Protein AF-0000000074142988 (afdb_homodimer)

Radius of gyration: 23.7 Å; Cα contacts (8 Å, |Δi|>4): 1967; chains: 2; bounding box: 56×66×61 Å

Organism: Schizosaccharomyces japonicus (strain yFS275 / FY16936) (NCBI:txid402676)

Solvent-accessible surface area (backbone atoms only — not comparable to full-atom values): 32513 Å² total; per-residue (Å²): 89,69,39,21,32,37,39,38,38,55,20,20,25,70,68,53,73,67,54,42,51,52,44,52,52,48,41,44,49,22,38,49,51,20,40,53,35,41,75,71,68,43,52,22,55,59,17,28,44,52,17,50,40,53,37,13,68,31,56,87,33,26,14,31,26,22,12,28,23,27,64,85,70,41,39,37,24,23,12,24,34,37,34,58,88,61,52,51,46,12,20,32,26,36,39,44,35,50,58,44,54,50,57,52,22,52,53,40,40,61,48,31,75,46,68,41,90,42,52,45,72,55,61,44,28,29,24,40,70,20,42,55,53,50,31,58,76,67,72,44,83,74,43,63,48,71,77,34,58,35,71,67,27,49,50,53,41,52,52,58,67,64,44,72,48,61,55,61,86,68,68,54,32,34,29,31,33,32,41,16,28,20,52,66,64,42,40,11,38,33,27,30,18,10,62,54,68,51,31,63,57,34,43,53,54,25,34,32,34,74,32,17,15,30,33,73,49,74,38,92,86,45,42,30,24,33,19,33,46,26,36,32,42,68,61,32,48,65,57,26,41,12,38,48,52,33,48,39,47,71,77,36,91,50,46,60,64,42,48,44,49,52,54,47,49,61,71,63,34,85,52,42,83,58,40,76,66,74,31,38,24,35,42,41,39,34,42,33,58,54,72,90,43,30,28,38,42,34,34,41,39,38,32,50,24,61,16,37,40,35,28,34,27,47,54,87,50,92,60,59,50,74,46,81,46,64,31,85,92,49,78,58,40,66,49,73,49,71,50,75,21,34,34,105,88,69,40,21,33,36,40,38,38,56,19,19,26,71,68,53,74,67,54,42,52,52,44,51,50,48,41,44,50,21,38,49,50,20,39,54,34,42,74,72,68,44,52,21,54,61,16,29,45,53,18,50,40,54,37,13,69,32,56,87,33,26,14,33,25,23,12,28,21,26,65,85,68,40,40,37,25,22,11,24,33,38,34,59,86,61,52,53,48,12,19,32,27,36,38,44,35,50,57,43,54,51,57,54,22,52,53,40,41,60,48,33,74,46,69,42,89,43,52,45,71,54,60,43,27,31,24,40,72,20,41,56,52,50,30,58,75,66,73,43,83,73,46,64,48,71,76,36,59,35,71,66,27,50,50,52,42,52,51,57,67,64,43,72,48,63,56,62,85,69,68,53,31,32,28,32,31,33,41,16,28,19,52,66,64,40,40,12,40,32,27,31,18,10,61,53,69,51,30,62,58,33,42,52,54,25,35,32,34,74,32,16,16,30,34,74,50,74,39,92,86,46,42,31,25,33,20,33,43,26,37,33,42,67,60,31,49,66,57,27,40,12,39,48,51,32,49,40,47,72,76,35,91,49,45,60,63,42,50,44,50,51,54,47,48,62,69,64,34,86,52,42,86,58,40,75,66,74,28,38,26,37,41,40,41,32,42,33,56,53,71,90,45,30,28,38,40,34,36,42,39,38,32,50,24,60,16,36,41,35,27,34,27,47,54,87,50,94,60,58,50,74,45,80,46,64,32,84,93,48,78,57,41,67,48,73,48,72,50,77,22,33,35,106

pLDDT: mean 92.71, std 9.28, range [47.53, 98.94]

Nearest PDB structures (foldseek):
  2a8i-assembly1_B  TM=9.052E-01  e=5.311E-37  Homo sapiens
  2a8i-assembly1_A  TM=9.042E-01  e=2.885E-37  Homo sapiens
  2a8l-assembly1_A  TM=9.284E-01  e=1.113E-32  Homo sapiens
  4pvq-assembly1_B  TM=8.653E-01  e=7.111E-27  Homo sapiens
  3tkj-assembly1_B  TM=8.122E-01  e=1.090E-26  Homo sapiens

Foldseek 3Di:
DFPWKKKKWQAFFDDDPVLQVLRQVLQQVLQVQLLVCLVVPHAQQVSFLSSVLSQLLRLSFQFAAVHAAALVGFFFKKKKKAKDPVRAIAIEGRDQWDSRRSVLLVVQRVPQVDADPVRDGRDRYYYDVRSVVSCVVVVHDTHDRVRSHDPVNNVVLVVCNPVVDDPPLRFTQRKMKMWTAHRQGMIMIMIMGRDTHNHHRPDGFQNRPELQQKYWDDDPVFKIKIKGKHWQGVLSVVLSLGNCLRCQCVVDPPSQVSNVVSLLCSQVPPCCVVTPRGKMKMKMWMWGDDPDWKIKIKIWMKMQHQWIKMWMDGSPDPGIDIDIDGCVPPRMDIDMDMDMDTRD/DFPWKKKKWQAFFDDDPVLQVLRQVLQQVLQVQLLVCLVVPHAQQVSFLSSVLSQLLRLSFQFAAVHAAAQVGFFFKKKKKAKDPVGAIAIEGRDQWDSRRSVLLVVQRVPQVDADPVRDGRDRYYYDVRSVVSCVVVVHDTHDRVRSHDPVNNVVLVVCNPVVDDPPLRFTQRKMKMWTAHRQGMIMIMIMGRDTHNHHRPDGFQNRPELQQKYWDDDPVFKIKIKGKHWQGVLSVVLSLGNCLRCQCVVDPPSQVSNVVSLLCSQVPPCCVVTPRGKMKMKMWMWGDDPDWKIKIKIWMKMQHQWIKMWMDGSPDPGIDIDIDGCVPPRMDIDMDMDMDTRD

Structure (mmCIF, N/CA/C/O backbone):
data_AF-0000000074142988-model_v1
#
loop_
_entity.id
_entity.type
_entity.pdbx_description
1 polymer L-asparaginase
#
loop_
_atom_site.group_PDB
_atom_site.id
_atom_site.type_symbol
_atom_site.label_atom_id
_atom_site.label_alt_id
_atom_site.label_comp_id
_atom_site.label_asym_id
_atom_site.label_entity_id
_atom_site.label_seq_id
_atom_site.pdbx_PDB_ins_code
_atom_site.Cartn_x
_atom_site.Cartn_y
_atom_site.Cartn_z
_atom_site.occupancy
_atom_site.B_iso_or_equiv
_atom_site.auth_seq_id
_atom_site.auth_comp_id
_atom_site.auth_asym_id
_atom_site.auth_atom_id
_atom_site.pdbx_PDB_model_num
ATOM 1 N N . MET A 1 1 ? 22.031 -30.016 -0.966 1 71.38 1 MET A N 1
ATOM 2 C CA . MET A 1 1 ? 21 -29.75 -1.953 1 71.38 1 MET A CA 1
ATOM 3 C C . MET A 1 1 ? 20.844 -28.25 -2.174 1 71.38 1 MET A C 1
ATOM 5 O O . MET A 1 1 ? 21.062 -27.453 -1.258 1 71.38 1 MET A O 1
ATOM 9 N N . SER A 1 2 ? 20.594 -27.891 -3.479 1 85.56 2 SER A N 1
ATOM 10 C CA . SER A 1 2 ? 20.469 -26.484 -3.863 1 85.56 2 SER A CA 1
ATOM 11 C C . SER A 1 2 ? 19.234 -25.844 -3.215 1 85.56 2 SER A C 1
ATOM 13 O O . SER A 1 2 ? 18.234 -26.516 -2.959 1 85.56 2 SER A O 1
ATOM 15 N N . SER A 1 3 ? 19.359 -24.672 -2.871 1 90.38 3 SER A N 1
ATOM 16 C CA . SER A 1 3 ? 18.25 -23.938 -2.264 1 90.38 3 SER A CA 1
ATOM 17 C C . SER A 1 3 ? 17.234 -23.5 -3.314 1 90.38 3 SER A C 1
ATOM 19 O O . SER A 1 3 ? 16.203 -22.922 -2.98 1 90.38 3 SER A O 1
ATOM 21 N N . GLU A 1 4 ? 17.516 -23.797 -4.551 1 96.12 4 GLU A N 1
ATOM 22 C CA . GLU A 1 4 ? 16.641 -23.375 -5.641 1 96.12 4 GLU A CA 1
ATOM 23 C C . GLU A 1 4 ? 15.234 -23.938 -5.473 1 96.12 4 GLU A C 1
ATOM 25 O O . GLU A 1 4 ? 15.062 -25.141 -5.285 1 96.12 4 GLU A O 1
ATOM 30 N N . PHE A 1 5 ? 14.258 -23.016 -5.551 1 97.88 5 PHE A N 1
ATOM 31 C CA . PHE A 1 5 ? 12.898 -23.391 -5.188 1 97.88 5 PHE A CA 1
ATOM 32 C C . PHE A 1 5 ? 11.898 -22.375 -5.73 1 97.88 5 PHE A C 1
ATOM 34 O O . PHE A 1 5 ? 12.203 -21.203 -5.852 1 97.88 5 PHE A O 1
ATOM 41 N N . ILE A 1 6 ? 10.711 -22.891 -6.133 1 98.81 6 ILE A N 1
ATOM 42 C CA . ILE A 1 6 ? 9.617 -22 -6.52 1 98.81 6 ILE A CA 1
ATOM 43 C C . ILE A 1 6 ? 8.305 -22.516 -5.949 1 98.81 6 ILE A C 1
ATOM 45 O O . ILE A 1 6 ? 8.086 -23.734 -5.879 1 98.81 6 ILE A O 1
ATOM 49 N N . ILE A 1 7 ? 7.445 -21.641 -5.484 1 98.94 7 ILE A N 1
ATOM 50 C CA . ILE A 1 7 ? 6.059 -21.938 -5.133 1 98.94 7 ILE A CA 1
ATOM 51 C C . ILE A 1 7 ? 5.133 -20.922 -5.797 1 98.94 7 ILE A C 1
ATOM 53 O O . ILE A 1 7 ? 5.453 -19.734 -5.875 1 98.94 7 ILE A O 1
ATOM 57 N N . VAL A 1 8 ? 4.027 -21.422 -6.363 1 98.81 8 VAL A N 1
ATOM 58 C CA . VAL A 1 8 ? 3.109 -20.625 -7.172 1 98.81 8 VAL A CA 1
ATOM 59 C C . VAL A 1 8 ? 1.669 -20.906 -6.754 1 98.81 8 VAL A C 1
ATOM 61 O O . VAL A 1 8 ? 1.322 -22.047 -6.434 1 98.81 8 VAL A O 1
ATOM 64 N N . HIS A 1 9 ? 0.831 -19.891 -6.711 1 98.5 9 HIS A N 1
ATOM 65 C CA . HIS A 1 9 ? -0.601 -20.125 -6.562 1 98.5 9 HIS A CA 1
ATOM 66 C C . HIS A 1 9 ? -1.378 -19.547 -7.746 1 98.5 9 HIS A C 1
ATOM 68 O O . HIS A 1 9 ? -0.902 -18.641 -8.422 1 98.5 9 HIS A O 1
ATOM 74 N N . ALA A 1 10 ? -2.566 -20.094 -7.949 1 96.19 10 ALA A N 1
ATOM 75 C CA . ALA A 1 10 ? -3.436 -19.641 -9.031 1 96.19 10 ALA A CA 1
ATOM 76 C C . ALA A 1 10 ? -4.711 -19.016 -8.477 1 96.19 10 ALA A C 1
ATOM 78 O O . ALA A 1 10 ? -5.734 -18.969 -9.164 1 96.19 10 ALA A O 1
ATOM 79 N N . GLY A 1 11 ? -4.605 -18.625 -7.207 1 93.31 11 GLY A N 1
ATOM 80 C CA . GLY A 1 11 ? -5.734 -17.906 -6.645 1 93.31 11 GLY A CA 1
ATOM 81 C C . GLY A 1 11 ? -6.547 -18.734 -5.668 1 93.31 11 GLY A C 1
ATOM 82 O O . GLY A 1 11 ? -6.504 -19.969 -5.711 1 93.31 11 GLY A O 1
ATOM 83 N N . ALA A 1 12 ? -7.266 -18.047 -4.848 1 89.56 12 ALA A N 1
ATOM 84 C CA . ALA A 1 12 ? -8.195 -18.641 -3.883 1 89.56 12 ALA A CA 1
ATOM 85 C C . ALA A 1 12 ? -9.641 -18.484 -4.355 1 89.56 12 ALA A C 1
ATOM 87 O O . ALA A 1 12 ? -10.008 -17.469 -4.949 1 89.56 12 ALA A O 1
ATOM 88 N N . GLY A 1 13 ? -10.461 -19.5 -4.125 1 88.25 13 GLY A N 1
ATOM 89 C CA . GLY A 1 13 ? -11.867 -19.484 -4.508 1 88.25 13 GLY A CA 1
ATOM 90 C C . GLY A 1 13 ? -12.43 -20.859 -4.766 1 88.25 13 GLY A C 1
ATOM 91 O O . GLY A 1 13 ? -11.75 -21.859 -4.543 1 88.25 13 GLY A O 1
ATOM 92 N N . ALA A 1 14 ? -13.602 -20.875 -5.219 1 85.38 14 ALA A N 1
ATOM 93 C CA . ALA A 1 14 ? -14.242 -22.141 -5.586 1 85.38 14 ALA A CA 1
ATOM 94 C C . ALA A 1 14 ? -13.789 -22.609 -6.969 1 85.38 14 ALA A C 1
ATOM 96 O O . ALA A 1 14 ? -13.68 -21.797 -7.895 1 85.38 14 ALA A O 1
ATOM 97 N N . TYR A 1 15 ? -13.453 -23.891 -7.102 1 87.31 15 TYR A N 1
ATOM 98 C CA . TYR A 1 15 ? -12.992 -24.453 -8.367 1 87.31 15 TYR A CA 1
ATOM 99 C C . TYR A 1 15 ? -13.938 -25.547 -8.859 1 87.31 15 TYR A C 1
ATOM 101 O O . TYR A 1 15 ? -14.195 -26.516 -8.148 1 87.31 15 TYR A O 1
ATOM 109 N N . SER A 1 16 ? -14.414 -25.266 -10.039 1 87.88 16 SER A N 1
ATOM 110 C CA . SER A 1 16 ? -15 -26.406 -10.75 1 87.88 16 SER A CA 1
ATOM 111 C C . SER A 1 16 ? -13.922 -27.375 -11.211 1 87.88 16 SER A C 1
ATOM 113 O O . SER A 1 16 ? -12.734 -27.078 -11.156 1 87.88 16 SER A O 1
ATOM 115 N N . ASN A 1 17 ? -14.336 -28.484 -11.68 1 91.5 17 ASN A N 1
ATOM 116 C CA . ASN A 1 17 ? -13.367 -29.469 -12.172 1 91.5 17 ASN A CA 1
ATOM 117 C C . ASN A 1 17 ? -12.562 -28.922 -13.344 1 91.5 17 ASN A C 1
ATOM 119 O O . ASN A 1 17 ? -11.352 -29.125 -13.422 1 91.5 17 ASN A O 1
ATOM 123 N N . LYS A 1 18 ? -13.234 -28.266 -14.188 1 91.19 18 LYS A N 1
ATOM 124 C CA . LYS A 1 18 ? -12.578 -27.688 -15.359 1 91.19 18 LYS A CA 1
ATOM 125 C C . LYS A 1 18 ? -11.555 -26.625 -14.953 1 91.19 18 LYS A C 1
ATOM 127 O O . LYS A 1 18 ? -10.422 -26.641 -15.422 1 91.19 18 LYS A O 1
ATOM 132 N N . LYS A 1 19 ? -11.938 -25.734 -14.094 1 89.38 19 LYS A N 1
ATOM 133 C CA . LYS A 1 19 ? -11.055 -24.672 -13.641 1 89.38 19 LYS A CA 1
ATOM 134 C C . LYS A 1 19 ? -9.859 -25.25 -12.875 1 89.38 19 LYS A C 1
ATOM 136 O O . LYS A 1 19 ? -8.758 -24.703 -12.945 1 89.38 19 LYS A O 1
ATOM 141 N N . ARG A 1 20 ? -10.156 -26.266 -12.18 1 93.19 20 ARG A N 1
ATOM 142 C CA . ARG A 1 20 ? -9.102 -26.922 -11.438 1 93.19 20 ARG A CA 1
ATOM 143 C C . ARG A 1 20 ? -8.031 -27.484 -12.375 1 93.19 20 ARG A C 1
ATOM 145 O O . ARG A 1 20 ? -6.832 -27.328 -12.125 1 93.19 20 ARG A O 1
ATOM 152 N N . THR A 1 21 ? -8.461 -28.109 -13.344 1 95.06 21 THR A N 1
ATOM 153 C CA . THR A 1 21 ? -7.543 -28.688 -14.312 1 95.06 21 THR A CA 1
ATOM 154 C C . THR A 1 21 ? -6.738 -27.609 -15.016 1 95.06 21 THR A C 1
ATOM 156 O O . THR A 1 21 ? -5.531 -27.75 -15.211 1 95.06 21 THR A O 1
ATOM 159 N N . GLN A 1 22 ? -7.426 -26.562 -15.344 1 93.81 22 GLN A N 1
ATOM 160 C CA . GLN A 1 22 ? -6.758 -25.438 -16 1 93.81 22 GLN A CA 1
ATOM 161 C C . GLN A 1 22 ? -5.711 -24.812 -15.078 1 93.81 22 GLN A C 1
ATOM 163 O O . GLN A 1 22 ? -4.598 -24.516 -15.508 1 93.81 22 GLN A O 1
ATOM 168 N N . ALA A 1 23 ? -6.109 -24.625 -13.844 1 94.75 23 ALA A N 1
ATOM 169 C CA . ALA A 1 23 ? -5.199 -24.031 -12.867 1 94.75 23 ALA A CA 1
ATOM 170 C C . ALA A 1 23 ? -3.988 -24.922 -12.633 1 94.75 23 ALA A C 1
ATOM 172 O O . ALA A 1 23 ? -2.855 -24.438 -12.562 1 94.75 23 ALA A O 1
ATOM 173 N N . THR A 1 24 ? -4.238 -26.219 -12.516 1 96.75 24 THR A N 1
ATOM 174 C CA . THR A 1 24 ? -3.166 -27.172 -12.258 1 96.75 24 THR A CA 1
ATOM 175 C C . THR A 1 24 ? -2.17 -27.188 -13.414 1 96.75 24 THR A C 1
ATOM 177 O O . THR A 1 24 ? -0.958 -27.234 -13.195 1 96.75 24 THR A O 1
ATOM 180 N N . THR A 1 25 ? -2.676 -27.109 -14.555 1 97.12 25 THR A N 1
ATOM 181 C CA . THR A 1 25 ? -1.822 -27.094 -15.742 1 97.12 25 THR A CA 1
ATOM 182 C C . THR A 1 25 ? -0.981 -25.828 -15.781 1 97.12 25 THR A C 1
ATOM 184 O O . THR A 1 25 ? 0.217 -25.875 -16.062 1 97.12 25 THR A O 1
ATOM 187 N N . ALA A 1 26 ? -1.627 -24.719 -15.531 1 96.88 26 ALA A N 1
ATOM 188 C CA . ALA A 1 26 ? -0.932 -23.438 -15.539 1 96.88 26 ALA A CA 1
ATOM 189 C C . ALA A 1 26 ? 0.172 -23.406 -14.484 1 96.88 26 ALA A C 1
ATOM 191 O O . ALA A 1 26 ? 1.265 -22.891 -14.734 1 96.88 26 ALA A O 1
ATOM 192 N N . ILE A 1 27 ? -0.079 -23.969 -13.375 1 98 27 ILE A N 1
ATOM 193 C CA . ILE A 1 27 ? 0.86 -23.969 -12.258 1 98 27 ILE A CA 1
ATOM 194 C C . ILE A 1 27 ? 2.057 -24.859 -12.594 1 98 27 ILE A C 1
ATOM 196 O O . ILE A 1 27 ? 3.205 -24.484 -12.344 1 98 27 ILE A O 1
ATOM 200 N N . ARG A 1 28 ? 1.756 -26.031 -13.102 1 98.25 28 ARG A N 1
ATOM 201 C CA . ARG A 1 28 ? 2.84 -26.938 -13.484 1 98.25 28 ARG A CA 1
ATOM 202 C C . ARG A 1 28 ? 3.791 -26.266 -14.469 1 98.25 28 ARG A C 1
ATOM 204 O O . ARG A 1 28 ? 5.012 -26.344 -14.312 1 98.25 28 ARG A O 1
ATOM 211 N N . LEU A 1 29 ? 3.197 -25.641 -15.391 1 98.5 29 LEU A N 1
ATOM 212 C CA . LEU A 1 29 ? 4.004 -24.953 -16.406 1 98.5 29 LEU A CA 1
ATOM 213 C C . LEU A 1 29 ? 4.82 -23.828 -15.781 1 98.5 29 LEU A C 1
ATOM 215 O O . LEU A 1 29 ? 6.008 -23.672 -16.078 1 98.5 29 LEU A O 1
ATOM 219 N N . ALA A 1 30 ? 4.195 -23.016 -14.953 1 98.69 30 ALA A N 1
ATOM 220 C CA . ALA A 1 30 ? 4.883 -21.891 -14.305 1 98.69 30 ALA A CA 1
ATOM 221 C C . ALA A 1 30 ? 6.074 -22.391 -13.484 1 98.69 30 ALA A C 1
ATOM 223 O O . ALA A 1 30 ? 7.164 -21.812 -13.562 1 98.69 30 ALA A O 1
ATOM 224 N N . CYS A 1 31 ? 5.855 -23.469 -12.734 1 98.81 31 CYS A N 1
ATOM 225 C CA . CYS A 1 31 ? 6.93 -24.047 -11.93 1 98.81 31 CYS A CA 1
ATOM 226 C C . CYS A 1 31 ? 8.078 -24.516 -12.805 1 98.81 31 CYS A C 1
ATOM 228 O O . CYS A 1 31 ? 9.242 -24.266 -12.516 1 98.81 31 CYS A O 1
ATOM 230 N N . GLN A 1 32 ? 7.738 -25.188 -13.82 1 98.62 32 GLN A N 1
ATOM 231 C CA . GLN A 1 32 ? 8.742 -25.734 -14.727 1 98.62 32 GLN A CA 1
ATOM 232 C C . GLN A 1 32 ? 9.562 -24.625 -15.375 1 98.62 32 GLN A C 1
ATOM 234 O O . GLN A 1 32 ? 10.789 -24.719 -15.469 1 98.62 32 GLN A O 1
ATOM 239 N N . ILE A 1 33 ? 8.906 -23.625 -15.812 1 98.62 33 ILE A N 1
ATOM 240 C CA . ILE A 1 33 ? 9.562 -22.5 -16.453 1 98.62 33 ILE A CA 1
ATOM 241 C C . ILE A 1 33 ? 10.547 -21.844 -15.492 1 98.62 33 ILE A C 1
ATOM 243 O O . ILE A 1 33 ? 11.68 -21.547 -15.859 1 98.62 33 ILE A O 1
ATOM 247 N N . ALA A 1 34 ? 10.117 -21.625 -14.281 1 98.75 34 ALA A N 1
ATOM 248 C CA . ALA A 1 34 ? 10.969 -20.969 -13.289 1 98.75 34 ALA A CA 1
ATOM 249 C C . ALA A 1 34 ? 12.195 -21.812 -12.969 1 98.75 34 ALA A C 1
ATOM 251 O O . ALA A 1 34 ? 13.312 -21.297 -12.914 1 98.75 34 ALA A O 1
ATOM 252 N N . VAL A 1 35 ? 11.984 -23.094 -12.758 1 98.25 35 VAL A N 1
ATOM 253 C CA . VAL A 1 35 ? 13.086 -23.984 -12.383 1 98.25 35 VAL A CA 1
ATOM 254 C C . VAL A 1 35 ? 14.062 -24.125 -13.555 1 98.25 35 VAL A C 1
ATOM 256 O O . VAL A 1 35 ? 15.281 -24.156 -13.352 1 98.25 35 VAL A O 1
ATOM 259 N N . GLU A 1 36 ? 13.547 -24.25 -14.711 1 98.06 36 GLU A N 1
ATOM 260 C CA . GLU A 1 36 ? 14.414 -24.281 -15.883 1 98.06 36 GLU A CA 1
ATOM 261 C C . GLU A 1 36 ? 15.258 -23.016 -15.992 1 98.06 36 GLU A C 1
ATOM 263 O O . GLU A 1 36 ? 16.438 -23.078 -16.328 1 98.06 36 GLU A O 1
ATOM 268 N N . ALA A 1 37 ? 14.664 -21.891 -15.742 1 98.19 37 ALA A N 1
ATOM 269 C CA . ALA A 1 37 ? 15.398 -20.625 -15.758 1 98.19 37 ALA A CA 1
ATOM 270 C C . ALA A 1 37 ? 16.516 -20.641 -14.719 1 98.19 37 ALA A C 1
ATOM 272 O O . ALA A 1 37 ? 17.641 -20.219 -15 1 98.19 37 ALA A O 1
ATOM 273 N N . LEU A 1 38 ? 16.203 -21.078 -13.555 1 97.38 38 LEU A N 1
ATOM 274 C CA . LEU A 1 38 ? 17.188 -21.156 -12.484 1 97.38 38 LEU A CA 1
ATOM 275 C C . LEU A 1 38 ? 18.344 -22.062 -12.883 1 97.38 38 LEU A C 1
ATOM 277 O O . LEU A 1 38 ? 19.516 -21.703 -12.68 1 97.38 38 LEU A O 1
ATOM 281 N N . LYS A 1 39 ? 18.031 -23.172 -13.438 1 95.19 39 LYS A N 1
ATOM 282 C CA . LYS A 1 39 ? 19.047 -24.125 -13.859 1 95.19 39 LYS A CA 1
ATOM 283 C C . LYS A 1 39 ? 19.953 -23.531 -14.93 1 95.19 39 LYS A C 1
ATOM 285 O O . LYS A 1 39 ? 21.141 -23.875 -15.016 1 95.19 39 LYS A O 1
ATOM 290 N N . ASN A 1 40 ? 19.422 -22.641 -15.641 1 96.19 40 ASN A N 1
ATOM 291 C CA . ASN A 1 40 ? 20.172 -22.016 -16.719 1 96.19 40 ASN A CA 1
ATOM 292 C C . ASN A 1 40 ? 20.938 -20.781 -16.219 1 96.19 40 ASN A C 1
ATOM 294 O O . ASN A 1 40 ? 21.453 -20 -17.016 1 96.19 40 ASN A O 1
ATOM 298 N N . GLY A 1 41 ? 20.859 -20.484 -14.992 1 94.69 41 GLY A N 1
ATOM 299 C CA . GLY A 1 41 ? 21.719 -19.453 -14.406 1 94.69 41 GLY A CA 1
ATOM 300 C C . GLY A 1 41 ? 20.984 -18.156 -14.156 1 94.69 41 GLY A C 1
ATOM 301 O O . GLY A 1 41 ? 21.594 -17.172 -13.711 1 94.69 41 GLY A O 1
ATOM 302 N N . CYS A 1 42 ? 19.688 -18.141 -14.398 1 96.12 42 CYS A N 1
ATOM 303 C CA . CYS A 1 42 ? 18.922 -16.938 -14.094 1 96.12 42 CYS A CA 1
ATOM 304 C C . CYS A 1 42 ? 18.797 -16.734 -12.586 1 96.12 42 CYS A C 1
ATOM 306 O O . CYS A 1 42 ? 18.906 -17.688 -11.82 1 96.12 42 CYS A O 1
ATOM 308 N N . ASP A 1 43 ? 18.688 -15.445 -12.172 1 97.06 43 ASP A N 1
ATOM 309 C CA . ASP A 1 43 ? 18.453 -15.188 -10.758 1 97.06 43 ASP A CA 1
ATOM 310 C C . ASP A 1 43 ? 16.984 -15.391 -10.406 1 97.06 43 ASP A C 1
ATOM 312 O O . ASP A 1 43 ? 16.156 -15.688 -11.281 1 97.06 43 ASP A O 1
ATOM 316 N N . CYS A 1 44 ? 16.656 -15.312 -9.141 1 97.81 44 CYS A N 1
ATOM 317 C CA . CYS A 1 44 ? 15.32 -15.594 -8.641 1 97.81 44 CYS A CA 1
ATOM 318 C C . CYS A 1 44 ? 14.312 -14.609 -9.219 1 97.81 44 CYS A C 1
ATOM 320 O O . CYS A 1 44 ? 13.156 -14.969 -9.461 1 97.81 44 CYS A O 1
ATOM 322 N N . MET A 1 45 ? 14.672 -13.328 -9.461 1 98.56 45 MET A N 1
ATOM 323 C CA . MET A 1 45 ? 13.727 -12.352 -9.992 1 98.56 45 MET A CA 1
ATOM 324 C C . MET A 1 45 ? 13.336 -12.703 -11.43 1 98.56 45 MET A C 1
ATOM 326 O O . MET A 1 45 ? 12.156 -12.695 -11.773 1 98.56 45 MET A O 1
ATOM 330 N N . GLU A 1 46 ? 14.328 -13 -12.234 1 98.56 46 GLU A N 1
ATOM 331 C CA . GLU A 1 46 ? 14.039 -13.398 -13.602 1 98.56 46 GLU A CA 1
ATOM 332 C C . GLU A 1 46 ? 13.141 -14.633 -13.641 1 98.56 46 GLU A C 1
ATOM 334 O O . GLU A 1 46 ? 12.227 -14.711 -14.461 1 98.56 46 GLU A O 1
ATOM 339 N N . ALA A 1 47 ? 13.438 -15.562 -12.781 1 98.81 47 ALA A N 1
ATOM 340 C CA . ALA A 1 47 ? 12.688 -16.812 -12.75 1 98.81 47 ALA A CA 1
ATOM 341 C C . ALA A 1 47 ? 11.227 -16.562 -12.375 1 98.81 47 ALA A C 1
ATOM 343 O O . ALA A 1 47 ? 10.312 -17.094 -13.023 1 98.81 47 ALA A O 1
ATOM 344 N N . VAL A 1 48 ? 10.992 -15.789 -11.367 1 98.88 48 VAL A N 1
ATOM 345 C CA . VAL A 1 48 ? 9.625 -15.578 -10.898 1 98.88 48 VAL A CA 1
ATOM 346 C C . VAL A 1 48 ? 8.852 -14.758 -11.93 1 98.88 48 VAL A C 1
ATOM 348 O O . VAL A 1 48 ? 7.645 -14.953 -12.109 1 98.88 48 VAL A O 1
ATOM 351 N N . VAL A 1 49 ? 9.508 -13.805 -12.602 1 98.94 49 VAL A N 1
ATOM 352 C CA . VAL A 1 49 ? 8.875 -13 -13.641 1 98.94 49 VAL A CA 1
ATOM 353 C C . VAL A 1 49 ? 8.445 -13.906 -14.797 1 98.94 49 VAL A C 1
ATOM 355 O O . VAL A 1 49 ? 7.32 -13.797 -15.289 1 98.94 49 VAL A O 1
ATOM 358 N N . LYS A 1 50 ? 9.305 -14.812 -15.203 1 98.88 50 LYS A N 1
ATOM 359 C CA . LYS A 1 50 ? 8.969 -15.75 -16.281 1 98.88 50 LYS A CA 1
ATOM 360 C C . LYS A 1 50 ? 7.785 -16.625 -15.891 1 98.88 50 LYS A C 1
ATOM 362 O O . LYS A 1 50 ? 6.93 -16.922 -16.719 1 98.88 50 LYS A O 1
ATOM 367 N N . ALA A 1 51 ? 7.785 -17.062 -14.633 1 98.88 51 ALA A N 1
ATOM 368 C CA . ALA A 1 51 ? 6.672 -17.875 -14.148 1 98.88 51 ALA A CA 1
ATOM 369 C C . ALA A 1 51 ? 5.352 -17.109 -14.258 1 98.88 51 ALA A C 1
ATOM 371 O O . ALA A 1 51 ? 4.375 -17.641 -14.805 1 98.88 51 ALA A O 1
ATOM 372 N N . ILE A 1 52 ? 5.301 -15.883 -13.812 1 98.88 52 ILE A N 1
ATOM 373 C CA . ILE A 1 52 ? 4.07 -15.102 -13.797 1 98.88 52 ILE A CA 1
ATOM 374 C C . ILE A 1 52 ? 3.68 -14.727 -15.227 1 98.88 52 ILE A C 1
ATOM 376 O O . ILE A 1 52 ? 2.494 -14.695 -15.562 1 98.88 52 ILE A O 1
ATOM 380 N N . MET A 1 53 ? 4.676 -14.461 -16.062 1 98.69 53 MET A N 1
ATOM 381 C CA . MET A 1 53 ? 4.375 -14.164 -17.469 1 98.69 53 MET A CA 1
ATOM 382 C C . MET A 1 53 ? 3.643 -15.328 -18.125 1 98.69 53 MET A C 1
ATOM 384 O O . MET A 1 53 ? 2.713 -15.117 -18.906 1 98.69 53 MET A O 1
ATOM 388 N N . SER A 1 54 ? 4.086 -16.547 -17.844 1 98.56 54 SER A N 1
ATOM 389 C CA . SER A 1 54 ? 3.418 -17.703 -18.406 1 98.56 54 SER A CA 1
ATOM 390 C C . SER A 1 54 ? 1.955 -17.766 -17.984 1 98.56 54 SER A C 1
ATOM 392 O O . SER A 1 54 ? 1.092 -18.172 -18.75 1 98.56 54 SER A O 1
ATOM 394 N N . MET A 1 55 ? 1.711 -17.344 -16.75 1 97.69 55 MET A N 1
ATOM 395 C CA . MET A 1 55 ? 0.338 -17.328 -16.25 1 97.69 55 MET A CA 1
ATOM 396 C C . MET A 1 55 ? -0.448 -16.172 -16.891 1 97.69 55 MET A C 1
ATOM 398 O O . MET A 1 55 ? -1.64 -16.312 -17.172 1 97.69 55 MET A O 1
ATOM 402 N N . GLU A 1 56 ? 0.196 -15.031 -17.094 1 97.62 56 GLU A N 1
ATOM 403 C CA . GLU A 1 56 ? -0.435 -13.875 -17.734 1 97.62 56 GLU A CA 1
ATOM 404 C C . GLU A 1 56 ? -0.786 -14.18 -19.188 1 97.62 56 GLU A C 1
ATOM 406 O O . GLU A 1 56 ? -1.735 -13.617 -19.734 1 97.62 56 GLU A O 1
ATOM 411 N N . ASP A 1 57 ? -0.066 -15.102 -19.766 1 96.69 57 ASP A N 1
ATOM 412 C CA . ASP A 1 57 ? -0.307 -15.492 -21.156 1 96.69 57 ASP A CA 1
ATOM 413 C C . ASP A 1 57 ? -1.433 -16.516 -21.25 1 96.69 57 ASP A C 1
ATOM 415 O O . ASP A 1 57 ? -1.937 -16.797 -22.328 1 96.69 57 ASP A O 1
ATOM 419 N N . ASN A 1 58 ? -1.77 -17.141 -20.141 1 94.5 58 ASN A N 1
ATOM 420 C CA . ASN A 1 58 ? -2.844 -18.125 -20.094 1 94.5 58 ASN A CA 1
ATOM 421 C C . ASN A 1 58 ? -4.211 -17.453 -19.938 1 94.5 58 ASN A C 1
ATOM 423 O O . ASN A 1 58 ? -4.512 -16.875 -18.906 1 94.5 58 ASN A O 1
ATOM 427 N N . PRO A 1 59 ? -5.055 -17.578 -20.938 1 91.56 59 PRO A N 1
ATOM 428 C CA . PRO A 1 59 ? -6.328 -16.844 -20.906 1 91.56 59 PRO A CA 1
ATOM 429 C C . PRO A 1 59 ? -7.273 -17.344 -19.828 1 91.56 59 PRO A C 1
ATOM 431 O O . PRO A 1 59 ? -8.305 -16.719 -19.547 1 91.56 59 PRO A O 1
ATOM 434 N N . HIS A 1 60 ? -6.875 -18.438 -19.141 1 88.19 60 HIS A N 1
ATOM 435 C CA . HIS A 1 60 ? -7.746 -18.984 -18.109 1 88.19 60 HIS A CA 1
ATOM 436 C C . HIS A 1 60 ? -7.379 -18.453 -16.734 1 88.19 60 HIS A C 1
ATOM 438 O O . HIS A 1 60 ? -8.078 -18.734 -15.758 1 88.19 60 HIS A O 1
ATOM 444 N N . THR A 1 61 ? -6.316 -17.75 -16.672 1 91.38 61 THR A N 1
ATOM 445 C CA . THR A 1 61 ? -5.953 -17.094 -15.422 1 91.38 61 THR A CA 1
ATOM 446 C C . THR A 1 61 ? -6.363 -15.625 -15.445 1 91.38 61 THR A C 1
ATOM 448 O O . THR A 1 61 ? -6.34 -14.984 -16.5 1 91.38 61 THR A O 1
ATOM 451 N N . ASN A 1 62 ? -6.809 -15.141 -14.367 1 92.56 62 ASN A N 1
ATOM 452 C CA . ASN A 1 62 ? -7.293 -13.766 -14.281 1 92.56 62 ASN A CA 1
ATOM 453 C C . ASN A 1 62 ? -6.152 -12.789 -14.008 1 92.56 62 ASN A C 1
ATOM 455 O O . ASN A 1 62 ? -6.152 -12.109 -12.984 1 92.56 62 ASN A O 1
ATOM 459 N N . CYS A 1 63 ? -5.242 -12.898 -14.938 1 94.94 63 CYS A N 1
ATOM 460 C CA . CYS A 1 63 ? -4.113 -11.977 -14.938 1 94.94 63 CYS A CA 1
ATOM 461 C C . CYS A 1 63 ? -3.609 -11.734 -16.359 1 94.94 63 CYS A C 1
ATOM 463 O O . CYS A 1 63 ? -3.441 -12.68 -17.125 1 94.94 63 CYS A O 1
ATOM 465 N N . GLY A 1 64 ? -3.57 -10.547 -16.859 1 94.69 64 GLY A N 1
ATOM 466 C CA . GLY A 1 64 ? -3.137 -10.258 -18.219 1 94.69 64 GLY A CA 1
ATOM 467 C C . GLY A 1 64 ? -4.227 -10.477 -19.25 1 94.69 64 GLY A C 1
ATOM 468 O O . GLY A 1 64 ? -5.359 -10.031 -19.062 1 94.69 64 GLY A O 1
ATOM 469 N N . THR A 1 65 ? -3.871 -11.25 -20.312 1 94.12 65 THR A N 1
ATOM 470 C CA . THR A 1 65 ? -4.809 -11.484 -21.406 1 94.12 65 THR A CA 1
ATOM 471 C C . THR A 1 65 ? -5.992 -12.328 -20.938 1 94.12 65 THR A C 1
ATOM 473 O O . THR A 1 65 ? -5.805 -13.375 -20.312 1 94.12 65 THR A O 1
ATOM 476 N N . GLY A 1 66 ? -7.188 -11.859 -21.203 1 93.75 66 GLY A N 1
ATOM 477 C CA . GLY A 1 66 ? -8.383 -12.609 -20.875 1 93.75 66 GLY A CA 1
ATOM 478 C C . GLY A 1 66 ? -8.883 -12.359 -19.469 1 93.75 66 GLY A C 1
ATOM 479 O O . GLY A 1 66 ? -9.805 -13.031 -19 1 93.75 66 GLY A O 1
ATOM 480 N N . SER A 1 67 ? -8.32 -11.344 -18.828 1 94.5 67 SER A N 1
ATOM 481 C CA . SER A 1 67 ? -8.727 -11.008 -17.469 1 94.5 67 SER A CA 1
ATOM 482 C C . SER A 1 67 ? -10.148 -10.469 -17.422 1 94.5 67 SER A C 1
ATOM 484 O O . SER A 1 67 ? -10.703 -10.102 -18.469 1 94.5 67 SER A O 1
ATOM 486 N N . ASN A 1 68 ? -10.68 -10.469 -16.219 1 92.94 68 ASN A N 1
ATOM 487 C CA . ASN A 1 68 ? -11.992 -9.867 -15.984 1 92.94 68 ASN A CA 1
ATOM 488 C C . ASN A 1 68 ? -12.055 -8.438 -16.5 1 92.94 68 ASN A C 1
ATOM 490 O O . ASN A 1 68 ? -11.086 -7.684 -16.375 1 92.94 68 ASN A O 1
ATOM 494 N N . LEU A 1 69 ? -13.234 -8.133 -17.047 1 94.81 69 LEU A N 1
ATOM 495 C CA . LEU A 1 69 ? -13.406 -6.777 -17.562 1 94.81 69 LEU A CA 1
ATOM 496 C C . LEU A 1 69 ? -14 -5.859 -16.5 1 94.81 69 LEU A C 1
ATOM 498 O O . LEU A 1 69 ? -14.859 -6.281 -15.727 1 94.81 69 LEU A O 1
ATOM 502 N N . ASN A 1 70 ? -13.508 -4.609 -16.484 1 93.56 70 ASN A N 1
ATOM 503 C CA . ASN A 1 70 ? -14.047 -3.629 -15.555 1 93.56 70 ASN A CA 1
ATOM 504 C C . ASN A 1 70 ? -15.398 -3.094 -16.016 1 93.56 70 ASN A C 1
ATOM 506 O O . ASN A 1 70 ? -15.938 -3.555 -17.031 1 93.56 70 ASN A O 1
ATOM 510 N N . GLN A 1 71 ? -15.938 -2.15 -15.32 1 92.06 71 GLN A N 1
ATOM 511 C CA . GLN A 1 71 ? -17.281 -1.665 -15.57 1 92.06 71 GLN A CA 1
ATOM 512 C C . GLN A 1 71 ? -17.391 -1.003 -16.938 1 92.06 71 GLN A C 1
ATOM 514 O O . GLN A 1 71 ? -18.484 -0.857 -17.484 1 92.06 71 GLN A O 1
ATOM 519 N N . HIS A 1 72 ? -16.25 -0.622 -17.562 1 94.5 72 HIS A N 1
ATOM 520 C CA . HIS A 1 72 ? -16.234 -0.002 -18.875 1 94.5 72 HIS A CA 1
ATOM 521 C C . HIS A 1 72 ? -15.891 -1.018 -19.953 1 94.5 72 HIS A C 1
ATOM 523 O O . HIS A 1 72 ? -15.734 -0.657 -21.125 1 94.5 72 HIS A O 1
ATOM 529 N N . GLY A 1 73 ? -15.641 -2.201 -19.578 1 94.69 73 GLY A N 1
ATOM 530 C CA . GLY A 1 73 ? -15.438 -3.27 -20.531 1 94.69 73 GLY A CA 1
ATOM 531 C C . GLY A 1 73 ? -13.992 -3.418 -20.969 1 94.69 73 GLY A C 1
ATOM 532 O O . GLY A 1 73 ? -13.719 -3.861 -22.094 1 94.69 73 GLY A O 1
ATOM 533 N N . TYR A 1 74 ? -13.07 -3.023 -20.094 1 95.06 74 TYR A N 1
ATOM 534 C CA . TYR A 1 74 ? -11.648 -3.15 -20.422 1 95.06 74 TYR A CA 1
ATOM 535 C C . TYR A 1 74 ? -10.938 -4.035 -19.406 1 95.06 74 TYR A C 1
ATOM 537 O O . TYR A 1 74 ? -11.344 -4.117 -18.25 1 95.06 74 TYR A O 1
ATOM 545 N N . VAL A 1 75 ? -9.867 -4.703 -19.953 1 95.75 75 VAL A N 1
ATOM 546 C CA . VAL A 1 75 ? -8.922 -5.359 -19.062 1 95.75 75 VAL A CA 1
ATOM 547 C C . VAL A 1 75 ? -8.055 -4.312 -18.359 1 95.75 75 VAL A C 1
ATOM 549 O O . VAL A 1 75 ? -7.551 -3.389 -19 1 95.75 75 VAL A O 1
ATOM 552 N N . SER A 1 76 ? -7.961 -4.352 -17.109 1 96.56 76 SER A N 1
ATOM 553 C CA . SER A 1 76 ? -7.055 -3.525 -16.328 1 96.56 76 SER A CA 1
ATOM 554 C C . SER A 1 76 ? -6.387 -4.336 -15.219 1 96.56 76 SER A C 1
ATOM 556 O O . SER A 1 76 ? -7.055 -4.801 -14.297 1 96.56 76 SER A O 1
ATOM 558 N N . CYS A 1 77 ? -5.066 -4.418 -15.281 1 97.88 77 CYS A N 1
ATOM 559 C CA . CYS A 1 77 ? -4.383 -5.355 -14.398 1 97.88 77 CYS A CA 1
ATOM 560 C C . CYS A 1 77 ? -3.518 -4.613 -13.383 1 97.88 77 CYS A C 1
ATOM 562 O O . CYS A 1 77 ? -3.098 -3.482 -13.625 1 97.88 77 CYS A O 1
ATOM 564 N N . ASP A 1 78 ? -3.32 -5.246 -12.242 1 98.62 78 ASP A N 1
ATOM 565 C CA . ASP A 1 78 ? -2.369 -4.875 -11.203 1 98.62 78 ASP A CA 1
ATOM 566 C C . ASP A 1 78 ? -1.262 -5.918 -11.07 1 98.62 78 ASP A C 1
ATOM 568 O O . ASP A 1 78 ? -1.506 -7.113 -11.242 1 98.62 78 ASP A O 1
ATOM 572 N N . ALA A 1 79 ? -0.073 -5.445 -10.75 1 98.88 79 ALA A N 1
ATOM 573 C CA . ALA A 1 79 ? 1.032 -6.379 -10.547 1 98.88 79 ALA A CA 1
ATOM 574 C C . ALA A 1 79 ? 2.053 -5.812 -9.562 1 98.88 79 ALA A C 1
ATOM 576 O O . ALA A 1 79 ? 2.148 -4.594 -9.391 1 98.88 79 ALA A O 1
ATOM 577 N N . GLY A 1 80 ? 2.773 -6.664 -8.883 1 98.88 80 GLY A N 1
ATOM 578 C CA . GLY A 1 80 ? 3.814 -6.305 -7.938 1 98.88 80 GLY A CA 1
ATOM 579 C C . GLY A 1 80 ? 5.008 -7.242 -7.977 1 98.88 80 GLY A C 1
ATOM 580 O O . GLY A 1 80 ? 4.855 -8.438 -8.242 1 98.88 80 GLY A O 1
ATOM 581 N N . LEU A 1 81 ? 6.176 -6.707 -7.723 1 98.94 81 LEU A N 1
ATOM 582 C CA . LEU A 1 81 ? 7.453 -7.414 -7.746 1 98.94 81 LEU A CA 1
ATOM 583 C C . LEU A 1 81 ? 8.367 -6.918 -6.629 1 98.94 81 LEU A C 1
ATOM 585 O O . LEU A 1 81 ? 8.43 -5.719 -6.355 1 98.94 81 LEU A O 1
ATOM 589 N N . MET A 1 82 ? 9.031 -7.824 -5.969 1 98.62 82 MET A N 1
ATOM 590 C CA . MET A 1 82 ? 10 -7.469 -4.93 1 98.62 82 MET A CA 1
ATOM 591 C C . MET A 1 82 ? 11.125 -8.492 -4.859 1 98.62 82 MET A C 1
ATOM 593 O O . MET A 1 82 ? 10.922 -9.664 -5.18 1 98.62 82 MET A O 1
ATOM 597 N N . ARG A 1 83 ? 12.25 -8.094 -4.508 1 97.25 83 ARG A N 1
ATOM 598 C CA . ARG A 1 83 ? 13.336 -9.055 -4.336 1 97.25 83 ARG A CA 1
ATOM 599 C C . ARG A 1 83 ? 14.164 -8.734 -3.094 1 97.25 83 ARG A C 1
ATOM 601 O O . ARG A 1 83 ? 14.203 -7.582 -2.65 1 97.25 83 ARG A O 1
ATOM 608 N N . SER A 1 84 ? 14.812 -9.703 -2.609 1 95.44 84 SER A N 1
ATOM 609 C CA . SER A 1 84 ? 15.477 -9.602 -1.314 1 95.44 84 SER A CA 1
ATOM 610 C C . SER A 1 84 ? 16.875 -9 -1.455 1 95.44 84 SER A C 1
ATOM 612 O O . SER A 1 84 ? 17.422 -8.477 -0.488 1 95.44 84 SER A O 1
ATOM 614 N N . THR A 1 85 ? 17.516 -9.055 -2.592 1 92.81 85 THR A N 1
ATOM 615 C CA . THR A 1 85 ? 18.922 -8.688 -2.768 1 92.81 85 THR A CA 1
ATOM 616 C C . THR A 1 85 ? 19.141 -7.215 -2.426 1 92.81 85 THR A C 1
ATOM 618 O O . THR A 1 85 ? 20.188 -6.848 -1.875 1 92.81 85 THR A O 1
ATOM 621 N N . ASP A 1 86 ? 18.156 -6.434 -2.74 1 91.62 86 ASP A N 1
ATOM 622 C CA . ASP A 1 86 ? 18.281 -5.004 -2.457 1 91.62 86 ASP A CA 1
ATOM 623 C C . ASP A 1 86 ? 17 -4.449 -1.854 1 91.62 86 ASP A C 1
ATOM 625 O O . ASP A 1 86 ? 16.875 -3.24 -1.648 1 91.62 86 ASP A O 1
ATOM 629 N N . ASN A 1 87 ? 16.016 -5.242 -1.678 1 91.56 87 ASN A N 1
ATOM 630 C CA . ASN A 1 87 ? 14.734 -4.906 -1.062 1 91.56 87 ASN A CA 1
ATOM 631 C C . ASN A 1 87 ? 13.953 -3.898 -1.901 1 91.56 87 ASN A C 1
ATOM 633 O O . ASN A 1 87 ? 13.117 -3.164 -1.377 1 91.56 87 ASN A O 1
ATOM 637 N N . LEU A 1 88 ? 14.297 -3.857 -3.174 1 95.38 88 LEU A N 1
ATOM 638 C CA . LEU A 1 88 ? 13.531 -2.988 -4.059 1 95.38 88 LEU A CA 1
ATOM 639 C C . LEU A 1 88 ? 12.203 -3.635 -4.438 1 95.38 88 LEU A C 1
ATOM 641 O O . LEU A 1 88 ? 12.102 -4.859 -4.52 1 95.38 88 LEU A O 1
ATOM 645 N N . CYS A 1 89 ? 11.211 -2.828 -4.629 1 97.75 89 CYS A N 1
ATOM 646 C CA . CYS A 1 89 ? 9.914 -3.287 -5.109 1 97.75 89 CYS A CA 1
ATOM 647 C C . CYS A 1 89 ? 9.414 -2.41 -6.25 1 97.75 89 CYS A C 1
ATOM 649 O O . CYS A 1 89 ? 9.875 -1.283 -6.426 1 97.75 89 CYS A O 1
ATOM 651 N N . ALA A 1 90 ? 8.594 -2.947 -7.047 1 98.69 90 ALA A N 1
ATOM 652 C CA . ALA A 1 90 ? 7.957 -2.254 -8.164 1 98.69 90 ALA A CA 1
ATOM 653 C C . ALA A 1 90 ? 6.508 -2.697 -8.328 1 98.69 90 ALA A C 1
ATOM 655 O O . ALA A 1 90 ? 6.191 -3.879 -8.172 1 98.69 90 ALA A O 1
ATOM 656 N N . SER A 1 91 ? 5.652 -1.702 -8.594 1 98.88 91 SER A N 1
ATOM 657 C CA . SER A 1 91 ? 4.223 -1.964 -8.75 1 98.88 91 SER A CA 1
ATOM 658 C C . SER A 1 91 ? 3.648 -1.204 -9.938 1 98.88 91 SER A C 1
ATOM 660 O O . SER A 1 91 ? 4.082 -0.089 -10.242 1 98.88 91 SER A O 1
ATOM 662 N N . ILE A 1 92 ? 2.701 -1.797 -10.547 1 98.69 92 ILE A N 1
ATOM 663 C CA . ILE A 1 92 ? 1.872 -1.08 -11.508 1 98.69 92 ILE A CA 1
ATOM 664 C C . ILE A 1 92 ? 0.397 -1.358 -11.227 1 98.69 92 ILE A C 1
ATOM 666 O O . ILE A 1 92 ? 0.045 -2.432 -10.734 1 98.69 92 ILE A O 1
ATOM 670 N N . GLY A 1 93 ? -0.402 -0.423 -11.453 1 98.44 93 GLY A N 1
ATOM 671 C CA . GLY A 1 93 ? -1.835 -0.54 -11.234 1 98.44 93 GLY A CA 1
ATOM 672 C C . GLY A 1 93 ? -2.66 -0.029 -12.398 1 98.44 93 GLY A C 1
ATOM 673 O O . GLY A 1 93 ? -2.246 0.895 -13.102 1 98.44 93 GLY A O 1
ATOM 674 N N . ASP A 1 94 ? -3.803 -0.688 -12.555 1 97.81 94 ASP A N 1
ATOM 675 C CA . ASP A 1 94 ? -4.762 -0.29 -13.578 1 97.81 94 ASP A CA 1
ATOM 676 C C . ASP A 1 94 ? -4.094 -0.2 -14.953 1 97.81 94 ASP A C 1
ATOM 678 O O . ASP A 1 94 ? -4.258 0.792 -15.664 1 97.81 94 ASP A O 1
ATOM 682 N N . CYS A 1 95 ? -3.275 -1.191 -15.273 1 97.81 95 CYS A N 1
ATOM 683 C CA . CYS A 1 95 ? -2.604 -1.293 -16.562 1 97.81 95 CYS A CA 1
ATOM 684 C C . CYS A 1 95 ? -3.539 -1.863 -17.625 1 97.81 95 CYS A C 1
ATOM 686 O O . CYS A 1 95 ? -4.023 -2.988 -17.484 1 97.81 95 CYS A O 1
ATOM 688 N N . ARG A 1 96 ? -3.674 -1.18 -18.781 1 96.38 96 ARG A N 1
ATOM 689 C CA . ARG A 1 96 ? -4.652 -1.584 -19.781 1 96.38 96 ARG A CA 1
ATOM 690 C C . ARG A 1 96 ? -3.982 -1.872 -21.109 1 96.38 96 ARG A C 1
ATOM 692 O O . ARG A 1 96 ? -4.656 -2.154 -22.109 1 96.38 96 ARG A O 1
ATOM 699 N N . VAL A 1 97 ? -2.672 -1.867 -21.047 1 96.75 97 VAL A N 1
ATOM 700 C CA . VAL A 1 97 ? -2.062 -1.821 -22.375 1 96.75 97 VAL A CA 1
ATOM 701 C C . VAL A 1 97 ? -0.974 -2.887 -22.484 1 96.75 97 VAL A C 1
ATOM 703 O O . VAL A 1 97 ? -0.135 -2.838 -23.391 1 96.75 97 VAL A O 1
ATOM 706 N N . ALA A 1 98 ? -0.937 -3.809 -21.562 1 97.12 98 ALA A N 1
ATOM 707 C CA . ALA A 1 98 ? 0.16 -4.773 -21.594 1 97.12 98 ALA A CA 1
ATOM 708 C C . ALA A 1 98 ? -0.364 -6.203 -21.484 1 97.12 98 ALA A C 1
ATOM 710 O O . ALA A 1 98 ? -1.281 -6.48 -20.719 1 97.12 98 ALA A O 1
ATOM 711 N N . LYS A 1 99 ? 0.294 -7.078 -22.25 1 96.56 99 LYS A N 1
ATOM 712 C CA . LYS A 1 99 ? 0.018 -8.508 -22.125 1 96.56 99 LYS A CA 1
ATOM 713 C C . LYS A 1 99 ? 0.61 -9.078 -20.844 1 96.56 99 LYS A C 1
ATOM 715 O O . LYS A 1 99 ? 0.044 -9.992 -20.25 1 96.56 99 LYS A O 1
ATOM 720 N N . ASN A 1 100 ? 1.756 -8.531 -20.562 1 98.12 100 ASN A N 1
ATOM 721 C CA . ASN A 1 100 ? 2.482 -9.008 -19.391 1 98.12 100 ASN A CA 1
ATOM 722 C C . ASN A 1 100 ? 2.805 -7.867 -18.438 1 98.12 100 ASN A C 1
ATOM 724 O O . ASN A 1 100 ? 3.938 -7.383 -18.391 1 98.12 100 ASN A O 1
ATOM 728 N N . PRO A 1 101 ? 1.876 -7.555 -17.562 1 98.44 101 PRO A N 1
ATOM 729 C CA . PRO A 1 101 ? 2.1 -6.488 -16.578 1 98.44 101 PRO A CA 1
ATOM 730 C C . PRO A 1 101 ? 3.344 -6.727 -15.727 1 98.44 101 PRO A C 1
ATOM 732 O O . PRO A 1 101 ? 4.051 -5.773 -15.383 1 98.44 101 PRO A O 1
ATOM 735 N N . ILE A 1 102 ? 3.682 -7.938 -15.414 1 98.81 102 ILE A N 1
ATOM 736 C CA . ILE A 1 102 ? 4.777 -8.234 -14.5 1 98.81 102 ILE A CA 1
ATOM 737 C C . ILE A 1 102 ? 6.109 -7.867 -15.156 1 98.81 102 ILE A C 1
ATOM 739 O O . ILE A 1 102 ? 7.078 -7.543 -14.461 1 98.81 102 ILE A O 1
ATOM 743 N N . GLN A 1 103 ? 6.16 -7.902 -16.438 1 98.62 103 GLN A N 1
ATOM 744 C CA . GLN A 1 103 ? 7.367 -7.492 -17.141 1 98.62 103 GLN A CA 1
ATOM 745 C C . GLN A 1 103 ? 7.645 -6.008 -16.953 1 98.62 103 GLN A C 1
ATOM 747 O O . GLN A 1 103 ? 8.805 -5.59 -16.875 1 98.62 103 GLN A O 1
ATOM 752 N N . ILE A 1 104 ? 6.613 -5.258 -16.891 1 98.75 104 ILE A N 1
ATOM 753 C CA . ILE A 1 104 ? 6.758 -3.826 -16.656 1 98.75 104 ILE A CA 1
ATOM 754 C C . ILE A 1 104 ? 7.336 -3.596 -15.258 1 98.75 104 ILE A C 1
ATOM 756 O O . ILE A 1 104 ? 8.219 -2.752 -15.078 1 98.75 104 ILE A O 1
ATOM 760 N N . CYS A 1 105 ? 6.863 -4.383 -14.273 1 98.81 105 CYS A N 1
ATOM 761 C CA . CYS A 1 105 ? 7.41 -4.293 -12.922 1 98.81 105 CYS A CA 1
ATOM 762 C C . CYS A 1 105 ? 8.898 -4.602 -12.914 1 98.81 105 CYS A C 1
ATOM 764 O O . CYS A 1 105 ? 9.672 -3.951 -12.203 1 98.81 105 CYS A O 1
ATOM 766 N N . GLU A 1 106 ? 9.273 -5.57 -13.688 1 98.62 106 GLU A N 1
ATOM 767 C CA . GLU A 1 106 ? 10.688 -5.922 -13.766 1 98.62 106 GLU A CA 1
ATOM 768 C C . GLU A 1 106 ? 11.516 -4.74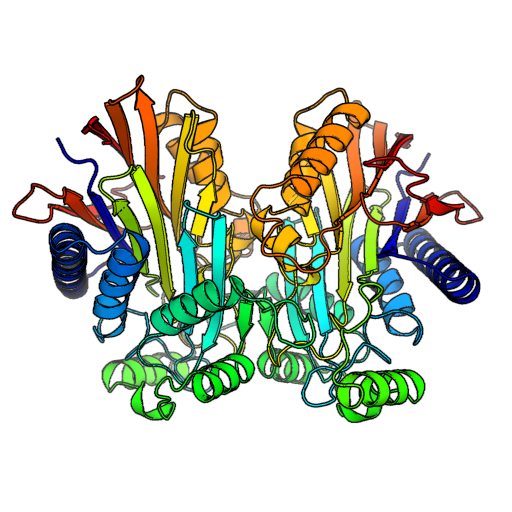2 -14.258 1 98.62 106 GLU A C 1
ATOM 770 O O . GLU A 1 106 ? 12.531 -4.395 -13.648 1 98.62 106 GLU A O 1
ATOM 775 N N . LYS A 1 107 ? 11.086 -4.168 -15.344 1 98.19 107 LYS A N 1
ATOM 776 C CA . LYS A 1 107 ? 11.812 -3.027 -15.898 1 98.19 107 LYS A CA 1
ATOM 777 C C . LYS A 1 107 ? 11.812 -1.848 -14.93 1 98.19 107 LYS A C 1
ATOM 779 O O . LYS A 1 107 ? 12.812 -1.148 -14.797 1 98.19 107 LYS A O 1
ATOM 784 N N . LEU A 1 108 ? 10.695 -1.646 -14.32 1 98.12 108 LEU A N 1
ATOM 785 C CA . LEU A 1 108 ? 10.562 -0.555 -13.359 1 98.12 108 LEU A CA 1
ATOM 786 C C . LEU A 1 108 ? 11.516 -0.746 -12.188 1 98.12 108 LEU A C 1
ATOM 788 O O . LEU A 1 108 ? 12.156 0.208 -11.742 1 98.12 108 LEU A O 1
ATOM 792 N N . LEU A 1 109 ? 11.609 -1.937 -11.672 1 97.75 109 LEU A N 1
ATOM 793 C CA . LEU A 1 109 ? 12.508 -2.242 -10.562 1 97.75 109 LEU A CA 1
ATOM 794 C C . LEU A 1 109 ? 13.961 -1.992 -10.953 1 97.75 109 LEU A C 1
ATOM 796 O O . LEU A 1 109 ? 14.703 -1.348 -10.219 1 97.75 109 LEU A O 1
ATOM 800 N N . LEU A 1 110 ? 14.336 -2.404 -12.102 1 96.5 110 LEU A N 1
ATOM 801 C CA . LEU A 1 110 ? 15.711 -2.262 -12.57 1 96.5 110 LEU A CA 1
ATOM 802 C C . LEU A 1 110 ? 16.062 -0.795 -12.805 1 96.5 110 LEU A C 1
ATOM 804 O O . LEU A 1 110 ? 17.203 -0.385 -12.617 1 96.5 110 LEU A O 1
ATOM 808 N N . SER A 1 111 ? 15.086 -0.035 -13.141 1 94.88 111 SER A N 1
ATOM 809 C CA . SER A 1 111 ? 15.312 1.38 -13.422 1 94.88 111 SER A CA 1
ATOM 810 C C . SER A 1 111 ? 15.617 2.152 -12.141 1 94.88 111 SER A C 1
ATOM 812 O O . SER A 1 111 ? 16.141 3.268 -12.195 1 94.88 111 SER A O 1
ATOM 814 N N . GLN A 1 112 ? 15.328 1.604 -11.016 1 93.81 112 GLN A N 1
ATOM 815 C CA . GLN A 1 112 ? 15.516 2.283 -9.742 1 93.81 112 GLN A CA 1
ATOM 816 C C . GLN A 1 112 ? 17 2.309 -9.352 1 93.81 112 GLN A C 1
ATOM 818 O O . GLN A 1 112 ? 17.391 3.039 -8.438 1 93.81 112 GLN A O 1
ATOM 823 N N . HIS A 1 113 ? 17.812 1.533 -10.031 1 90 113 HIS A N 1
ATOM 824 C CA . HIS A 1 113 ? 19.234 1.472 -9.719 1 90 113 HIS A CA 1
ATOM 825 C C . HIS A 1 113 ? 19.969 2.727 -10.203 1 90 113 HIS A C 1
ATOM 827 O O . HIS A 1 113 ? 21.094 3.002 -9.773 1 90 113 HIS A O 1
ATOM 833 N N . LYS A 1 114 ? 19.344 3.416 -11.039 1 81.94 114 LYS A N 1
ATOM 834 C CA . LYS A 1 114 ? 19.969 4.605 -11.609 1 81.94 114 LYS A CA 1
ATOM 835 C C . LYS A 1 114 ? 19.125 5.852 -11.359 1 81.94 114 LYS A C 1
ATOM 837 O O . LYS A 1 114 ? 17.906 5.836 -11.562 1 81.94 114 LYS A O 1
ATOM 842 N N . LEU A 1 115 ? 19.812 6.797 -10.719 1 74.12 115 LEU A N 1
ATOM 843 C CA . LEU A 1 115 ? 19.109 8.07 -10.609 1 74.12 115 LEU A CA 1
ATOM 844 C C . LEU A 1 115 ? 19.078 8.797 -11.953 1 74.12 115 LEU A C 1
ATOM 846 O O . LEU A 1 115 ? 19.969 8.602 -12.789 1 74.12 115 LEU A O 1
ATOM 850 N N . SER A 1 116 ? 18.016 9.539 -12.133 1 71.44 116 SER A N 1
ATOM 851 C CA . SER A 1 116 ? 17.938 10.305 -13.375 1 71.44 116 SER A CA 1
ATOM 852 C C . SER A 1 116 ? 19.062 11.32 -13.477 1 71.44 116 SER A C 1
ATOM 854 O O . SER A 1 116 ? 19.672 11.688 -12.469 1 71.44 116 SER A O 1
ATOM 856 N N . PRO A 1 117 ? 19.312 11.656 -14.688 1 66.81 117 PRO A N 1
ATOM 857 C CA . PRO A 1 117 ? 20.344 12.672 -14.859 1 66.81 117 PRO A CA 1
ATOM 858 C C . PRO A 1 117 ? 20.047 13.953 -14.07 1 66.81 117 PRO A C 1
ATOM 860 O O . PRO A 1 117 ? 20.984 14.656 -13.664 1 66.81 117 PRO A O 1
ATOM 863 N N . LEU A 1 118 ? 18.766 14.195 -13.82 1 71.44 118 LEU A N 1
ATOM 864 C CA . LEU A 1 118 ? 18.359 15.383 -13.078 1 71.44 118 LEU A CA 1
ATOM 865 C C . LEU A 1 118 ? 18.312 15.094 -11.578 1 71.44 118 LEU A C 1
ATOM 867 O O . LEU A 1 118 ? 17.953 15.961 -10.781 1 71.44 118 LEU A O 1
ATOM 871 N N . GLY A 1 119 ? 18.609 13.891 -11.234 1 74.56 119 GLY A N 1
ATOM 872 C CA . GLY A 1 119 ? 18.625 13.516 -9.828 1 74.56 119 GLY A CA 1
ATOM 873 C C . GLY A 1 119 ? 17.25 13.18 -9.281 1 74.56 119 GLY A C 1
ATOM 874 O O . GLY A 1 119 ? 17.062 13.164 -8.062 1 74.56 119 GLY A O 1
ATOM 875 N N . LEU A 1 120 ? 16.391 12.992 -10.234 1 82.31 120 LEU A N 1
ATOM 876 C CA . LEU A 1 120 ? 15.031 12.664 -9.805 1 82.31 120 LEU A CA 1
ATOM 877 C C . LEU A 1 120 ? 14.922 11.203 -9.406 1 82.31 120 LEU A C 1
ATOM 879 O O . LEU A 1 120 ? 15.523 10.336 -10.047 1 82.31 120 LEU A O 1
ATOM 883 N N . GLN A 1 121 ? 14.188 11 -8.328 1 85.56 121 GLN A N 1
ATOM 884 C CA . GLN A 1 121 ? 13.945 9.633 -7.871 1 85.56 121 GLN A CA 1
ATOM 885 C C . GLN A 1 121 ? 13.055 8.867 -8.852 1 85.56 121 GLN A C 1
ATOM 887 O O . GLN A 1 121 ? 11.938 9.289 -9.133 1 85.56 121 GLN A O 1
ATOM 892 N N . PRO A 1 122 ? 13.617 7.773 -9.375 1 91.38 122 PRO A N 1
ATOM 893 C CA . PRO A 1 122 ? 12.727 6.93 -10.172 1 91.38 122 PRO A CA 1
ATOM 894 C C . PRO A 1 122 ? 11.562 6.367 -9.367 1 91.38 122 PRO A C 1
ATOM 896 O O . PRO A 1 122 ? 11.742 5.988 -8.203 1 91.38 122 PRO A O 1
ATOM 899 N N . PRO A 1 123 ? 10.43 6.266 -10.047 1 95.31 123 PRO A N 1
ATOM 900 C CA . PRO A 1 123 ? 9.273 5.754 -9.312 1 95.31 123 PRO A CA 1
ATOM 901 C C . PRO A 1 123 ? 9.344 4.246 -9.078 1 95.31 123 PRO A C 1
ATOM 903 O O . PRO A 1 123 ? 9.969 3.523 -9.859 1 95.31 123 PRO A O 1
ATOM 906 N N . CYS A 1 124 ? 8.703 3.803 -7.984 1 97.38 124 CYS A N 1
ATOM 907 C CA . CYS A 1 124 ? 8.57 2.367 -7.77 1 97.38 124 CYS A CA 1
ATOM 908 C C . CYS A 1 124 ? 7.125 1.921 -7.961 1 97.38 124 CYS A C 1
ATOM 910 O O . CYS A 1 124 ? 6.828 0.726 -7.91 1 97.38 124 CYS A O 1
ATOM 912 N N . PHE A 1 125 ? 6.211 2.812 -8.211 1 98.81 125 PHE A N 1
ATOM 913 C CA . PHE A 1 125 ? 4.797 2.523 -8.414 1 98.81 125 PHE A CA 1
ATOM 914 C C . PHE A 1 125 ? 4.199 3.453 -9.461 1 98.81 125 PHE A C 1
ATOM 916 O O . PHE A 1 125 ? 4.18 4.672 -9.281 1 98.81 125 PHE A O 1
ATOM 923 N N . LEU A 1 126 ? 3.67 2.879 -10.555 1 98.75 126 LEU A N 1
ATOM 924 C CA . LEU A 1 126 ? 3.068 3.641 -11.641 1 98.75 126 LEU A CA 1
ATOM 925 C C . LEU A 1 126 ? 1.657 3.143 -11.938 1 98.75 126 LEU A C 1
ATOM 927 O O . LEU A 1 126 ? 1.371 1.952 -11.789 1 98.75 126 LEU A O 1
ATOM 931 N N . VAL A 1 127 ? 0.824 4.078 -12.398 1 98.62 127 VAL A N 1
ATOM 932 C CA . VAL A 1 127 ? -0.544 3.67 -12.695 1 98.62 127 VAL A CA 1
ATOM 933 C C . VAL A 1 127 ? -0.98 4.262 -14.031 1 98.62 127 VAL A C 1
ATOM 935 O O . VAL A 1 127 ? -0.423 5.262 -14.484 1 98.62 127 VAL A O 1
ATOM 938 N N . HIS A 1 128 ? -1.868 3.574 -14.641 1 96.31 128 HIS A N 1
ATOM 939 C CA . HIS A 1 128 ? -2.66 4.051 -15.773 1 96.31 128 HIS A CA 1
ATOM 940 C C . HIS A 1 128 ? -1.77 4.633 -16.859 1 96.31 128 HIS A C 1
ATOM 942 O O . HIS A 1 128 ? -0.849 3.963 -17.344 1 96.31 128 HIS A O 1
ATOM 948 N N . ASP A 1 129 ? -1.928 5.941 -17.203 1 94.44 129 ASP A N 1
ATOM 949 C CA . ASP A 1 129 ? -1.198 6.547 -18.312 1 94.44 129 ASP A CA 1
ATOM 950 C C . ASP A 1 129 ? 0.301 6.59 -18.031 1 94.44 129 ASP A C 1
ATOM 952 O O . ASP A 1 129 ? 1.117 6.523 -18.953 1 94.44 129 ASP A O 1
ATOM 956 N N . GLY A 1 130 ? 0.571 6.621 -16.812 1 97.19 130 GLY A N 1
ATOM 957 C CA . GLY A 1 130 ? 1.978 6.598 -16.438 1 97.19 130 GLY A CA 1
ATOM 958 C C . GLY A 1 130 ? 2.672 5.301 -16.828 1 97.19 130 GLY A C 1
ATOM 959 O O . GLY A 1 130 ? 3.863 5.297 -17.125 1 97.19 130 GLY A O 1
ATOM 960 N N . VAL A 1 131 ? 1.907 4.207 -16.797 1 97.94 131 VAL A N 1
ATOM 961 C CA . VAL A 1 131 ? 2.445 2.912 -17.203 1 97.94 131 VAL A CA 1
ATOM 962 C C . VAL A 1 131 ? 2.781 2.93 -18.688 1 97.94 131 VAL A C 1
ATOM 964 O O . VAL A 1 131 ? 3.865 2.504 -19.094 1 97.94 131 VAL A O 1
ATOM 967 N N . LYS A 1 132 ? 1.861 3.434 -19.469 1 96.94 132 LYS A N 1
ATOM 968 C CA . LYS A 1 132 ? 2.062 3.508 -20.906 1 96.94 132 LYS A CA 1
ATOM 969 C C . LYS A 1 132 ? 3.281 4.363 -21.25 1 96.94 132 LYS A C 1
ATOM 971 O O . LYS A 1 132 ? 4.102 3.979 -22.078 1 96.94 132 LYS A O 1
ATOM 976 N N . ASP A 1 133 ? 3.373 5.527 -20.609 1 97 133 ASP A N 1
ATOM 977 C CA . ASP A 1 133 ? 4.508 6.422 -20.828 1 97 133 ASP A CA 1
ATOM 978 C C . ASP A 1 133 ? 5.828 5.715 -20.531 1 97 133 ASP A C 1
ATOM 980 O O . ASP A 1 133 ? 6.781 5.816 -21.297 1 97 133 ASP A O 1
ATOM 984 N N . PHE A 1 134 ? 5.867 5.047 -19.469 1 97.88 134 PHE A N 1
ATOM 985 C CA . PHE A 1 134 ? 7.07 4.332 -19.062 1 97.88 134 PHE A CA 1
ATOM 986 C C . PHE A 1 134 ? 7.43 3.254 -20.078 1 97.88 134 PHE A C 1
ATOM 988 O O . PHE A 1 134 ? 8.602 3.086 -20.422 1 97.88 134 PHE A O 1
ATOM 995 N N . MET A 1 135 ? 6.387 2.484 -20.484 1 98 135 MET A N 1
ATOM 996 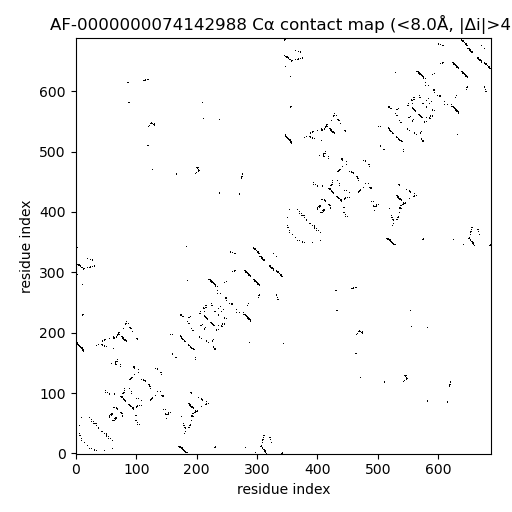C CA . MET A 1 135 ? 6.605 1.44 -21.484 1 98 135 MET A CA 1
ATOM 997 C C . MET A 1 135 ? 7.207 2.023 -22.75 1 98 135 MET A C 1
ATOM 999 O O . MET A 1 135 ? 8.164 1.477 -23.297 1 98 135 MET A O 1
ATOM 1003 N N . GLU A 1 136 ? 6.684 3.117 -23.172 1 96.56 136 GLU A N 1
ATOM 1004 C CA . GLU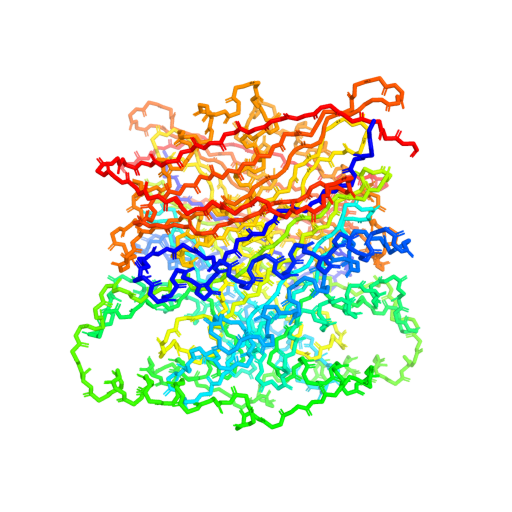 A 1 136 ? 7.176 3.77 -24.375 1 96.56 136 GLU A CA 1
ATOM 1005 C C . GLU A 1 136 ? 8.617 4.246 -24.203 1 96.56 136 GLU A C 1
ATOM 1007 O O . GLU A 1 136 ? 9.445 4.074 -25.094 1 96.56 136 GLU A O 1
ATOM 1012 N N . GLN A 1 137 ? 8.906 4.793 -23.062 1 94.06 137 GLN A N 1
ATOM 1013 C CA . GLN A 1 137 ? 10.242 5.293 -22.75 1 94.06 137 GLN A CA 1
ATOM 1014 C C . GLN A 1 137 ? 11.266 4.16 -22.719 1 94.06 137 GLN A C 1
ATOM 1016 O O . GLN A 1 137 ? 12.445 4.371 -23 1 94.06 137 GLN A O 1
ATOM 1021 N N . HIS A 1 138 ? 10.836 2.951 -22.438 1 95.06 138 HIS A N 1
ATOM 1022 C CA . HIS A 1 138 ? 11.758 1.837 -22.25 1 95.06 138 HIS A CA 1
ATOM 1023 C C . HIS A 1 138 ? 11.594 0.808 -23.375 1 95.06 138 HIS A C 1
ATOM 1025 O O . HIS A 1 138 ? 12 -0.348 -23.219 1 95.06 138 HIS A O 1
ATOM 1031 N N . ALA A 1 139 ? 10.875 1.124 -24.406 1 95.69 139 ALA A N 1
ATOM 1032 C CA . ALA A 1 139 ? 10.719 0.344 -25.641 1 95.69 139 ALA A CA 1
ATOM 1033 C C . ALA A 1 139 ? 10.047 -0.996 -25.359 1 95.69 139 ALA A C 1
ATOM 1035 O O . ALA A 1 139 ? 10.445 -2.025 -25.906 1 95.69 139 ALA A O 1
ATOM 1036 N N . LEU A 1 140 ? 9.172 -1.029 -24.375 1 96.81 140 LEU A N 1
ATOM 1037 C CA . LEU A 1 140 ? 8.305 -2.184 -24.172 1 96.81 140 LEU A CA 1
ATOM 1038 C C . LEU A 1 140 ? 7.078 -2.119 -25.078 1 96.81 140 LEU A C 1
ATOM 1040 O O . LEU A 1 140 ? 6.531 -1.039 -25.297 1 96.81 140 LEU A O 1
ATOM 1044 N N . PRO A 1 141 ? 6.699 -3.232 -25.641 1 95.38 141 PRO A N 1
ATOM 1045 C CA . PRO A 1 141 ? 5.547 -3.211 -26.531 1 95.38 141 PRO A CA 1
ATOM 1046 C C . PRO A 1 141 ? 4.242 -2.877 -25.812 1 95.38 141 PRO A C 1
ATOM 1048 O O . PRO A 1 141 ? 4.004 -3.361 -24.703 1 95.38 141 PRO A O 1
ATOM 1051 N N . THR A 1 142 ? 3.455 -2.025 -26.406 1 95.88 142 THR A N 1
ATOM 1052 C CA . THR A 1 142 ? 2.109 -1.728 -25.922 1 95.88 142 THR A CA 1
ATOM 1053 C C . THR A 1 142 ? 1.059 -2.387 -26.812 1 95.88 142 THR A C 1
ATOM 1055 O O . THR A 1 142 ? 1.291 -2.604 -28 1 95.88 142 THR A O 1
ATOM 1058 N N . TYR A 1 143 ? -0.023 -2.732 -26.234 1 94.31 143 TYR A N 1
ATOM 1059 C CA . TYR A 1 143 ? -1.136 -3.346 -26.953 1 94.31 143 TYR A CA 1
ATOM 1060 C C . TYR A 1 143 ? -2.406 -2.52 -26.797 1 94.31 143 TYR A C 1
ATOM 1062 O O . TYR A 1 143 ? -2.676 -1.979 -25.719 1 94.31 143 TYR A O 1
ATOM 1070 N N . PRO A 1 144 ? -3.162 -2.439 -27.922 1 94.69 144 PRO A N 1
ATOM 1071 C CA . PRO A 1 144 ? -4.492 -1.85 -27.734 1 94.69 144 PRO A CA 1
ATOM 1072 C C . PRO A 1 144 ? -5.352 -2.633 -26.75 1 94.69 144 PRO A C 1
ATOM 1074 O O . PRO A 1 144 ? -5.32 -3.865 -26.734 1 94.69 144 PRO A O 1
ATOM 1077 N N . PRO A 1 145 ? -6.066 -1.941 -25.938 1 94.31 145 PRO A N 1
ATOM 1078 C CA . PRO A 1 145 ? -6.871 -2.605 -24.906 1 94.31 145 PRO A CA 1
ATOM 1079 C C . PRO A 1 145 ? -7.762 -3.709 -25.469 1 94.31 145 PRO A C 1
ATOM 1081 O O . PRO A 1 145 ? -7.973 -4.734 -24.812 1 94.31 145 PRO A O 1
ATOM 1084 N N . GLU A 1 146 ? -8.227 -3.592 -26.672 1 95 146 GLU A N 1
ATOM 1085 C CA . GLU A 1 146 ? -9.141 -4.551 -27.281 1 95 146 GLU A CA 1
ATOM 1086 C C . GLU A 1 146 ? -8.461 -5.895 -27.516 1 95 146 GLU A C 1
ATOM 1088 O O . GLU A 1 146 ? -9.117 -6.938 -27.516 1 95 146 GLU A O 1
ATOM 1093 N N . LYS A 1 147 ? -7.168 -5.859 -27.641 1 94.81 147 LYS A N 1
ATOM 1094 C CA . LYS A 1 147 ? -6.418 -7.074 -27.953 1 94.81 147 LYS A CA 1
ATOM 1095 C C . LYS A 1 147 ? -6.258 -7.945 -26.703 1 94.81 147 LYS A C 1
ATOM 1097 O O . LYS A 1 147 ? -5.902 -9.117 -26.797 1 94.81 147 LYS A O 1
ATOM 1102 N N . LEU A 1 148 ? -6.5 -7.355 -25.578 1 96.06 148 LEU A N 1
ATOM 1103 C CA . LEU A 1 148 ? -6.355 -8.094 -24.328 1 96.06 148 LEU A CA 1
ATOM 1104 C C . LEU A 1 148 ? -7.66 -8.789 -23.953 1 96.06 148 LEU A C 1
ATOM 1106 O O . LEU A 1 148 ? -7.699 -9.57 -23 1 96.06 148 LEU A O 1
ATOM 1110 N N . ILE A 1 149 ? -8.727 -8.547 -24.734 1 96.19 149 ILE A N 1
ATOM 1111 C CA . ILE A 1 149 ? -10.047 -9.094 -24.453 1 96.19 149 ILE A CA 1
ATOM 1112 C C . ILE A 1 149 ? -10.242 -10.391 -25.234 1 96.19 149 ILE A C 1
ATOM 1114 O O . ILE A 1 149 ? -10.086 -10.422 -26.453 1 96.19 149 ILE A O 1
ATOM 1118 N N . THR A 1 150 ? -10.547 -11.43 -24.484 1 95.69 150 THR A N 1
ATOM 1119 C CA . THR A 1 150 ? -10.875 -12.695 -25.141 1 95.69 150 THR A CA 1
ATOM 1120 C C . THR A 1 150 ? -12.391 -12.852 -25.266 1 95.69 150 THR A C 1
ATOM 1122 O O . THR A 1 150 ? -13.156 -12.141 -24.625 1 95.69 150 THR A O 1
ATOM 1125 N N . GLU A 1 151 ? -12.773 -13.805 -26.062 1 95.12 151 GLU A N 1
ATOM 1126 C CA . GLU A 1 151 ? -14.203 -14.086 -26.219 1 95.12 151 GLU A CA 1
ATOM 1127 C C . GLU A 1 151 ? -14.82 -14.523 -24.891 1 95.12 151 GLU A C 1
ATOM 1129 O O . GLU A 1 151 ? -15.938 -14.117 -24.562 1 95.12 151 GLU A O 1
ATOM 1134 N N . THR A 1 152 ? -14.086 -15.281 -24.25 1 91.75 152 THR A N 1
ATOM 1135 C CA . THR A 1 152 ? -14.578 -15.797 -22.969 1 91.75 152 THR A CA 1
ATOM 1136 C C . THR A 1 152 ? -14.789 -14.664 -21.969 1 91.75 152 THR A C 1
ATOM 1138 O O . THR A 1 152 ? -15.82 -14.602 -21.312 1 91.75 152 THR A O 1
ATOM 1141 N N . SER A 1 153 ? -13.836 -13.781 -21.844 1 92.06 153 SER A N 1
ATOM 1142 C CA . SER A 1 153 ? -13.945 -12.68 -20.891 1 92.06 153 SER A CA 1
ATOM 1143 C C . SER A 1 153 ? -15.078 -11.734 -21.281 1 92.06 153 SER A C 1
ATOM 1145 O O . SER A 1 153 ? -15.773 -11.195 -20.422 1 92.06 153 SER A O 1
ATOM 1147 N N . LEU A 1 154 ? -15.258 -11.547 -22.562 1 94.19 154 LEU A N 1
ATOM 1148 C CA . LEU A 1 154 ? -16.328 -10.68 -23.047 1 94.19 154 LEU A CA 1
ATOM 1149 C C . LEU A 1 154 ? -17.703 -11.289 -22.75 1 94.19 154 LEU A C 1
ATOM 1151 O O . LEU A 1 154 ? -18.625 -10.578 -22.328 1 94.19 154 LEU A O 1
ATOM 1155 N N . ARG A 1 155 ? -17.812 -12.539 -22.969 1 92.56 155 ARG A N 1
ATOM 1156 C CA . ARG A 1 155 ? -19.062 -13.234 -22.688 1 92.56 155 ARG A CA 1
ATOM 1157 C C . ARG A 1 155 ? -19.406 -13.156 -21.203 1 92.56 155 ARG A C 1
ATOM 1159 O O . ARG A 1 155 ? -20.547 -12.891 -20.844 1 92.56 155 ARG A O 1
ATOM 1166 N N . THR A 1 156 ? -18.422 -13.406 -20.422 1 89.12 156 THR A N 1
ATOM 1167 C CA . THR A 1 156 ? -18.625 -13.32 -18.984 1 89.12 156 THR A CA 1
ATOM 1168 C C . THR A 1 156 ? -19.047 -11.914 -18.578 1 89.12 156 THR A C 1
ATOM 1170 O O . THR A 1 156 ? -19.953 -11.742 -17.766 1 89.12 156 THR A O 1
ATOM 1173 N N . TYR A 1 157 ? -18.422 -10.922 -19.109 1 91.81 157 TYR A N 1
ATOM 1174 C CA . TYR A 1 157 ? -18.719 -9.516 -18.859 1 91.81 157 TYR A CA 1
ATOM 1175 C C . TYR A 1 157 ? -20.156 -9.195 -19.219 1 91.81 157 TYR A C 1
ATOM 1177 O O . TYR A 1 157 ? -20.891 -8.602 -18.422 1 91.81 157 TYR A O 1
ATOM 1185 N N . ARG A 1 158 ? -20.547 -9.586 -20.344 1 91.69 158 ARG A N 1
ATOM 1186 C CA . ARG A 1 158 ? -21.906 -9.32 -20.812 1 91.69 158 ARG A CA 1
ATOM 1187 C C . ARG A 1 158 ? -22.938 -10.016 -19.938 1 91.69 158 ARG A C 1
ATOM 1189 O O . ARG A 1 158 ? -23.984 -9.445 -19.641 1 91.69 158 ARG A O 1
ATOM 1196 N N . HIS A 1 159 ? -22.578 -11.172 -19.578 1 87.31 159 HIS A N 1
ATOM 1197 C CA . HIS A 1 159 ? -23.469 -11.945 -18.734 1 87.31 159 HIS A CA 1
ATOM 1198 C C . HIS A 1 159 ? -23.75 -11.227 -17.422 1 87.31 159 HIS A C 1
ATOM 1200 O O . HIS A 1 159 ? -24.906 -11.086 -17.016 1 87.31 159 HIS A O 1
ATOM 1206 N N . TRP A 1 160 ? -22.75 -10.711 -16.781 1 83.38 160 TRP A N 1
ATOM 1207 C CA . TRP A 1 160 ? -22.891 -10.141 -15.453 1 83.38 160 TRP A CA 1
ATOM 1208 C C . TRP A 1 160 ? -23.344 -8.688 -15.531 1 83.38 160 TRP A C 1
ATOM 1210 O O . TRP A 1 160 ? -23.969 -8.172 -14.594 1 83.38 160 TRP A O 1
ATOM 1220 N N . LYS A 1 161 ? -23.078 -8.07 -16.547 1 83 161 LYS A N 1
ATOM 1221 C CA . LYS A 1 161 ? -23.531 -6.699 -16.719 1 83 161 LYS A CA 1
ATOM 1222 C C . LYS A 1 161 ? -25.047 -6.652 -16.922 1 83 161 LYS A C 1
ATOM 1224 O O . LYS A 1 161 ? -25.719 -5.738 -16.438 1 83 161 LYS A O 1
ATOM 1229 N N . GLU A 1 162 ? -25.562 -7.543 -17.625 1 80.75 162 GLU A N 1
ATOM 1230 C CA . GLU A 1 162 ? -26.984 -7.59 -17.938 1 80.75 162 GLU A CA 1
ATOM 1231 C C . GLU A 1 162 ? -27.797 -8.117 -16.766 1 80.75 162 GLU A C 1
ATOM 1233 O O . GLU A 1 162 ? -28.891 -7.641 -16.5 1 80.75 162 GLU A O 1
ATOM 1238 N N . ARG A 1 163 ? -27.344 -9.219 -16.297 1 66.56 163 ARG A N 1
ATOM 1239 C CA . ARG A 1 163 ? -28.125 -9.859 -15.242 1 66.56 163 ARG A CA 1
ATOM 1240 C C . ARG A 1 163 ? -28.062 -9.055 -13.953 1 66.56 163 ARG A C 1
ATOM 1242 O O . ARG A 1 163 ? -26.984 -8.883 -13.375 1 66.56 163 ARG A O 1
ATOM 1249 N N . ARG A 1 164 ? -28.469 -7.938 -13.953 1 57.09 164 ARG A N 1
ATOM 1250 C CA . ARG A 1 164 ? -28.562 -7.098 -12.766 1 57.09 164 ARG A CA 1
ATOM 1251 C C . ARG A 1 164 ? -28.578 -7.945 -11.5 1 57.09 164 ARG A C 1
ATOM 1253 O O . ARG A 1 164 ? -29.125 -7.523 -10.469 1 57.09 164 ARG A O 1
ATOM 1260 N N . VAL A 1 165 ? -28.422 -9.25 -11.602 1 52.69 165 VAL A N 1
ATOM 1261 C CA . VAL A 1 165 ? -28.594 -10.117 -10.438 1 52.69 165 VAL A CA 1
ATOM 1262 C C . VAL A 1 165 ? -27.281 -10.234 -9.68 1 52.69 165 VAL A C 1
ATOM 1264 O O . VAL A 1 165 ? -26.219 -9.969 -10.227 1 52.69 165 VAL A O 1
ATOM 1267 N N . GLU A 1 166 ? -27.5 -10.508 -8.414 1 54.53 166 GLU A N 1
ATOM 1268 C CA . GLU A 1 166 ? -26.453 -10.703 -7.426 1 54.53 166 GLU A CA 1
ATOM 1269 C C . GLU A 1 166 ? -25.328 -11.57 -7.98 1 54.53 166 GLU A C 1
ATOM 1271 O O . GLU A 1 166 ? -25.562 -12.688 -8.438 1 54.53 166 GLU A O 1
ATOM 1276 N N . ILE A 1 167 ? -24.406 -10.883 -8.547 1 53.5 167 ILE A N 1
ATOM 1277 C CA . ILE A 1 167 ? -23.188 -11.57 -8.953 1 53.5 167 ILE A CA 1
ATOM 1278 C C . ILE A 1 167 ? -22.891 -12.711 -7.988 1 53.5 167 ILE A C 1
ATOM 1280 O O . ILE A 1 167 ? -22.797 -12.5 -6.777 1 53.5 167 ILE A O 1
ATOM 1284 N N . GLU A 1 168 ? -23.422 -13.852 -8.266 1 51 168 GLU A N 1
ATOM 1285 C CA . GLU A 1 168 ? -23.109 -15.008 -7.422 1 51 168 GLU A CA 1
ATOM 1286 C C . GLU A 1 168 ? -21.734 -14.867 -6.773 1 51 168 GLU A C 1
ATOM 1288 O O . GLU A 1 168 ? -20.812 -14.32 -7.379 1 51 168 GLU A O 1
ATOM 1293 N N . LYS A 1 169 ? -21.797 -14.914 -5.512 1 51.22 169 LYS A N 1
ATOM 1294 C CA . LYS A 1 169 ? -20.688 -14.984 -4.562 1 51.22 169 LYS A CA 1
ATOM 1295 C C . LYS A 1 169 ? -19.469 -15.656 -5.188 1 51.22 169 LYS A C 1
ATOM 1297 O O . LYS A 1 169 ? -18.438 -15.805 -4.535 1 51.22 169 LYS A O 1
ATOM 1302 N N . HIS A 1 170 ? -19.688 -16.391 -6.262 1 47.72 170 HIS A N 1
ATOM 1303 C CA . HIS A 1 170 ? -18.672 -17.359 -6.664 1 47.72 170 HIS A CA 1
ATOM 1304 C C . HIS A 1 170 ? -17.531 -16.672 -7.406 1 47.72 170 HIS A C 1
ATOM 1306 O O . HIS A 1 170 ? -16.797 -17.328 -8.148 1 47.72 170 HIS A O 1
ATOM 1312 N N . MET A 1 171 ? -17.594 -15.328 -7.461 1 50.47 171 MET A N 1
ATOM 1313 C CA . MET A 1 171 ? -16.578 -14.828 -8.383 1 50.47 171 MET A CA 1
ATOM 1314 C C . MET A 1 171 ? -15.188 -14.977 -7.789 1 50.47 171 MET A C 1
ATOM 1316 O O . MET A 1 171 ? -14.961 -14.641 -6.629 1 50.47 171 MET A O 1
ATOM 1320 N N . PHE A 1 172 ? -14.406 -15.969 -8.375 1 53.62 172 PHE A N 1
ATOM 1321 C CA . PHE A 1 172 ? -13.008 -16.359 -8.281 1 53.62 172 PHE A CA 1
ATOM 1322 C C . PHE A 1 172 ? -12.102 -15.141 -8.188 1 53.62 172 PHE A C 1
ATOM 1324 O O . PHE A 1 172 ? -12.266 -14.188 -8.953 1 53.62 172 PHE A O 1
ATOM 1331 N N . SER A 1 173 ? -11.695 -14.883 -6.883 1 57.03 173 SER A N 1
ATOM 1332 C CA . SER A 1 173 ? -10.57 -13.961 -6.891 1 57.03 173 SER A CA 1
ATOM 1333 C C . SER A 1 173 ? -9.32 -14.617 -7.465 1 57.03 173 SER A C 1
ATOM 1335 O O . SER A 1 173 ? -8.82 -15.602 -6.91 1 57.03 173 SER A O 1
ATOM 1337 N N . ASP A 1 174 ? -8.984 -14.43 -8.797 1 75.19 174 ASP A N 1
ATOM 1338 C CA . ASP A 1 174 ? -7.977 -15.227 -9.492 1 75.19 174 ASP A CA 1
ATOM 1339 C C . ASP A 1 174 ? -6.676 -14.453 -9.664 1 75.19 174 ASP A C 1
ATOM 1341 O O . ASP A 1 174 ? -6.109 -14.406 -10.758 1 75.19 174 ASP A O 1
ATOM 1345 N N . THR A 1 175 ? -6.207 -13.898 -8.438 1 90.12 175 THR A N 1
ATOM 1346 C CA . THR A 1 175 ? -4.848 -13.367 -8.391 1 90.12 175 THR A CA 1
ATOM 1347 C C . THR A 1 175 ? -3.824 -14.5 -8.445 1 90.12 175 THR A C 1
ATOM 1349 O O . THR A 1 175 ? -4.043 -15.57 -7.867 1 90.12 175 THR A O 1
ATOM 1352 N N . VAL A 1 176 ? -2.789 -14.312 -9.234 1 98 176 VAL A N 1
ATOM 1353 C CA . VAL A 1 176 ? -1.729 -15.312 -9.234 1 98 176 VAL A CA 1
ATOM 1354 C C . VAL A 1 176 ? -0.496 -14.766 -8.523 1 98 176 VAL A C 1
ATOM 1356 O O . VAL A 1 176 ? -0.304 -13.547 -8.453 1 98 176 VAL A O 1
ATOM 1359 N N . GLY A 1 177 ? 0.286 -15.594 -7.953 1 98.69 177 GLY A N 1
ATOM 1360 C CA . GLY A 1 177 ? 1.499 -15.211 -7.25 1 98.69 177 GLY A CA 1
ATOM 1361 C C . GLY A 1 177 ? 2.549 -16.312 -7.223 1 98.69 177 GLY A C 1
ATOM 1362 O O . GLY A 1 177 ? 2.223 -17.484 -7.355 1 98.69 177 GLY A O 1
ATOM 1363 N N . ALA A 1 178 ? 3.785 -15.883 -7.062 1 98.94 178 ALA A N 1
ATOM 1364 C CA . ALA A 1 178 ? 4.898 -16.828 -7.016 1 98.94 178 ALA A CA 1
ATOM 1365 C C . ALA A 1 178 ? 6.035 -16.297 -6.148 1 98.94 178 ALA A C 1
ATOM 1367 O O . ALA A 1 178 ? 6.234 -15.086 -6.047 1 98.94 178 ALA A O 1
ATOM 1368 N N . ILE A 1 179 ? 6.727 -17.156 -5.527 1 98.94 179 ILE A N 1
ATOM 1369 C CA . ILE A 1 179 ? 7.941 -16.891 -4.762 1 98.94 179 ILE A CA 1
ATOM 1370 C C . ILE A 1 179 ? 9.062 -17.812 -5.23 1 98.94 179 ILE A C 1
ATOM 1372 O O . ILE A 1 179 ? 8.875 -19.016 -5.328 1 98.94 179 ILE A O 1
ATOM 1376 N N . CYS A 1 180 ? 10.195 -17.25 -5.48 1 98.81 180 CYS A N 1
ATOM 1377 C CA . CYS A 1 180 ? 11.344 -18.016 -5.949 1 98.81 180 CYS A CA 1
ATOM 1378 C C . CYS A 1 180 ? 12.555 -17.797 -5.055 1 98.81 180 CYS A C 1
ATOM 1380 O O . CYS A 1 180 ? 12.789 -16.672 -4.586 1 98.81 180 CYS A O 1
ATOM 1382 N N . ILE A 1 181 ? 13.281 -18.828 -4.797 1 97.44 181 ILE A N 1
ATOM 1383 C CA . ILE A 1 181 ? 14.578 -18.797 -4.125 1 97.44 181 ILE A CA 1
ATOM 1384 C C . ILE A 1 181 ? 15.664 -19.297 -5.07 1 97.44 181 ILE A C 1
ATOM 1386 O O . ILE A 1 181 ? 15.516 -20.359 -5.695 1 97.44 181 ILE A O 1
ATOM 1390 N N . ASP A 1 182 ? 16.75 -18.562 -5.195 1 96.25 182 ASP A N 1
ATOM 1391 C CA . ASP A 1 182 ? 17.812 -19.031 -6.082 1 96.25 182 ASP A CA 1
ATOM 1392 C C . ASP A 1 182 ? 18.906 -19.75 -5.297 1 96.25 182 ASP A C 1
ATOM 1394 O O . ASP A 1 182 ? 18.766 -20 -4.098 1 96.25 182 ASP A O 1
ATOM 1398 N N . ARG A 1 183 ? 20.031 -20.141 -5.945 1 93.5 183 ARG A N 1
ATOM 1399 C CA . ARG A 1 183 ? 21.062 -20.984 -5.359 1 93.5 183 ARG A CA 1
ATOM 1400 C C . ARG A 1 183 ? 21.844 -20.234 -4.289 1 93.5 183 ARG A C 1
ATOM 1402 O O . ARG A 1 183 ? 22.547 -20.844 -3.479 1 93.5 183 ARG A O 1
ATOM 1409 N N . TYR A 1 184 ? 21.719 -18.906 -4.262 1 92 184 TYR A N 1
ATOM 1410 C CA . TYR A 1 184 ? 22.453 -18.094 -3.297 1 92 184 TYR A CA 1
ATOM 1411 C C . TYR A 1 184 ? 21.594 -17.781 -2.08 1 92 184 TYR A C 1
ATOM 1413 O O . TYR A 1 184 ? 22.047 -17.109 -1.146 1 92 184 TYR A O 1
ATOM 1421 N N . GLY A 1 185 ? 20.312 -18.188 -2.131 1 92.38 185 GLY A N 1
ATOM 1422 C CA . GLY A 1 185 ? 19.406 -17.953 -1.017 1 92.38 185 GLY A CA 1
ATOM 1423 C C . GLY A 1 185 ? 18.672 -16.625 -1.12 1 92.38 185 GLY A C 1
ATOM 1424 O O . GLY A 1 185 ? 18.062 -16.172 -0.146 1 92.38 185 GLY A O 1
ATOM 1425 N N . ASN A 1 186 ? 18.766 -15.992 -2.252 1 95.06 186 ASN A N 1
ATOM 1426 C CA . ASN A 1 186 ? 17.969 -14.797 -2.488 1 95.06 186 ASN A CA 1
ATOM 1427 C C . ASN A 1 186 ? 16.531 -15.148 -2.846 1 95.06 186 ASN A C 1
ATOM 1429 O O . ASN A 1 186 ? 16.266 -16.203 -3.422 1 95.06 186 ASN A O 1
ATOM 1433 N N . MET A 1 187 ? 15.633 -14.242 -2.512 1 97.44 187 MET A N 1
ATOM 1434 C CA . MET A 1 187 ? 14.219 -14.438 -2.807 1 97.44 187 MET A CA 1
ATOM 1435 C C . MET A 1 187 ? 13.688 -13.336 -3.715 1 97.44 187 MET A C 1
ATOM 1437 O O . MET A 1 187 ? 14.172 -12.203 -3.662 1 97.44 187 MET A O 1
ATOM 1441 N N . ALA A 1 188 ? 12.805 -13.711 -4.488 1 98.75 188 ALA A N 1
ATOM 1442 C CA . ALA A 1 188 ? 11.984 -12.766 -5.246 1 98.75 188 ALA A CA 1
ATOM 1443 C C . ALA A 1 188 ? 10.523 -13.195 -5.25 1 98.75 188 ALA A C 1
ATOM 1445 O O . ALA A 1 188 ? 10.219 -14.391 -5.176 1 98.75 188 ALA A O 1
ATOM 1446 N N . ILE A 1 189 ? 9.664 -12.25 -5.301 1 98.94 189 ILE A N 1
ATOM 1447 C CA . ILE A 1 189 ? 8.227 -12.492 -5.25 1 98.94 189 ILE A CA 1
ATOM 1448 C C . ILE A 1 189 ? 7.527 -11.656 -6.316 1 98.94 189 ILE A C 1
ATOM 1450 O O . ILE A 1 189 ? 7.918 -10.516 -6.574 1 98.94 189 ILE A O 1
ATOM 1454 N N . ALA A 1 190 ? 6.555 -12.242 -6.98 1 98.88 190 ALA A N 1
ATOM 1455 C CA . ALA A 1 190 ? 5.77 -11.578 -8.016 1 98.88 190 ALA A CA 1
ATOM 1456 C C . ALA A 1 190 ? 4.297 -11.969 -7.926 1 98.88 190 ALA A C 1
ATOM 1458 O O . ALA A 1 190 ? 3.973 -13.109 -7.602 1 98.88 190 ALA A O 1
ATOM 1459 N N . CYS A 1 191 ? 3.424 -11.055 -8.188 1 98.75 191 CYS A N 1
ATOM 1460 C CA . CYS A 1 191 ? 1.997 -11.344 -8.273 1 98.75 191 CYS A CA 1
ATOM 1461 C C . CYS A 1 191 ? 1.329 -10.492 -9.344 1 98.75 191 CYS A C 1
ATOM 1463 O O . CYS A 1 191 ? 1.881 -9.477 -9.773 1 98.75 191 CYS A O 1
ATOM 1465 N N . SER A 1 192 ? 0.224 -10.922 -9.875 1 98.69 192 SER A N 1
ATOM 1466 C CA . SER A 1 192 ? -0.528 -10.281 -10.945 1 98.69 192 SER A CA 1
ATOM 1467 C C . SER A 1 192 ? -2.016 -10.602 -10.852 1 98.69 192 SER A C 1
ATOM 1469 O O . SER A 1 192 ? -2.393 -11.719 -10.477 1 98.69 192 SER A O 1
ATOM 1471 N N . SER A 1 193 ? -2.852 -9.617 -11.164 1 97.81 193 SER A N 1
ATOM 1472 C CA . SER A 1 193 ? -4.293 -9.805 -11.031 1 97.81 193 SER A CA 1
ATOM 1473 C C . SER A 1 193 ? -5.059 -8.945 -12.023 1 97.81 193 SER A C 1
ATOM 1475 O O . SER A 1 193 ? -4.695 -7.789 -12.266 1 97.81 193 SER A O 1
ATOM 1477 N N . GLY A 1 194 ? -6.07 -9.539 -12.562 1 95.81 194 GLY A N 1
ATOM 1478 C CA . GLY A 1 194 ? -7.012 -8.781 -13.375 1 95.81 194 GLY A CA 1
ATOM 1479 C C . GLY A 1 194 ? -8.117 -8.133 -12.562 1 95.81 194 GLY A C 1
ATOM 1480 O O . GLY A 1 194 ? -8.867 -7.305 -13.078 1 95.81 194 GLY A O 1
ATOM 1481 N N . GLY A 1 195 ? -8.188 -8.516 -11.359 1 92.5 195 GLY A N 1
ATOM 1482 C CA . GLY A 1 195 ? -9.164 -7.918 -10.469 1 92.5 195 GLY A CA 1
ATOM 1483 C C . GLY A 1 195 ? -10.555 -8.5 -10.625 1 92.5 195 GLY A C 1
ATOM 1484 O O . GLY A 1 195 ? -10.758 -9.445 -11.398 1 92.5 195 GLY A O 1
ATOM 1485 N N . ASN A 1 196 ? -11.508 -7.906 -9.945 1 89.25 196 ASN A N 1
ATOM 1486 C CA . ASN A 1 196 ? -12.898 -8.367 -9.93 1 89.25 196 ASN A CA 1
ATOM 1487 C C . ASN A 1 196 ? -13.609 -8.008 -11.234 1 89.25 196 ASN A C 1
ATOM 1489 O O . ASN A 1 196 ? -13.336 -6.973 -11.836 1 89.25 196 ASN A O 1
ATOM 1493 N N . ILE A 1 197 ? -14.5 -8.898 -11.547 1 90 197 ILE A N 1
ATOM 1494 C CA . ILE A 1 197 ? -15.352 -8.602 -12.695 1 90 197 ILE A CA 1
ATOM 1495 C C . ILE A 1 197 ? -16.156 -7.336 -12.422 1 90 197 ILE A C 1
ATOM 1497 O O . ILE A 1 197 ? -16.609 -7.102 -11.297 1 90 197 ILE A O 1
ATOM 1501 N N . LEU A 1 198 ? -16.234 -6.457 -13.367 1 91.25 198 LEU A N 1
ATOM 1502 C CA . LEU A 1 198 ? -17.047 -5.238 -13.352 1 91.25 198 LEU A CA 1
ATOM 1503 C C . LEU A 1 198 ? -16.531 -4.27 -12.289 1 91.25 198 LEU A C 1
ATOM 1505 O O . LEU A 1 198 ? -17.266 -3.396 -11.828 1 91.25 198 LEU A O 1
ATOM 1509 N N . LYS A 1 199 ? -15.297 -4.48 -11.875 1 91.5 199 LYS A N 1
ATOM 1510 C CA . LYS A 1 199 ? -14.742 -3.551 -10.898 1 91.5 199 LYS A CA 1
ATOM 1511 C C . LYS A 1 199 ? -14.812 -2.113 -11.398 1 91.5 199 LYS A C 1
ATOM 1513 O O . LYS A 1 199 ? -14.805 -1.871 -12.609 1 91.5 199 LYS A O 1
ATOM 1518 N N . HIS A 1 200 ? -14.844 -1.192 -10.453 1 93.94 200 HIS A N 1
ATOM 1519 C CA . HIS A 1 200 ? -14.805 0.23 -10.781 1 93.94 200 HIS A CA 1
ATOM 1520 C C . HIS A 1 200 ? -13.523 0.588 -11.523 1 93.94 200 HIS A C 1
ATOM 1522 O O . HIS A 1 200 ? -12.445 0.104 -11.18 1 93.94 200 HIS A O 1
ATOM 1528 N N . GLN A 1 201 ? -13.711 1.445 -12.523 1 94.12 201 GLN A N 1
ATOM 1529 C CA . GLN A 1 201 ? -12.531 1.914 -13.242 1 94.12 201 GLN A CA 1
ATOM 1530 C C . GLN A 1 201 ? -11.531 2.562 -12.281 1 94.12 201 GLN A C 1
ATOM 1532 O O . GLN A 1 201 ? -11.922 3.328 -11.398 1 94.12 201 GLN A O 1
ATOM 1537 N N . GLY A 1 202 ? -10.234 2.258 -12.477 1 97.56 202 GLY A N 1
ATOM 1538 C CA . GLY A 1 202 ? -9.211 2.904 -11.672 1 97.56 202 GLY A CA 1
ATOM 1539 C C . GLY A 1 202 ? -9.008 2.244 -10.32 1 97.56 202 GLY A C 1
ATOM 1540 O O . GLY A 1 202 ? -8.18 2.688 -9.523 1 97.56 202 GLY A O 1
ATOM 1541 N N . ARG A 1 203 ? -9.742 1.15 -10.062 1 97.75 203 ARG A N 1
ATOM 1542 C CA . ARG A 1 203 ? -9.555 0.448 -8.797 1 97.75 203 ARG A CA 1
ATOM 1543 C C . ARG A 1 203 ? -8.172 -0.188 -8.719 1 97.75 203 ARG A C 1
ATOM 1545 O O . ARG A 1 203 ? -7.711 -0.8 -9.68 1 97.75 203 ARG A O 1
ATOM 1552 N N . ILE A 1 204 ? -7.512 0.023 -7.566 1 98.5 204 ILE A N 1
ATOM 1553 C CA . ILE A 1 204 ? -6.25 -0.652 -7.297 1 98.5 204 ILE A CA 1
ATOM 1554 C C . ILE A 1 204 ? -6.473 -1.79 -6.305 1 98.5 204 ILE A C 1
ATOM 1556 O O . ILE A 1 204 ? -7.039 -1.581 -5.23 1 98.5 204 ILE A O 1
ATOM 1560 N N . GLY A 1 205 ? -6.07 -3.004 -6.668 1 97.19 205 GLY A N 1
ATOM 1561 C CA . GLY A 1 205 ? -6.16 -4.16 -5.789 1 97.19 205 GLY A CA 1
ATOM 1562 C C . GLY A 1 205 ? -4.891 -4.41 -5 1 97.19 205 GLY A C 1
ATOM 1563 O O . GLY A 1 205 ? -3.885 -3.727 -5.199 1 97.19 205 GLY A O 1
ATOM 1564 N N . PRO A 1 206 ? -4.953 -5.402 -4.18 1 97.56 206 PRO A N 1
ATOM 1565 C CA . PRO A 1 206 ? -3.83 -5.656 -3.277 1 97.56 206 PRO A CA 1
ATOM 1566 C C . PRO A 1 206 ? -2.574 -6.121 -4.016 1 97.56 206 PRO A C 1
ATOM 1568 O O . PRO A 1 206 ? -1.463 -5.969 -3.502 1 97.56 206 PRO A O 1
ATOM 1571 N N . SER A 1 207 ? -2.707 -6.664 -5.227 1 98.25 207 SER A N 1
ATOM 1572 C CA . SER A 1 207 ? -1.562 -7.203 -5.953 1 98.25 207 SER A CA 1
ATOM 1573 C C . SER A 1 207 ? -0.566 -6.105 -6.309 1 98.25 207 SER A C 1
ATOM 1575 O O . SER A 1 207 ? 0.6 -6.383 -6.59 1 98.25 207 SER A O 1
ATOM 1577 N N . ALA A 1 208 ? -1.022 -4.879 -6.301 1 98.62 208 ALA A N 1
ATOM 1578 C CA . ALA A 1 208 ? -0.126 -3.766 -6.602 1 98.62 208 ALA A CA 1
ATOM 1579 C C . ALA A 1 208 ? 0.441 -3.156 -5.324 1 98.62 208 ALA A C 1
ATOM 1581 O O . ALA A 1 208 ? 1.305 -2.277 -5.379 1 98.62 208 ALA A O 1
ATOM 1582 N N . LEU A 1 209 ? 0.031 -3.551 -4.207 1 98.75 209 LEU A N 1
ATOM 1583 C CA . LEU A 1 209 ? 0.352 -2.844 -2.973 1 98.75 209 LEU A CA 1
ATOM 1584 C C . LEU A 1 209 ? 1.354 -3.635 -2.139 1 98.75 209 LEU A C 1
ATOM 1586 O O . LEU A 1 209 ? 1.006 -4.66 -1.548 1 98.75 209 LEU A O 1
ATOM 1590 N N . PRO A 1 210 ? 2.6 -3.086 -1.985 1 98.44 210 PRO A N 1
ATOM 1591 C CA . PRO A 1 210 ? 3.549 -3.744 -1.085 1 98.44 210 PRO A CA 1
ATOM 1592 C C . PRO A 1 210 ? 3.035 -3.838 0.349 1 98.44 210 PRO A C 1
ATOM 1594 O O . PRO A 1 210 ? 2.436 -2.887 0.858 1 98.44 210 PRO A O 1
ATOM 1597 N N . GLY A 1 211 ? 3.285 -4.961 0.954 1 98.19 211 GLY A N 1
ATOM 1598 C CA . GLY A 1 211 ? 2.801 -5.184 2.307 1 98.19 211 GLY A CA 1
ATOM 1599 C C . GLY A 1 211 ? 1.404 -5.773 2.354 1 98.19 211 GLY A C 1
ATOM 1600 O O . GLY A 1 211 ? 1.018 -6.391 3.348 1 98.19 211 GLY A O 1
ATOM 1601 N N . CYS A 1 212 ? 0.655 -5.574 1.259 1 98.31 212 CYS A N 1
ATOM 1602 C CA . CYS A 1 212 ? -0.714 -6.074 1.206 1 98.31 212 CYS A CA 1
ATOM 1603 C C . CYS A 1 212 ? -0.797 -7.344 0.366 1 98.31 212 CYS A C 1
ATOM 1605 O O . CYS A 1 212 ? -1.038 -8.43 0.897 1 98.31 212 CYS A O 1
ATOM 1607 N N . GLY A 1 213 ? -0.411 -7.254 -0.865 1 98.44 213 GLY A N 1
ATOM 1608 C CA . GLY A 1 213 ? -0.527 -8.398 -1.759 1 98.44 213 GLY A CA 1
ATOM 1609 C C . GLY A 1 213 ? 0.753 -9.203 -1.864 1 98.44 213 GLY A C 1
ATOM 1610 O O . GLY A 1 213 ? 0.729 -10.359 -2.283 1 98.44 213 GLY A O 1
ATOM 1611 N N . PHE A 1 214 ? 1.869 -8.594 -1.561 1 98.88 214 PHE A N 1
ATOM 1612 C CA . PHE A 1 214 ? 3.178 -9.234 -1.602 1 98.88 214 PHE A CA 1
ATOM 1613 C C . PHE A 1 214 ? 4.148 -8.547 -0.649 1 98.88 214 PHE A C 1
ATOM 1615 O O . PHE A 1 214 ? 4.047 -7.336 -0.419 1 98.88 214 PHE A O 1
ATOM 1622 N N . TRP A 1 215 ? 5.078 -9.367 -0.182 1 98.75 215 TRP A N 1
ATOM 1623 C CA . TRP A 1 215 ? 6.027 -8.75 0.736 1 98.75 215 TRP A CA 1
ATOM 1624 C C . TRP A 1 215 ? 7.199 -9.68 1.017 1 98.75 215 TRP A C 1
ATOM 1626 O O . TRP A 1 215 ? 7.031 -10.898 1.084 1 98.75 215 TRP A O 1
ATOM 1636 N N . ILE A 1 216 ? 8.391 -9.109 1.116 1 98 216 ILE A N 1
ATOM 1637 C CA . ILE A 1 216 ? 9.57 -9.789 1.637 1 98 216 ILE A CA 1
ATOM 1638 C C . ILE A 1 216 ? 10.102 -9.039 2.857 1 98 216 ILE A C 1
ATOM 1640 O O . ILE A 1 216 ? 10.227 -7.812 2.834 1 98 216 ILE A O 1
ATOM 1644 N N . GLU A 1 217 ? 10.391 -9.766 3.863 1 94.38 217 GLU A N 1
ATOM 1645 C CA . GLU A 1 217 ? 10.906 -9.148 5.082 1 94.38 217 GLU A CA 1
ATOM 1646 C C . GLU A 1 217 ? 12.016 -10 5.703 1 94.38 217 GLU A C 1
ATOM 1648 O O . GLU A 1 217 ? 11.992 -11.227 5.59 1 94.38 217 GLU A O 1
ATOM 1653 N N . GLY A 1 218 ? 12.914 -9.312 6.43 1 90.06 218 GLY A N 1
ATOM 1654 C CA . GLY A 1 218 ? 13.969 -10.008 7.148 1 90.06 218 GLY A CA 1
ATOM 1655 C C . GLY A 1 218 ? 15.359 -9.695 6.625 1 90.06 218 GLY A C 1
ATOM 1656 O O . GLY A 1 218 ? 15.555 -8.695 5.93 1 90.06 218 GLY A O 1
ATOM 1657 N N . SER A 1 219 ? 16.281 -10.477 7.102 1 83 219 SER A N 1
ATOM 1658 C CA . SER A 1 219 ? 17.672 -10.258 6.723 1 83 219 SER A CA 1
ATOM 1659 C C . SER A 1 219 ? 18.328 -11.555 6.25 1 83 219 SER A C 1
ATOM 1661 O O . SER A 1 219 ? 18.078 -12.625 6.812 1 83 219 SER A O 1
ATOM 1663 N N . SER A 1 220 ? 19.188 -11.32 5.297 1 75.94 220 SER A N 1
ATOM 1664 C CA . SER A 1 220 ? 19.859 -12.477 4.711 1 75.94 220 SER A CA 1
ATOM 1665 C C . SER A 1 220 ? 20.797 -13.148 5.719 1 75.94 220 SER A C 1
ATOM 1667 O O . SER A 1 220 ? 21.109 -14.328 5.578 1 75.94 220 SER A O 1
ATOM 1669 N N . ASP A 1 221 ? 21.141 -12.422 6.695 1 79.44 221 ASP A N 1
ATOM 1670 C CA . ASP A 1 221 ? 22.094 -12.953 7.664 1 79.44 221 ASP A CA 1
ATOM 1671 C C . ASP A 1 221 ? 21.391 -13.758 8.75 1 79.44 221 ASP A C 1
ATOM 1673 O O . ASP A 1 221 ? 22.031 -14.5 9.5 1 79.44 221 ASP A O 1
ATOM 1677 N N . LYS A 1 222 ? 20.094 -13.633 8.836 1 87.88 222 LYS A N 1
ATOM 1678 C CA . LYS A 1 222 ? 19.328 -14.352 9.859 1 87.88 222 LYS A CA 1
ATOM 1679 C C . LYS A 1 222 ? 18.156 -15.102 9.234 1 87.88 222 LYS A C 1
ATOM 1681 O O . LYS A 1 222 ? 18.312 -16.234 8.773 1 87.88 222 LYS A O 1
ATOM 1686 N N . SER A 1 223 ? 17.047 -14.531 9.117 1 93.38 223 SER A N 1
ATOM 1687 C CA . SER A 1 223 ? 15.852 -15.125 8.539 1 93.38 223 SER A CA 1
ATOM 1688 C C . SER A 1 223 ? 15.125 -14.141 7.641 1 93.38 223 SER A C 1
ATOM 1690 O O . SER A 1 223 ? 15.07 -12.945 7.938 1 93.38 223 SER A O 1
ATOM 1692 N N . MET A 1 224 ? 14.664 -14.672 6.578 1 94.94 224 MET A N 1
ATOM 1693 C CA . MET A 1 224 ? 13.867 -13.883 5.641 1 94.94 224 MET A CA 1
ATOM 1694 C C . MET A 1 224 ? 12.586 -14.617 5.262 1 94.94 224 MET A C 1
ATOM 1696 O O . MET A 1 224 ? 12.578 -15.852 5.176 1 94.94 224 MET A O 1
ATOM 1700 N N . CYS A 1 225 ? 11.586 -13.898 5.039 1 97.19 225 CYS A N 1
ATOM 1701 C CA . CYS A 1 225 ? 10.305 -14.484 4.668 1 97.19 225 CYS A CA 1
ATOM 1702 C C . CYS A 1 225 ? 9.664 -13.719 3.518 1 97.19 225 CYS A C 1
ATOM 1704 O O . CYS A 1 225 ? 9.906 -12.523 3.352 1 97.19 225 CYS A O 1
ATOM 1706 N N . ALA A 1 226 ? 8.961 -14.398 2.727 1 98.5 226 ALA A N 1
ATOM 1707 C CA . ALA A 1 226 ? 8.188 -13.828 1.629 1 98.5 226 ALA A CA 1
ATOM 1708 C C . ALA A 1 226 ? 6.77 -14.391 1.609 1 98.5 226 ALA A C 1
ATOM 1710 O O . ALA A 1 226 ? 6.559 -15.57 1.912 1 98.5 226 ALA A O 1
ATOM 1711 N N . SER A 1 227 ? 5.836 -13.555 1.239 1 98.81 227 SER A N 1
ATOM 1712 C CA . SER A 1 227 ? 4.461 -14.031 1.109 1 98.81 227 SER A CA 1
ATOM 1713 C C . SER A 1 227 ? 3.707 -13.258 0.036 1 98.81 227 SER A C 1
ATOM 1715 O O . SER A 1 227 ? 3.881 -12.047 -0.098 1 98.81 227 SER A O 1
ATOM 1717 N N . THR A 1 228 ? 2.916 -13.891 -0.728 1 98.81 228 THR A N 1
ATOM 1718 C CA . THR A 1 228 ? 1.937 -13.297 -1.63 1 98.81 228 THR A CA 1
ATOM 1719 C C . THR A 1 228 ? 0.553 -13.898 -1.395 1 98.81 228 THR A C 1
ATOM 1721 O O . THR A 1 228 ? 0.431 -15.062 -1.018 1 98.81 228 THR A O 1
ATOM 1724 N N . VAL A 1 229 ? -0.458 -13.094 -1.582 1 98.19 229 VAL A N 1
ATOM 1725 C CA . VAL A 1 229 ? -1.763 -13.469 -1.051 1 98.19 229 VAL A CA 1
ATOM 1726 C C . VAL A 1 229 ? -2.838 -13.25 -2.113 1 98.19 229 VAL A C 1
ATOM 1728 O O . VAL A 1 229 ? -2.566 -12.672 -3.17 1 98.19 229 VAL A O 1
ATOM 1731 N N . THR A 1 230 ? -3.984 -13.805 -1.912 1 96.69 230 THR A N 1
ATOM 1732 C CA . THR A 1 230 ? -5.16 -13.742 -2.773 1 96.69 230 THR A CA 1
ATOM 1733 C C . THR A 1 230 ? -6.441 -13.75 -1.942 1 96.69 230 THR A C 1
ATOM 1735 O O . THR A 1 230 ? -6.41 -14.039 -0.746 1 96.69 230 THR A O 1
ATOM 1738 N N . GLY A 1 231 ? -7.543 -13.266 -2.541 1 94.25 231 GLY A N 1
ATOM 1739 C CA . GLY A 1 231 ? -8.812 -13.211 -1.836 1 94.25 231 GLY A CA 1
ATOM 1740 C C . GLY A 1 231 ? -9.492 -11.859 -1.944 1 94.25 231 GLY A C 1
ATOM 1741 O O . GLY A 1 231 ? -9.414 -11.195 -2.98 1 94.25 231 GLY A O 1
ATOM 1742 N N . SER A 1 232 ? -10.258 -11.516 -0.875 1 93 232 SER A N 1
ATOM 1743 C CA . SER A 1 232 ? -10.953 -10.227 -0.841 1 93 232 SER A CA 1
ATOM 1744 C C . SER A 1 232 ? -9.977 -9.07 -0.731 1 93 232 SER A C 1
ATOM 1746 O O . SER A 1 232 ? -9.383 -8.844 0.329 1 93 232 SER A O 1
ATOM 1748 N N . GLY A 1 233 ? -9.938 -8.273 -1.781 1 94.31 233 GLY A N 1
ATOM 1749 C CA . GLY A 1 233 ? -8.914 -7.246 -1.908 1 94.31 233 GLY A CA 1
ATOM 1750 C C . GLY A 1 233 ? -8.945 -6.238 -0.777 1 94.31 233 GLY A C 1
ATOM 1751 O O . GLY A 1 233 ? -7.906 -5.934 -0.184 1 94.31 233 GLY A O 1
ATOM 1752 N N . GLU A 1 234 ? -10.078 -5.75 -0.488 1 93.81 234 GLU A N 1
ATOM 1753 C CA . GLU A 1 234 ? -10.219 -4.711 0.529 1 93.81 234 GLU A CA 1
ATOM 1754 C C . GLU A 1 234 ? -9.852 -5.238 1.912 1 93.81 234 GLU A C 1
ATOM 1756 O O . GLU A 1 234 ? -9.25 -4.527 2.715 1 93.81 234 GLU A O 1
ATOM 1761 N N . LEU A 1 235 ? -10.211 -6.523 2.152 1 93.56 235 LEU A N 1
ATOM 1762 C CA . LEU A 1 235 ? -9.82 -7.152 3.412 1 93.56 235 LEU A CA 1
ATOM 1763 C C . LEU A 1 235 ? -8.305 -7.297 3.506 1 93.56 235 LEU A C 1
ATOM 1765 O O . LEU A 1 235 ? -7.715 -7.023 4.555 1 93.56 235 LEU A O 1
ATOM 1769 N N . ILE A 1 236 ? -7.719 -7.699 2.465 1 95.88 236 ILE A N 1
ATOM 1770 C CA . ILE A 1 236 ? -6.273 -7.883 2.387 1 95.88 236 ILE A CA 1
ATOM 1771 C C . ILE A 1 236 ? -5.57 -6.551 2.639 1 95.88 236 ILE A C 1
ATOM 1773 O O . ILE A 1 236 ? -4.586 -6.496 3.377 1 95.88 236 ILE A O 1
ATOM 1777 N N . ILE A 1 237 ? -6.062 -5.5 2.07 1 96.88 237 ILE A N 1
ATOM 1778 C CA . ILE A 1 237 ? -5.453 -4.18 2.188 1 96.88 237 ILE A CA 1
ATOM 1779 C C . ILE A 1 237 ? -5.574 -3.682 3.627 1 96.88 237 ILE A C 1
ATOM 1781 O O . ILE A 1 237 ? -4.586 -3.256 4.227 1 96.88 237 ILE A O 1
ATOM 1785 N N . ARG A 1 238 ? -6.684 -3.861 4.242 1 93.88 238 ARG A N 1
ATOM 1786 C CA . ARG A 1 238 ? -6.965 -3.33 5.574 1 93.88 238 ARG A CA 1
ATOM 1787 C C . ARG A 1 238 ? -6.172 -4.078 6.641 1 93.88 238 ARG A C 1
ATOM 1789 O O . ARG A 1 238 ? -5.945 -3.553 7.734 1 93.88 238 ARG A O 1
ATOM 1796 N N . THR A 1 239 ? -5.77 -5.277 6.285 1 94.69 239 THR A N 1
ATOM 1797 C CA . THR A 1 239 ? -5.09 -6.098 7.277 1 94.69 239 THR A CA 1
ATOM 1798 C C . THR A 1 239 ? -3.611 -6.254 6.926 1 94.69 239 THR A C 1
ATOM 1800 O O . THR A 1 239 ? -2.871 -6.949 7.629 1 94.69 239 THR A O 1
ATOM 1803 N N . GLN A 1 240 ? -3.18 -5.641 5.82 1 96.62 240 GLN A N 1
ATOM 1804 C CA . GLN A 1 240 ? -1.817 -5.855 5.344 1 96.62 240 GLN A CA 1
ATOM 1805 C C . GLN A 1 240 ? -1.429 -7.328 5.434 1 96.62 240 GLN A C 1
ATOM 1807 O O . GLN A 1 240 ? -0.394 -7.672 6.008 1 96.62 240 GLN A O 1
ATOM 1812 N N . PHE A 1 241 ? -2.189 -8.141 4.816 1 97.69 241 PHE A N 1
ATOM 1813 C CA . PHE A 1 241 ? -2.16 -9.578 5.086 1 97.69 241 PHE A CA 1
ATOM 1814 C C . PHE A 1 241 ? -0.804 -10.172 4.723 1 97.69 241 PHE A C 1
ATOM 1816 O O . PHE A 1 241 ? -0.271 -11.008 5.457 1 97.69 241 PHE A O 1
ATOM 1823 N N . ALA A 1 242 ? -0.189 -9.758 3.646 1 98.69 242 ALA A N 1
ATOM 1824 C CA . ALA A 1 242 ? 1.104 -10.32 3.258 1 98.69 242 ALA A CA 1
ATOM 1825 C C . ALA A 1 242 ? 2.166 -10.023 4.312 1 98.69 242 ALA A C 1
ATOM 1827 O O . ALA A 1 242 ? 2.912 -10.922 4.715 1 98.69 242 ALA A O 1
ATOM 1828 N N . SER A 1 243 ? 2.234 -8.789 4.738 1 98 243 SER A N 1
ATOM 1829 C CA . SER A 1 243 ? 3.182 -8.406 5.781 1 98 243 SER A CA 1
ATOM 1830 C C . SER A 1 243 ? 2.893 -9.141 7.086 1 98 243 SER A C 1
ATOM 1832 O O . SER A 1 243 ? 3.816 -9.539 7.797 1 98 243 SER A O 1
ATOM 1834 N N . SER A 1 244 ? 1.634 -9.297 7.422 1 97.06 244 SER A N 1
ATOM 1835 C CA . SER A 1 244 ? 1.248 -9.992 8.641 1 97.06 244 SER A CA 1
ATOM 1836 C C . SER A 1 244 ? 1.693 -11.453 8.617 1 97.06 244 SER A C 1
ATOM 1838 O O . SER A 1 244 ? 2.09 -12.008 9.641 1 97.06 244 SER A O 1
ATOM 1840 N N . VAL A 1 245 ? 1.598 -12.047 7.461 1 98.31 245 V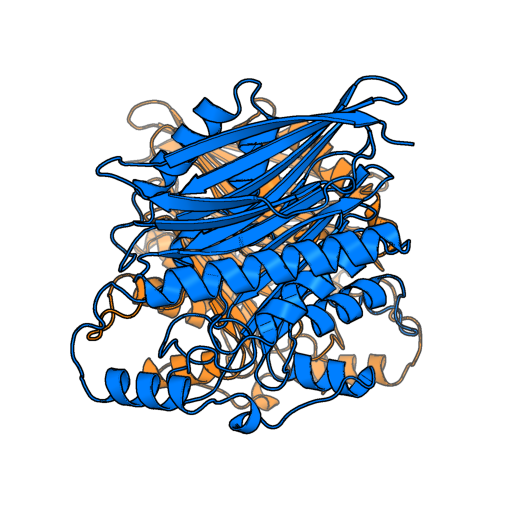AL A N 1
ATOM 1841 C CA . VAL A 1 245 ? 2.051 -13.43 7.309 1 98.31 245 VAL A CA 1
ATOM 1842 C C . VAL A 1 245 ? 3.555 -13.508 7.574 1 98.31 245 VAL A C 1
ATOM 1844 O O . VAL A 1 245 ? 4.012 -14.359 8.336 1 98.31 245 VAL A O 1
ATOM 1847 N N . CYS A 1 246 ? 4.301 -12.609 6.977 1 97.81 246 CYS A N 1
ATOM 1848 C CA . CYS A 1 246 ? 5.746 -12.602 7.172 1 97.81 246 CYS A CA 1
ATOM 1849 C C . CYS A 1 246 ? 6.098 -12.391 8.641 1 97.81 246 CYS A C 1
ATOM 1851 O O . CYS A 1 246 ? 6.953 -13.094 9.188 1 97.81 246 CYS A O 1
ATOM 1853 N N . GLN A 1 247 ? 5.434 -11.477 9.25 1 95.12 247 GLN A N 1
ATOM 1854 C CA . GLN A 1 247 ? 5.699 -11.195 10.656 1 95.12 247 GLN A CA 1
ATOM 1855 C C . GLN A 1 247 ? 5.395 -12.406 11.531 1 95.12 247 GLN A C 1
ATOM 1857 O O . GLN A 1 247 ? 6.156 -12.727 12.445 1 95.12 247 GLN A O 1
ATOM 1862 N N . SER A 1 248 ? 4.312 -13.008 11.242 1 95.81 248 SER A N 1
ATOM 1863 C CA . SER A 1 248 ? 3.924 -14.195 11.992 1 95.81 248 SER A CA 1
ATOM 1864 C C . SER A 1 248 ? 4.98 -15.297 11.883 1 95.81 248 SER A C 1
ATOM 1866 O O . SER A 1 248 ? 5.27 -15.984 12.859 1 95.81 248 SER A O 1
ATOM 1868 N N . LEU A 1 249 ? 5.531 -15.422 10.742 1 95.69 249 LEU A N 1
ATOM 1869 C CA . LEU A 1 249 ? 6.523 -16.453 10.484 1 95.69 249 LEU A CA 1
ATOM 1870 C C . LEU A 1 249 ? 7.848 -16.125 11.164 1 95.69 249 LEU A C 1
ATOM 1872 O O . LEU A 1 249 ? 8.539 -17.016 11.664 1 95.69 249 LEU A O 1
ATOM 1876 N N . LEU A 1 250 ? 8.188 -14.867 11.172 1 93.94 250 LEU A N 1
ATOM 1877 C CA . LEU A 1 250 ? 9.477 -14.461 11.727 1 93.94 250 LEU A CA 1
ATOM 1878 C C . LEU A 1 250 ? 9.43 -14.438 13.25 1 93.94 250 LEU A C 1
ATOM 1880 O O . LEU A 1 250 ? 10.438 -14.688 13.914 1 93.94 250 LEU A O 1
ATOM 1884 N N . ASP A 1 251 ? 8.305 -14.172 13.836 1 88.88 251 ASP A N 1
ATOM 1885 C CA . ASP A 1 251 ? 8.18 -13.977 15.281 1 88.88 251 ASP A CA 1
ATOM 1886 C C . ASP A 1 251 ? 7.918 -15.297 15.992 1 88.88 251 ASP A C 1
ATOM 1888 O O . ASP A 1 251 ? 7.965 -15.367 17.219 1 88.88 251 ASP A O 1
ATOM 1892 N N . SER A 1 252 ? 7.664 -16.297 15.227 1 85.06 252 SER A N 1
ATOM 1893 C CA . SER A 1 252 ? 7.234 -17.516 15.898 1 85.06 252 SER A CA 1
ATOM 1894 C C . SER A 1 252 ? 8.133 -18.703 15.523 1 85.06 252 SER A C 1
ATOM 1896 O O . SER A 1 252 ? 8.625 -18.781 14.398 1 85.06 252 SER A O 1
ATOM 1898 N N . SER A 1 253 ? 8.219 -19.516 16.547 1 84.5 253 SER A N 1
ATOM 1899 C CA . SER A 1 253 ? 8.883 -20.781 16.281 1 84.5 253 SER A CA 1
ATOM 1900 C C . SER A 1 253 ? 7.871 -21.859 15.883 1 84.5 253 SER A C 1
ATOM 1902 O O . SER A 1 253 ? 8.25 -22.922 15.383 1 84.5 253 SER A O 1
ATOM 1904 N N . GLU A 1 254 ? 6.672 -21.594 16.031 1 92.81 254 GLU A N 1
ATOM 1905 C CA . GLU A 1 254 ? 5.59 -22.484 15.633 1 92.81 254 GLU A CA 1
ATOM 1906 C C . GLU A 1 254 ? 4.809 -21.922 14.445 1 92.81 254 GLU A C 1
ATOM 1908 O O . GLU A 1 254 ? 3.662 -21.5 14.602 1 92.81 254 GLU A O 1
ATOM 1913 N N . GLU A 1 255 ? 5.34 -22.109 13.32 1 94.38 255 GLU A N 1
ATOM 1914 C CA . GLU A 1 255 ? 4.844 -21.453 12.109 1 94.38 255 GLU A CA 1
ATOM 1915 C C . GLU A 1 255 ? 3.412 -21.875 11.797 1 94.38 255 GLU A C 1
ATOM 1917 O O . GLU A 1 255 ? 2.568 -21.047 11.461 1 94.38 255 GLU A O 1
ATOM 1922 N N . TRP A 1 256 ? 3.104 -23.188 11.961 1 96.5 256 TRP A N 1
ATOM 1923 C CA . TRP A 1 256 ? 1.777 -23.703 11.625 1 96.5 256 TRP A CA 1
ATOM 1924 C C . TRP A 1 256 ? 0.712 -23.062 12.508 1 96.5 256 TRP A C 1
ATOM 1926 O O . TRP A 1 256 ? -0.285 -22.531 12 1 96.5 256 TRP A O 1
ATOM 1936 N N . SER A 1 257 ? 0.878 -23.094 13.758 1 96.75 257 SER A N 1
ATOM 1937 C CA . SER A 1 257 ? -0.108 -22.562 14.695 1 96.75 257 SER A CA 1
ATOM 1938 C C . SER A 1 257 ? -0.26 -21.047 14.555 1 96.75 257 SER A C 1
ATOM 1940 O O . SER A 1 257 ? -1.37 -20.531 14.641 1 96.75 257 SER A O 1
ATOM 1942 N N . SER A 1 258 ? 0.862 -20.375 14.375 1 96.25 258 SER A N 1
ATOM 1943 C CA . SER A 1 258 ? 0.832 -18.922 14.242 1 96.25 258 SER A CA 1
ATOM 1944 C C . SER A 1 258 ? 0.08 -18.5 12.984 1 96.25 258 SER A C 1
ATOM 1946 O O . SER A 1 258 ? -0.715 -17.562 13.016 1 96.25 258 SER A O 1
ATOM 1948 N N . LEU A 1 259 ? 0.319 -19.203 11.922 1 97.19 259 LEU A N 1
ATOM 1949 C CA . LEU A 1 259 ? -0.339 -18.875 10.656 1 97.19 259 LEU A CA 1
ATOM 1950 C C . LEU A 1 259 ? -1.825 -19.219 10.719 1 97.19 259 LEU A C 1
ATOM 1952 O O . LEU A 1 259 ? -2.652 -18.484 10.172 1 97.19 259 LEU A O 1
ATOM 1956 N N . LYS A 1 260 ? -2.1 -20.344 11.305 1 97.25 260 LYS A N 1
ATOM 1957 C CA . LYS A 1 260 ? -3.498 -20.719 11.477 1 97.25 260 LYS A CA 1
ATOM 1958 C C . LYS A 1 260 ? -4.266 -19.656 12.258 1 97.25 260 LYS A C 1
ATOM 1960 O O . LYS A 1 260 ? -5.363 -19.266 11.859 1 97.25 260 LYS A O 1
ATOM 1965 N N . GLU A 1 261 ? -3.691 -19.219 13.281 1 96.75 261 GLU A N 1
ATOM 1966 C CA . GLU A 1 261 ? -4.332 -18.203 14.117 1 96.75 261 GLU A CA 1
ATOM 1967 C C . GLU A 1 261 ? -4.48 -16.875 13.359 1 96.75 261 GLU A C 1
ATOM 1969 O O . GLU A 1 261 ? -5.535 -16.25 13.422 1 96.75 261 GLU A O 1
ATOM 1974 N N . LEU A 1 262 ? -3.451 -16.469 12.695 1 97 262 LEU A N 1
ATOM 1975 C CA . LEU A 1 262 ? -3.498 -15.242 11.906 1 97 262 LEU A CA 1
ATOM 1976 C C . LEU A 1 262 ? -4.609 -15.312 10.859 1 97 262 LEU A C 1
ATOM 1978 O O . LEU A 1 262 ? -5.398 -14.375 10.727 1 97 262 LEU A O 1
ATOM 1982 N N . THR A 1 263 ? -4.648 -16.406 10.156 1 97.25 263 THR A N 1
ATOM 1983 C CA . THR A 1 263 ? -5.625 -16.578 9.086 1 97.25 263 THR A CA 1
ATOM 1984 C C . THR A 1 263 ? -7.047 -16.578 9.641 1 97.25 263 THR A C 1
ATOM 1986 O O . THR A 1 263 ? -7.953 -16 9.039 1 97.25 263 THR A O 1
ATOM 1989 N N . ARG A 1 264 ? -7.223 -17.188 10.773 1 95.19 264 ARG A N 1
ATOM 1990 C CA . ARG A 1 264 ? -8.508 -17.172 11.461 1 95.19 264 ARG A CA 1
ATOM 1991 C C . ARG A 1 264 ? -8.906 -15.766 11.875 1 95.19 264 ARG A C 1
ATOM 1993 O O . ARG A 1 264 ? -10.062 -15.367 11.727 1 95.19 264 ARG A O 1
ATOM 2000 N N . ASN A 1 265 ? -7.969 -15.07 12.406 1 93.81 265 ASN A N 1
ATOM 2001 C CA . ASN A 1 265 ? -8.234 -13.711 12.852 1 93.81 265 ASN A CA 1
ATOM 2002 C C . ASN A 1 265 ? -8.641 -12.812 11.688 1 93.81 265 ASN A C 1
ATOM 2004 O O . ASN A 1 265 ? -9.492 -11.93 11.844 1 93.81 265 ASN A O 1
ATOM 2008 N N . VAL A 1 266 ? -8.039 -13.008 10.562 1 92.62 266 VAL A N 1
ATOM 2009 C CA . VAL A 1 266 ? -8.391 -12.227 9.391 1 92.62 266 VAL A CA 1
ATOM 2010 C C . VAL A 1 266 ? -9.805 -12.586 8.93 1 92.62 266 VAL A C 1
ATOM 2012 O O . VAL A 1 266 ? -10.594 -11.703 8.578 1 92.62 266 VAL A O 1
ATOM 2015 N N . GLN A 1 267 ? -10.148 -13.836 9.008 1 90.06 267 GLN A N 1
ATOM 2016 C CA . GLN A 1 267 ? -11.469 -14.305 8.625 1 90.06 267 GLN A CA 1
ATOM 2017 C C . GLN A 1 267 ? -12.547 -13.711 9.523 1 90.06 267 GLN A C 1
ATOM 2019 O O . GLN A 1 267 ? -13.672 -13.469 9.078 1 90.06 267 GLN A O 1
ATOM 2024 N N . HIS A 1 268 ? -12.195 -13.453 10.719 1 88.88 268 HIS A N 1
ATOM 2025 C CA . HIS A 1 268 ? -13.188 -12.977 11.672 1 88.88 268 HIS A CA 1
ATOM 2026 C C . HIS A 1 268 ? -12.961 -11.508 12.008 1 88.88 268 HIS A C 1
ATOM 2028 O O . HIS A 1 268 ? -13.43 -11.023 13.047 1 88.88 268 HIS A O 1
ATOM 2034 N N . HIS A 1 269 ? -12.18 -10.93 11.227 1 86.31 269 HIS A N 1
ATOM 2035 C CA . HIS A 1 269 ? -11.938 -9.508 11.453 1 86.31 269 HIS A CA 1
ATOM 2036 C C . HIS A 1 269 ? -13.25 -8.727 11.492 1 86.31 269 HIS A C 1
ATOM 2038 O O . HIS A 1 269 ? -14.164 -9.008 10.711 1 86.31 269 HIS A O 1
ATOM 2044 N N . HIS A 1 270 ? -13.398 -7.762 12.281 1 81.25 270 HIS A N 1
ATOM 2045 C CA . HIS A 1 270 ? -14.648 -7.051 12.531 1 81.25 270 HIS A CA 1
ATOM 2046 C C . HIS A 1 270 ? -15.086 -6.254 11.305 1 81.25 270 HIS A C 1
ATOM 2048 O O . HIS A 1 270 ? -16.25 -5.879 11.188 1 81.25 270 HIS A O 1
ATOM 2054 N N . THR A 1 271 ? -14.18 -6.062 10.422 1 80.56 271 THR A N 1
ATOM 2055 C CA . THR A 1 271 ? -14.516 -5.281 9.242 1 80.56 271 THR A CA 1
ATOM 2056 C C . THR A 1 271 ? -15.109 -6.176 8.156 1 80.56 271 THR A C 1
ATOM 2058 O O . THR A 1 271 ? -15.461 -5.695 7.074 1 80.56 271 THR A O 1
ATOM 2061 N N . ASN A 1 272 ? -15.234 -7.414 8.383 1 86.38 272 ASN A N 1
ATOM 2062 C CA . ASN A 1 272 ? -15.75 -8.359 7.391 1 86.38 272 ASN A CA 1
ATOM 2063 C C . ASN A 1 272 ? -17.188 -8.023 6.996 1 86.38 272 ASN A C 1
ATOM 2065 O O . ASN A 1 272 ? -17.625 -8.352 5.891 1 86.38 272 ASN A O 1
ATOM 2069 N N . LYS A 1 273 ? -17.844 -7.387 7.852 1 84.5 273 LYS A N 1
ATOM 2070 C CA . LYS A 1 273 ? -19.234 -7.039 7.566 1 84.5 273 LYS A CA 1
ATOM 2071 C C . LYS A 1 273 ? -19.328 -6.074 6.387 1 84.5 273 LYS A C 1
ATOM 2073 O O . LYS A 1 273 ? -20.391 -5.941 5.773 1 84.5 273 LYS A O 1
ATOM 2078 N N . TYR A 1 274 ? -18.188 -5.453 6.039 1 84.81 274 TYR A N 1
ATOM 2079 C CA . TYR A 1 274 ? -18.188 -4.512 4.926 1 84.81 274 TYR A CA 1
ATOM 2080 C C . TYR A 1 274 ? -17.609 -5.156 3.67 1 84.81 274 TYR A C 1
ATOM 2082 O O . TYR A 1 274 ? -17.359 -4.473 2.676 1 84.81 274 TYR A O 1
ATOM 2090 N N . VAL A 1 275 ? -17.375 -6.461 3.719 1 85.94 275 VAL A N 1
ATOM 2091 C CA . VAL A 1 275 ? -16.766 -7.184 2.609 1 85.94 275 VAL A CA 1
ATOM 2092 C C . VAL A 1 275 ? -17.766 -8.188 2.039 1 85.94 275 VAL A C 1
ATOM 2094 O O . VAL A 1 275 ? -18.375 -8.961 2.785 1 85.94 275 VAL A O 1
ATOM 2097 N N . ALA A 1 276 ? -18.031 -8.195 0.802 1 78 276 ALA A N 1
ATOM 2098 C CA . ALA A 1 276 ? -19.047 -9.008 0.133 1 78 276 ALA A CA 1
ATOM 2099 C C . ALA A 1 276 ? -18.781 -10.492 0.354 1 78 276 ALA A C 1
ATOM 2101 O O . ALA A 1 276 ? -19.703 -11.25 0.679 1 78 276 ALA A O 1
ATOM 2102 N N . ASP A 1 277 ? -17.641 -11.031 0.169 1 81 277 ASP A N 1
ATOM 2103 C CA . ASP A 1 277 ? -17.234 -12.43 0.299 1 81 277 ASP A CA 1
ATOM 2104 C C . ASP A 1 277 ? -15.852 -12.539 0.927 1 81 277 ASP A C 1
ATOM 2106 O O . ASP A 1 277 ? -14.875 -12.836 0.237 1 81 277 ASP A O 1
ATOM 2110 N N . PRO A 1 278 ? -15.891 -12.414 2.229 1 89.31 278 PRO A N 1
ATOM 2111 C CA . PRO A 1 278 ? -14.57 -12.383 2.871 1 89.31 278 PRO A CA 1
ATOM 2112 C C . PRO A 1 278 ? -13.852 -13.727 2.822 1 89.31 278 PRO A C 1
ATOM 2114 O O . PRO A 1 278 ? -14.375 -14.727 3.322 1 89.31 278 PRO A O 1
ATOM 2117 N N . MET A 1 279 ? -12.742 -13.758 2.248 1 92.19 279 MET A N 1
ATOM 2118 C CA . MET A 1 279 ? -11.852 -14.922 2.184 1 92.19 279 MET A CA 1
ATOM 2119 C C . MET A 1 279 ? -10.422 -14.492 1.861 1 92.19 279 MET A C 1
ATOM 2121 O O . MET A 1 279 ? -10.211 -13.469 1.218 1 92.19 279 MET A O 1
ATOM 2125 N N . VAL A 1 280 ? -9.477 -15.273 2.275 1 95.38 280 VAL A N 1
ATOM 2126 C CA . VAL A 1 280 ? -8.078 -15 1.966 1 95.38 280 VAL A CA 1
ATOM 2127 C C . VAL A 1 280 ? -7.328 -16.312 1.744 1 95.38 280 VAL A C 1
ATOM 2129 O O . VAL A 1 280 ? -7.777 -17.375 2.186 1 95.38 280 VAL A O 1
ATOM 2132 N N . GLY A 1 281 ? -6.285 -16.25 1.044 1 97.12 281 GLY A N 1
ATOM 2133 C CA . GLY A 1 281 ? -5.293 -17.297 0.849 1 97.12 281 GLY A CA 1
ATOM 2134 C C . GLY A 1 281 ? -3.883 -16.75 0.709 1 97.12 281 GLY A C 1
ATOM 2135 O O . GLY A 1 281 ? -3.68 -15.633 0.239 1 97.12 281 GLY A O 1
ATOM 2136 N N . SER A 1 282 ? -2.891 -17.516 1.112 1 98.31 282 SER A N 1
ATOM 2137 C CA . SER A 1 282 ? -1.495 -17.094 1.02 1 98.31 282 SER A CA 1
ATOM 2138 C C . SER A 1 282 ? -0.578 -18.281 0.736 1 98.31 282 SER A C 1
ATOM 2140 O O . SER A 1 282 ? -0.872 -19.406 1.136 1 98.31 282 SER A O 1
ATOM 2142 N N . ILE A 1 283 ? 0.411 -18.047 0.006 1 98.88 283 ILE A N 1
ATOM 2143 C CA . ILE A 1 283 ? 1.601 -18.906 0.029 1 98.88 283 ILE A CA 1
ATOM 2144 C C . ILE A 1 283 ? 2.766 -18.141 0.651 1 98.88 283 ILE A C 1
ATOM 2146 O O . ILE A 1 283 ? 2.791 -16.906 0.627 1 98.88 283 ILE A O 1
ATOM 2150 N N . PHE A 1 284 ? 3.744 -18.875 1.203 1 98.81 284 PHE A N 1
ATOM 2151 C CA . PHE A 1 284 ? 4.855 -18.219 1.885 1 98.81 284 PHE A CA 1
ATOM 2152 C C . PHE A 1 284 ? 6.113 -19.062 1.806 1 98.81 284 PHE A C 1
ATOM 2154 O O . PHE A 1 284 ? 6.043 -20.266 1.555 1 98.81 284 PHE A O 1
ATOM 2161 N N . THR A 1 285 ? 7.223 -18.438 1.944 1 98.19 285 THR A N 1
ATOM 2162 C CA . THR A 1 285 ? 8.516 -19.078 2.162 1 98.19 285 THR A CA 1
ATOM 2163 C C . THR A 1 285 ? 9.281 -18.375 3.283 1 98.19 285 THR A C 1
ATOM 2165 O O . THR A 1 285 ? 9.156 -17.156 3.455 1 98.19 285 THR A O 1
ATOM 2168 N N . LYS A 1 286 ? 9.953 -19.078 4.027 1 97.19 286 LYS A N 1
ATOM 2169 C CA . LYS A 1 286 ? 10.891 -18.594 5.035 1 97.19 286 LYS A CA 1
ATOM 2170 C C . LYS A 1 286 ? 12.242 -19.281 4.898 1 97.19 286 LYS A C 1
ATOM 2172 O O . LYS A 1 286 ? 12.312 -20.516 4.805 1 97.19 286 LYS A O 1
ATOM 2177 N N . LEU A 1 287 ? 13.258 -18.531 4.809 1 95.69 287 LEU A N 1
ATOM 2178 C CA . LEU A 1 287 ? 14.625 -19.047 4.73 1 95.69 287 LEU A CA 1
ATOM 2179 C C . LEU A 1 287 ? 15.414 -18.688 5.98 1 95.69 287 LEU A C 1
ATOM 2181 O O . LEU A 1 287 ? 15.516 -17.5 6.332 1 95.69 287 LEU A O 1
ATOM 2185 N N . GLU A 1 288 ? 15.898 -19.672 6.621 1 94 288 GLU A N 1
ATOM 2186 C CA . GLU A 1 288 ? 16.719 -19.469 7.816 1 94 288 GLU A CA 1
ATOM 2187 C C . GLU A 1 288 ? 18.125 -20.016 7.617 1 94 288 GLU A C 1
ATOM 2189 O O . GLU A 1 288 ? 18.297 -21.172 7.199 1 94 288 GLU A O 1
ATOM 2194 N N . ARG A 1 289 ? 19.062 -19.266 7.961 1 90.88 289 ARG A N 1
ATOM 2195 C CA . ARG A 1 289 ? 20.438 -19.719 7.875 1 90.88 289 ARG A CA 1
ATOM 2196 C C . ARG A 1 289 ? 20.812 -20.562 9.086 1 90.88 289 ARG A C 1
ATOM 2198 O O . ARG A 1 289 ? 20.578 -20.172 10.227 1 90.88 289 ARG A O 1
ATOM 2205 N N . LEU A 1 290 ? 21.234 -21.766 8.68 1 88.31 290 LEU A N 1
ATOM 2206 C CA . LEU A 1 290 ? 21.719 -22.703 9.688 1 88.31 290 LEU A CA 1
ATOM 2207 C C . LEU A 1 290 ? 23.25 -22.797 9.656 1 88.31 290 LEU A C 1
ATOM 2209 O O . LEU A 1 290 ? 23.797 -23.734 9.07 1 88.31 290 LEU A O 1
ATOM 2213 N N . GLY A 1 291 ? 23.969 -21.875 10.133 1 80.5 291 GLY A N 1
ATOM 2214 C CA . GLY A 1 291 ? 25.422 -21.828 10.047 1 80.5 291 GLY A CA 1
ATOM 2215 C C . GLY A 1 291 ? 25.906 -21.203 8.75 1 80.5 291 GLY A C 1
ATOM 2216 O O . GLY A 1 291 ? 25.25 -20.328 8.18 1 80.5 291 GLY A O 1
ATOM 2217 N N . LYS A 1 292 ? 27.125 -21.594 8.336 1 74.5 292 LYS A N 1
ATOM 2218 C CA . LYS A 1 292 ? 27.797 -20.906 7.23 1 74.5 292 LYS A CA 1
ATOM 2219 C C . LYS A 1 292 ? 27.266 -21.375 5.883 1 74.5 292 LYS A C 1
ATOM 2221 O O . LYS A 1 292 ? 27.188 -20.609 4.93 1 74.5 292 LYS A O 1
ATOM 2226 N N . ALA A 1 293 ? 26.812 -22.609 5.855 1 79.62 293 ALA A N 1
ATOM 2227 C CA . ALA A 1 293 ? 26.547 -23.109 4.512 1 79.62 293 ALA A CA 1
ATOM 2228 C C . ALA A 1 293 ? 25.172 -23.75 4.426 1 79.62 293 ALA A C 1
ATOM 2230 O O . ALA A 1 293 ? 24.703 -24.109 3.34 1 79.62 293 ALA A O 1
ATOM 2231 N N . ASN A 1 294 ? 24.516 -23.812 5.43 1 89.62 294 ASN A N 1
ATOM 2232 C CA . ASN A 1 294 ? 23.234 -24.531 5.434 1 89.62 294 ASN A CA 1
ATOM 2233 C C . ASN A 1 294 ? 22.062 -23.578 5.676 1 89.62 294 ASN A C 1
ATOM 2235 O O . ASN A 1 294 ? 22.188 -22.625 6.449 1 89.62 294 ASN A O 1
ATOM 2239 N N . VAL A 1 295 ? 20.969 -23.875 4.934 1 93.31 295 VAL A N 1
ATOM 2240 C CA . VAL A 1 295 ? 19.75 -23.094 5.129 1 93.31 295 VAL A CA 1
ATOM 2241 C C . VAL A 1 295 ? 18.562 -24.031 5.32 1 93.31 295 VAL A C 1
ATOM 2243 O O . VAL A 1 295 ? 18.562 -25.156 4.828 1 93.31 295 VAL A O 1
ATOM 2246 N N . LEU A 1 296 ? 17.688 -23.594 6.094 1 94.94 296 LEU A N 1
ATOM 2247 C CA . LEU A 1 296 ? 16.391 -24.219 6.223 1 94.94 296 LEU A CA 1
ATOM 2248 C C . LEU A 1 296 ? 15.32 -23.438 5.465 1 94.94 296 LEU A C 1
ATOM 2250 O O . LEU A 1 296 ? 15.125 -22.25 5.73 1 94.94 296 LEU A O 1
ATOM 2254 N N . VAL A 1 297 ? 14.703 -24.078 4.516 1 96.31 297 VAL A N 1
ATOM 2255 C CA . VAL A 1 297 ? 13.625 -23.453 3.762 1 96.31 297 VAL A CA 1
ATOM 2256 C C . VAL A 1 297 ? 12.273 -23.984 4.25 1 96.31 297 VAL A C 1
ATOM 2258 O O . VAL A 1 297 ? 11.984 -25.172 4.125 1 96.31 297 VAL A O 1
ATOM 2261 N N . THR A 1 298 ? 11.555 -23.156 4.852 1 97.19 298 THR A N 1
ATOM 2262 C CA . THR A 1 298 ? 10.172 -23.438 5.242 1 97.19 298 THR A CA 1
ATOM 2263 C C . THR A 1 298 ? 9.195 -22.797 4.266 1 97.19 298 THR A C 1
ATOM 2265 O O . THR A 1 298 ? 9.398 -21.656 3.84 1 97.19 298 THR A O 1
ATOM 2268 N N . PHE A 1 299 ? 8.148 -23.562 3.846 1 98.38 299 PHE A N 1
ATOM 2269 C CA . PHE A 1 299 ? 7.191 -23.031 2.883 1 98.38 299 PHE A CA 1
ATOM 2270 C C . PHE A 1 299 ? 5.812 -23.641 3.105 1 98.38 299 PHE A C 1
ATOM 2272 O O . PHE A 1 299 ? 5.66 -24.594 3.887 1 98.38 299 PHE A O 1
ATOM 2279 N N . GLY A 1 300 ? 4.812 -23.062 2.5 1 98.62 300 GLY A N 1
ATOM 2280 C CA . GLY A 1 300 ? 3.467 -23.594 2.658 1 98.62 300 GLY A CA 1
ATOM 2281 C C . GLY A 1 300 ? 2.385 -22.609 2.232 1 98.62 300 GLY A C 1
ATOM 2282 O O . GLY A 1 300 ? 2.59 -21.812 1.319 1 98.62 300 GLY A O 1
ATOM 2283 N N . TYR A 1 301 ? 1.17 -22.906 2.812 1 98.62 301 TYR A N 1
ATOM 2284 C CA . TYR A 1 301 ? 0.008 -22.109 2.436 1 98.62 301 TYR A CA 1
ATOM 2285 C C . TYR A 1 301 ? -1.031 -22.094 3.551 1 98.62 301 TYR A C 1
ATOM 2287 O O . TYR A 1 301 ? -0.998 -22.938 4.445 1 98.62 301 TYR A O 1
ATOM 2295 N N . ALA A 1 302 ? -1.832 -21.125 3.498 1 98.44 302 ALA A N 1
ATOM 2296 C CA . ALA A 1 302 ? -3.002 -21 4.367 1 98.44 302 ALA A CA 1
ATOM 2297 C C . ALA A 1 302 ? -4.152 -20.328 3.635 1 98.44 302 ALA A C 1
ATOM 2299 O O . ALA A 1 302 ? -3.936 -19.406 2.828 1 98.44 302 ALA A O 1
ATOM 2300 N N . HIS A 1 303 ? -5.453 -20.797 3.916 1 97 303 HIS A N 1
ATOM 2301 C CA . HIS A 1 303 ? -6.57 -20.109 3.27 1 97 303 HIS A CA 1
ATOM 2302 C C . HIS A 1 303 ? -7.871 -20.344 4.031 1 97 303 HIS A C 1
ATOM 2304 O O . HIS A 1 303 ? -7.984 -21.297 4.801 1 97 303 HIS A O 1
ATOM 2310 N N . THR A 1 304 ? -8.812 -19.453 3.809 1 95.88 304 THR A N 1
ATOM 2311 C CA . THR A 1 304 ? -10.172 -19.562 4.312 1 95.88 304 THR A CA 1
ATOM 2312 C C . THR A 1 304 ? -11.164 -19.719 3.16 1 95.88 304 THR A C 1
ATOM 2314 O O . THR A 1 304 ? -12.375 -19.844 3.385 1 95.88 304 THR A O 1
ATOM 2317 N N . SER A 1 305 ? -10.672 -19.656 1.942 1 93.5 305 SER A N 1
ATOM 2318 C CA . SER A 1 305 ? -11.492 -19.797 0.748 1 93.5 305 SER A CA 1
ATOM 2319 C C . SER A 1 305 ? -11.961 -21.25 0.574 1 93.5 305 SER A C 1
ATOM 2321 O O . SER A 1 305 ? -11.344 -22.172 1.106 1 93.5 305 SER A O 1
ATOM 2323 N N . PRO A 1 306 ? -13.023 -21.453 -0.192 1 92.12 306 PRO A N 1
ATOM 2324 C CA . PRO A 1 306 ? -13.484 -22.828 -0.418 1 92.12 306 PRO A CA 1
ATOM 2325 C C . PRO A 1 306 ? -12.406 -23.719 -1.016 1 92.12 306 PRO A C 1
ATOM 2327 O O . PRO A 1 306 ? -12.391 -24.938 -0.76 1 92.12 306 PRO A O 1
ATOM 2330 N N . GLY A 1 307 ? -11.547 -23.125 -1.765 1 93.62 307 GLY A N 1
ATOM 2331 C CA . GLY A 1 307 ? -10.438 -23.844 -2.363 1 93.62 307 GLY A CA 1
ATOM 2332 C C . GLY A 1 307 ? -9.273 -22.953 -2.732 1 93.62 307 GLY A C 1
ATOM 2333 O O . GLY A 1 307 ? -9.406 -21.719 -2.748 1 93.62 307 GLY A O 1
ATOM 2334 N N . MET A 1 308 ? -8.156 -23.531 -3.006 1 95.31 308 MET A N 1
ATOM 2335 C CA . MET A 1 308 ? -6.953 -22.859 -3.479 1 95.31 308 MET A CA 1
ATOM 2336 C C . MET A 1 308 ? -6.031 -23.844 -4.203 1 95.31 308 MET A C 1
ATOM 2338 O O . MET A 1 308 ? -5.816 -24.953 -3.732 1 95.31 308 MET A O 1
ATOM 2342 N N . VAL A 1 309 ? -5.57 -23.484 -5.316 1 96.69 309 VAL A N 1
ATOM 2343 C CA . VAL A 1 309 ? -4.668 -24.328 -6.086 1 96.69 309 VAL A CA 1
ATOM 2344 C C . VAL A 1 309 ? -3.266 -23.734 -6.082 1 96.69 309 VAL A C 1
ATOM 2346 O O . VAL A 1 309 ? -3.094 -22.531 -6.336 1 96.69 309 VAL A O 1
ATOM 2349 N N . LEU A 1 310 ? -2.311 -24.516 -5.777 1 98.31 310 LEU A N 1
ATOM 2350 C CA . LEU A 1 310 ? -0.92 -24.078 -5.734 1 98.31 310 LEU A CA 1
ATOM 2351 C C . LEU A 1 310 ? 0.018 -25.219 -6.121 1 98.31 310 LEU A C 1
ATOM 2353 O O . LEU A 1 310 ? -0.42 -26.359 -6.297 1 98.31 310 LEU A O 1
ATOM 2357 N N . GLY A 1 311 ? 1.229 -24.875 -6.324 1 98.69 311 GLY A N 1
ATOM 2358 C CA . GLY A 1 311 ? 2.258 -25.859 -6.617 1 98.69 311 GLY A CA 1
ATOM 2359 C C . GLY A 1 311 ? 3.658 -25.375 -6.297 1 98.69 311 GLY A C 1
ATOM 2360 O O . GLY A 1 311 ? 3.871 -24.188 -6.066 1 98.69 311 GLY A O 1
ATOM 2361 N N . TYR A 1 312 ? 4.555 -26.297 -6.184 1 98.88 312 TYR A N 1
ATOM 2362 C CA . TYR A 1 312 ? 5.949 -25.969 -5.914 1 98.88 312 TYR A CA 1
ATOM 2363 C C . TYR A 1 312 ? 6.891 -26.938 -6.602 1 98.88 312 TYR A C 1
ATOM 2365 O O . TYR A 1 312 ? 6.473 -28.016 -7.027 1 98.88 312 TYR A O 1
ATOM 2373 N N . MET A 1 313 ? 8.086 -26.547 -6.742 1 98.75 313 MET A N 1
ATOM 2374 C CA . MET A 1 313 ? 9.117 -27.344 -7.379 1 98.75 313 MET A CA 1
ATOM 2375 C C . MET A 1 313 ? 10.5 -26.969 -6.859 1 98.75 313 MET A C 1
ATOM 2377 O O . MET A 1 313 ? 10.844 -25.797 -6.785 1 98.75 313 MET A O 1
ATOM 2381 N N . LYS A 1 314 ? 11.242 -27.984 -6.488 1 97.12 314 LYS A N 1
ATOM 2382 C CA . LYS A 1 314 ? 12.641 -27.781 -6.094 1 97.12 314 LYS A CA 1
ATOM 2383 C C . LYS A 1 314 ? 13.555 -27.781 -7.312 1 97.12 314 LYS A C 1
ATOM 2385 O O . LYS A 1 314 ? 13.258 -28.406 -8.328 1 97.12 314 LYS A O 1
ATOM 2390 N N . GLY A 1 315 ? 14.633 -27.047 -7.148 1 94.62 315 GLY A N 1
ATOM 2391 C CA . GLY A 1 315 ? 15.578 -26.922 -8.25 1 94.62 315 GLY A CA 1
ATOM 2392 C C . GLY A 1 315 ? 16.062 -28.266 -8.766 1 94.62 315 GLY A C 1
ATOM 2393 O O . GLY A 1 315 ? 16.344 -28.406 -9.961 1 94.62 315 GLY A O 1
ATOM 2394 N N . ASN A 1 316 ? 16.125 -29.234 -7.926 1 91.31 316 ASN A N 1
ATOM 2395 C CA . ASN A 1 316 ? 16.672 -30.531 -8.312 1 91.31 316 ASN A CA 1
ATOM 2396 C C . ASN A 1 316 ? 15.555 -31.531 -8.656 1 91.31 316 ASN A C 1
ATOM 2398 O O . ASN A 1 316 ? 15.82 -32.688 -8.953 1 91.31 316 ASN A O 1
ATOM 2402 N N . SER A 1 317 ? 14.359 -31.062 -8.633 1 92.75 317 SER A N 1
ATOM 2403 C CA . SER A 1 317 ? 13.242 -31.953 -8.945 1 92.75 317 SER A CA 1
ATOM 2404 C C . SER A 1 317 ? 12.953 -31.969 -10.445 1 92.75 317 SER A C 1
ATOM 2406 O O . SER A 1 317 ? 13.25 -31 -11.156 1 92.75 317 SER A O 1
ATOM 2408 N N . SER A 1 318 ? 12.375 -33.094 -10.859 1 92.88 318 SER A N 1
ATOM 2409 C CA . SER A 1 318 ? 12.031 -33.219 -12.266 1 92.88 318 SER A CA 1
ATOM 2410 C C . SER A 1 318 ? 10.57 -32.875 -12.516 1 92.88 318 SER A C 1
ATOM 2412 O O . SER A 1 318 ? 10.164 -32.656 -13.664 1 92.88 318 SER A O 1
ATOM 2414 N N . LYS A 1 319 ? 9.883 -32.781 -11.445 1 95.81 319 LYS A N 1
ATOM 2415 C CA . LYS A 1 319 ? 8.461 -32.5 -11.617 1 95.81 319 LYS A CA 1
ATOM 2416 C C . LYS A 1 319 ? 7.961 -31.547 -10.523 1 95.81 319 LYS A C 1
ATOM 2418 O O . LYS A 1 319 ? 8.477 -31.547 -9.406 1 95.81 319 LYS A O 1
ATOM 2423 N N . ALA A 1 320 ? 6.98 -30.812 -10.93 1 98.19 320 ALA A N 1
ATOM 2424 C CA . ALA A 1 320 ? 6.312 -29.953 -9.961 1 98.19 320 ALA A CA 1
ATOM 2425 C C . ALA A 1 320 ? 5.281 -30.734 -9.148 1 98.19 320 ALA A C 1
ATOM 2427 O O . ALA A 1 320 ? 4.621 -31.625 -9.672 1 98.19 320 ALA A O 1
ATOM 2428 N N . THR A 1 321 ? 5.191 -30.453 -7.887 1 98.44 321 THR A N 1
ATOM 2429 C CA . THR A 1 321 ? 4.094 -30.938 -7.059 1 98.44 321 THR A CA 1
ATOM 2430 C C . THR A 1 321 ? 2.945 -29.922 -7.047 1 98.44 321 THR A C 1
ATOM 2432 O O . THR A 1 321 ? 3.145 -28.75 -6.727 1 98.44 321 THR A O 1
ATOM 2435 N N . VAL A 1 322 ? 1.792 -30.375 -7.379 1 98.19 322 VAL A N 1
ATOM 2436 C CA . VAL A 1 322 ? 0.626 -29.5 -7.398 1 98.19 322 VAL A CA 1
ATOM 2437 C C . VAL A 1 322 ? -0.356 -29.922 -6.309 1 98.19 322 VAL A C 1
ATOM 2439 O O . VAL A 1 322 ? -0.568 -31.109 -6.082 1 98.19 322 VAL A O 1
ATOM 2442 N N . ILE A 1 323 ? -0.915 -28.984 -5.625 1 98 323 ILE A N 1
ATOM 2443 C CA . ILE A 1 323 ? -1.844 -29.219 -4.523 1 98 323 ILE A CA 1
ATOM 2444 C C . ILE A 1 323 ? -3.16 -28.5 -4.797 1 98 323 ILE A C 1
ATOM 2446 O O . ILE A 1 323 ? -3.168 -27.297 -5.09 1 98 323 ILE A O 1
ATOM 2450 N N . THR A 1 324 ? -4.219 -29.219 -4.793 1 96.25 324 THR A N 1
ATOM 2451 C CA . THR A 1 324 ? -5.562 -28.656 -4.766 1 96.25 324 THR A CA 1
ATOM 2452 C C . THR A 1 324 ? -6.148 -28.734 -3.359 1 96.25 324 THR A C 1
ATOM 2454 O O . THR A 1 324 ? -6.637 -29.781 -2.939 1 96.25 324 THR A O 1
ATOM 2457 N N . SER A 1 325 ? -6.137 -27.594 -2.695 1 96.5 325 SER A N 1
ATOM 2458 C CA . SER A 1 325 ? -6.586 -27.562 -1.309 1 96.5 325 SER A CA 1
ATOM 2459 C C . SER A 1 325 ? -8.055 -27.156 -1.214 1 96.5 325 SER A C 1
ATOM 2461 O O . SER A 1 325 ? -8.508 -26.281 -1.936 1 96.5 325 SER A O 1
ATOM 2463 N N . GLU A 1 326 ? -8.789 -27.859 -0.342 1 95.19 326 GLU A N 1
ATOM 2464 C CA . GLU A 1 326 ? -10.195 -27.562 -0.087 1 95.19 326 GLU A CA 1
ATOM 2465 C C . GLU A 1 326 ? -10.438 -27.266 1.39 1 95.19 326 GLU A C 1
ATOM 2467 O O . GLU A 1 326 ? -9.805 -27.859 2.262 1 95.19 326 GLU A O 1
ATOM 2472 N N . LEU A 1 327 ? -11.328 -26.422 1.66 1 93.12 327 LEU A N 1
ATOM 2473 C CA . LEU A 1 327 ? -11.617 -26 3.027 1 93.12 327 LEU A CA 1
ATOM 2474 C C . LEU A 1 327 ? -12.336 -27.109 3.791 1 93.12 327 LEU A C 1
ATOM 2476 O O . LEU A 1 327 ? -12.148 -27.25 5 1 93.12 327 LEU A O 1
ATOM 2480 N N . ASN A 1 328 ? -13.031 -28.047 3.299 1 88.25 328 ASN A N 1
ATOM 2481 C CA . ASN A 1 328 ? -13.703 -29.219 3.85 1 88.25 328 ASN A CA 1
ATOM 2482 C C . ASN A 1 328 ? -14.367 -28.906 5.188 1 88.25 328 ASN A C 1
ATOM 2484 O O . ASN A 1 328 ? -14.125 -29.609 6.18 1 88.25 328 ASN A O 1
ATOM 2488 N N . ASN A 1 329 ? -15.234 -27.953 5.422 1 86.06 329 ASN A N 1
ATOM 2489 C CA . ASN A 1 329 ? -16.031 -27.562 6.59 1 86.06 329 ASN A CA 1
ATOM 2490 C C . ASN A 1 329 ? -15.148 -27 7.699 1 86.06 329 ASN A C 1
ATOM 2492 O O . ASN A 1 329 ? -15.586 -26.906 8.852 1 86.06 329 ASN A O 1
ATOM 2496 N N . LEU A 1 330 ? -13.953 -26.859 7.41 1 85.75 330 LEU A N 1
ATOM 2497 C CA . LEU A 1 330 ? -13.07 -26.156 8.352 1 85.75 330 LEU A CA 1
ATOM 2498 C C . LEU A 1 330 ? -13.211 -24.656 8.219 1 85.75 330 LEU A C 1
ATOM 2500 O O . LEU A 1 330 ? -13.781 -24.156 7.238 1 85.75 330 LEU A O 1
ATOM 2504 N N . ASP A 1 331 ? -12.695 -24.016 9.227 1 90.06 331 ASP A N 1
ATOM 2505 C CA . ASP A 1 331 ? -12.711 -22.547 9.18 1 90.06 331 ASP A CA 1
ATOM 2506 C C . ASP A 1 331 ? -11.5 -22.016 8.422 1 90.06 331 ASP A C 1
ATOM 2508 O O . ASP A 1 331 ? -11.547 -20.906 7.883 1 90.06 331 ASP A O 1
ATOM 2512 N N . THR A 1 332 ? -10.398 -22.734 8.555 1 95 332 THR A N 1
ATOM 2513 C CA . THR A 1 332 ? -9.172 -22.406 7.844 1 95 332 THR A CA 1
ATOM 2514 C C . THR A 1 332 ? -8.383 -23.672 7.504 1 95 332 THR A C 1
ATOM 2516 O O . THR A 1 332 ? -8.555 -24.703 8.148 1 95 332 THR A O 1
ATOM 2519 N N . VAL A 1 333 ? -7.629 -23.609 6.516 1 97.12 333 VAL A N 1
ATOM 2520 C CA . VAL A 1 333 ? -6.652 -24.656 6.188 1 97.12 333 VAL A CA 1
ATOM 2521 C C . VAL A 1 333 ? -5.246 -24.062 6.215 1 97.12 333 VAL A C 1
ATOM 2523 O O . VAL A 1 333 ? -5.012 -22.969 5.684 1 97.12 333 VAL A O 1
ATOM 2526 N N . THR A 1 334 ? -4.324 -24.688 6.906 1 97.69 334 THR A N 1
ATOM 2527 C CA . THR A 1 334 ? -2.922 -24.281 6.961 1 97.69 334 THR A CA 1
ATOM 2528 C C . THR A 1 334 ? -2.01 -25.5 6.84 1 97.69 334 THR A C 1
ATOM 2530 O O . THR A 1 334 ? -2.215 -26.5 7.523 1 97.69 334 THR A O 1
ATOM 2533 N N . ASN A 1 335 ? -1.065 -25.422 5.965 1 98.06 335 ASN A N 1
ATOM 2534 C CA . ASN A 1 335 ? -0.052 -26.469 5.828 1 98.06 335 ASN A CA 1
ATOM 2535 C C . ASN A 1 335 ? 1.348 -25.875 5.699 1 98.06 335 ASN A C 1
ATOM 2537 O O . ASN A 1 335 ? 1.546 -24.891 4.988 1 98.06 335 ASN A O 1
ATOM 2541 N N . VAL A 1 336 ? 2.281 -26.469 6.41 1 97.81 336 VAL A N 1
ATOM 2542 C CA . VAL A 1 336 ? 3.668 -26.016 6.43 1 97.81 336 VAL A CA 1
ATOM 2543 C C . VAL A 1 336 ? 4.598 -27.188 6.094 1 97.81 336 VAL A C 1
ATOM 2545 O O . VAL A 1 336 ? 4.461 -28.266 6.652 1 97.81 336 VAL A O 1
ATOM 2548 N N . PHE A 1 337 ? 5.492 -26.969 5.215 1 97.81 337 PHE A N 1
ATOM 2549 C CA . PHE A 1 337 ? 6.531 -27.906 4.82 1 97.81 337 PHE A CA 1
ATOM 2550 C C . PHE A 1 337 ? 7.914 -27.312 5.059 1 97.81 337 PHE A C 1
ATOM 2552 O O . PHE A 1 337 ? 8.055 -26.109 5.27 1 97.81 337 PHE A O 1
ATOM 2559 N N . ALA A 1 338 ? 8.938 -28.156 5.059 1 96.12 338 ALA A N 1
ATOM 2560 C CA . ALA A 1 338 ? 10.297 -27.672 5.211 1 96.12 338 ALA A CA 1
ATOM 2561 C C . ALA A 1 338 ? 11.305 -28.641 4.605 1 96.12 338 ALA A C 1
ATOM 2563 O O . ALA A 1 338 ? 11.039 -29.844 4.504 1 96.12 338 ALA A O 1
ATOM 2564 N N . PHE A 1 339 ? 12.414 -28.141 4.18 1 95.38 339 PHE A N 1
ATOM 2565 C CA . PHE A 1 339 ? 13.547 -28.953 3.779 1 95.38 339 PHE A CA 1
ATOM 2566 C C . PHE A 1 339 ? 14.859 -28.219 4.02 1 95.38 339 PHE A C 1
ATOM 2568 O O . PHE A 1 339 ? 14.891 -26.984 4.051 1 95.38 339 PHE A O 1
ATOM 2575 N N . LYS A 1 340 ? 15.945 -28.969 4.219 1 94.12 340 LYS A N 1
ATOM 2576 C CA . LYS A 1 340 ? 17.281 -28.406 4.375 1 94.12 340 LYS A CA 1
ATOM 2577 C C . LYS A 1 340 ? 18.016 -28.328 3.035 1 94.12 340 LYS A C 1
ATOM 2579 O O . LYS A 1 340 ? 17.812 -29.172 2.168 1 94.12 340 LYS A O 1
ATOM 2584 N N . ALA A 1 341 ? 18.672 -27.25 2.936 1 92.38 341 ALA A N 1
ATOM 2585 C CA . ALA A 1 341 ? 19.453 -27.078 1.714 1 92.38 341 ALA A CA 1
ATOM 2586 C C . ALA A 1 341 ? 20.797 -26.422 2.01 1 92.38 341 ALA A C 1
ATOM 2588 O O . ALA A 1 341 ? 21.078 -26.062 3.154 1 92.38 341 ALA A O 1
ATOM 2589 N N . ASN A 1 342 ? 21.719 -26.578 1.06 1 83.94 342 ASN A N 1
ATOM 2590 C CA . ASN A 1 342 ? 22.984 -25.844 1.104 1 83.94 342 ASN A CA 1
ATOM 2591 C C . ASN A 1 342 ? 22.906 -24.547 0.296 1 83.94 342 ASN A C 1
ATOM 2593 O O . ASN A 1 342 ? 22.297 -24.516 -0.77 1 83.94 342 ASN A O 1
ATOM 2597 N N . SER A 1 343 ? 23.219 -23.438 1.02 1 70.69 343 SER A N 1
ATOM 2598 C CA . SER A 1 343 ? 23.281 -22.172 0.296 1 70.69 343 SER A CA 1
ATOM 2599 C C . SER A 1 343 ? 24.719 -21.766 0.021 1 70.69 343 SER A C 1
ATOM 2601 O O . SER A 1 343 ? 25.562 -21.797 0.922 1 70.69 343 SER A O 1
ATOM 2603 N N . GLY A 1 344 ? 25.266 -21.875 -1.231 1 59.5 344 GLY A N 1
ATOM 2604 C CA . GLY A 1 344 ? 26.656 -21.641 -1.616 1 59.5 344 GLY A CA 1
ATOM 2605 C C . GLY A 1 344 ? 26.953 -20.188 -1.918 1 59.5 344 GLY A C 1
ATOM 2606 O O . GLY A 1 344 ? 26.047 -19.391 -2.15 1 59.5 344 GLY A O 1
ATOM 2607 N N . MET B 1 1 ? -10.219 15.25 31.734 1 71.38 1 MET B N 1
ATOM 2608 C CA . MET B 1 1 ? -10.016 16.031 30.516 1 71.38 1 MET B CA 1
ATOM 2609 C C . MET B 1 1 ? -10.383 15.211 29.281 1 71.38 1 MET B C 1
ATOM 2611 O O . MET B 1 1 ? -10.273 13.984 29.281 1 71.38 1 MET B O 1
ATOM 2615 N N . SER B 1 2 ? -10.969 15.953 28.281 1 85.69 2 SER B N 1
ATOM 2616 C CA . SER B 1 2 ? -11.414 15.305 27.047 1 85.69 2 SER B CA 1
ATOM 2617 C C . SER B 1 2 ? -10.234 14.727 26.281 1 85.69 2 SER B C 1
ATOM 2619 O O . SER B 1 2 ? -9.125 15.25 26.344 1 85.69 2 SER B O 1
ATOM 2621 N N . SER B 1 3 ? -10.43 13.672 25.672 1 90.19 3 SER B N 1
ATOM 2622 C CA . SER B 1 3 ? -9.391 13.031 24.875 1 90.19 3 SER B CA 1
ATOM 2623 C C . SER B 1 3 ? -9.242 13.703 23.516 1 90.19 3 SER B C 1
ATOM 2625 O O . SER B 1 3 ? -8.367 13.336 22.734 1 90.19 3 SER B O 1
ATOM 2627 N N . GLU B 1 4 ? -10.055 14.703 23.297 1 95.94 4 GLU B N 1
ATOM 2628 C CA . GLU B 1 4 ? -10.031 15.391 22 1 95.94 4 GLU B CA 1
ATOM 2629 C C . GLU B 1 4 ? -8.664 16 21.734 1 95.94 4 GLU B C 1
ATOM 2631 O O . GLU B 1 4 ? -8.125 16.734 22.562 1 95.94 4 GLU B O 1
ATOM 2636 N N . PHE B 1 5 ? -8.156 15.688 20.531 1 97.69 5 PHE B N 1
ATOM 2637 C CA . PHE B 1 5 ? -6.762 16.016 20.25 1 97.69 5 PHE B CA 1
ATOM 2638 C C . PHE B 1 5 ? -6.492 15.961 18.75 1 97.69 5 PHE B C 1
ATOM 2640 O O . PHE B 1 5 ? -7.102 15.164 18.031 1 97.69 5 PHE B O 1
ATOM 2647 N N . ILE B 1 6 ? -5.613 16.875 18.281 1 98.81 6 ILE B N 1
ATOM 2648 C CA . ILE B 1 6 ? -5.156 16.812 16.906 1 98.81 6 ILE B CA 1
ATOM 2649 C C . ILE B 1 6 ? -3.654 17.094 16.844 1 98.81 6 ILE B C 1
ATOM 2651 O O . ILE B 1 6 ? -3.141 17.922 17.594 1 98.81 6 ILE B O 1
ATOM 2655 N N . ILE B 1 7 ? -2.93 16.391 16 1 98.94 7 ILE B N 1
ATOM 2656 C CA . ILE B 1 7 ? -1.547 16.688 15.641 1 98.94 7 ILE B CA 1
ATOM 2657 C C . ILE B 1 7 ? -1.399 16.688 14.125 1 98.94 7 ILE B C 1
ATOM 2659 O O . ILE B 1 7 ? -1.997 15.867 13.43 1 98.94 7 ILE B O 1
ATOM 2663 N N . VAL B 1 8 ? -0.68 17.688 13.602 1 98.81 8 VAL B N 1
ATOM 2664 C CA . VAL B 1 8 ? -0.565 17.938 12.172 1 98.81 8 VAL B CA 1
ATOM 2665 C C . VAL B 1 8 ? 0.896 18.203 11.805 1 98.81 8 VAL B C 1
ATOM 2667 O O . VAL B 1 8 ? 1.633 18.828 12.57 1 98.81 8 VAL B O 1
ATOM 2670 N N . HIS B 1 9 ? 1.342 17.703 10.672 1 98.5 9 HIS B N 1
ATOM 2671 C CA . HIS B 1 9 ? 2.639 18.109 10.148 1 98.5 9 HIS B CA 1
ATOM 2672 C C . HIS B 1 9 ? 2.502 18.734 8.766 1 98.5 9 HIS B C 1
ATOM 2674 O O . HIS B 1 9 ? 1.53 18.469 8.055 1 98.5 9 HIS B O 1
ATOM 2680 N N . ALA B 1 10 ? 3.49 19.531 8.414 1 96.12 10 ALA B N 1
ATOM 2681 C CA . ALA B 1 10 ? 3.51 20.188 7.113 1 96.12 10 ALA B CA 1
ATOM 2682 C C . ALA B 1 10 ? 4.672 19.688 6.262 1 96.12 10 ALA B C 1
ATOM 2684 O O . ALA B 1 10 ? 5.129 20.391 5.352 1 96.12 10 ALA B O 1
ATOM 2685 N N . GLY B 1 11 ? 5.164 18.516 6.66 1 93.38 11 GLY B N 1
ATOM 2686 C CA . GLY B 1 11 ? 6.203 17.906 5.832 1 93.38 11 GLY B CA 1
ATOM 2687 C C . GLY B 1 11 ? 7.582 18 6.453 1 93.38 11 GLY B C 1
ATOM 2688 O O . GLY B 1 11 ? 7.832 18.859 7.309 1 93.38 11 GLY B O 1
ATOM 2689 N N . ALA B 1 12 ? 8.43 17.156 6 1 89.69 12 ALA B N 1
ATOM 2690 C CA . ALA B 1 12 ? 9.844 17.109 6.379 1 89.69 12 ALA B CA 1
ATOM 2691 C C . ALA B 1 12 ? 10.727 17.688 5.285 1 89.69 12 ALA B C 1
ATOM 2693 O O . ALA B 1 12 ? 10.453 17.516 4.094 1 89.69 12 ALA B O 1
ATOM 2694 N N . GLY B 1 13 ? 11.758 18.422 5.66 1 88.5 13 GLY B N 1
ATOM 2695 C CA . GLY B 1 13 ? 12.688 19.016 4.719 1 88.5 13 GLY B CA 1
ATOM 2696 C C . GLY B 1 13 ? 13.352 20.281 5.254 1 88.5 13 GLY B C 1
ATOM 2697 O O . GLY B 1 13 ? 13.18 20.625 6.426 1 88.5 13 GLY B O 1
ATOM 2698 N N . ALA B 1 14 ? 14.055 20.906 4.402 1 85.62 14 ALA B N 1
ATOM 2699 C CA . ALA B 1 14 ? 14.688 22.172 4.762 1 85.62 14 ALA B CA 1
ATOM 2700 C C . ALA B 1 14 ? 13.695 23.328 4.656 1 85.62 14 ALA B C 1
ATOM 2702 O O . ALA B 1 14 ? 12.906 23.391 3.713 1 85.62 14 ALA B O 1
ATOM 2703 N N . TYR B 1 15 ? 13.688 24.203 5.672 1 87.44 15 TYR B N 1
ATOM 2704 C CA . TYR B 1 15 ? 12.781 25.344 5.695 1 87.44 15 TYR B CA 1
ATOM 2705 C C . TYR B 1 15 ? 13.555 26.656 5.711 1 87.44 15 TYR B C 1
ATOM 2707 O O . TYR B 1 15 ? 14.375 26.891 6.598 1 87.44 15 TYR B O 1
ATOM 2715 N N . SER B 1 16 ? 13.242 27.422 4.703 1 87.94 16 SER B N 1
ATOM 2716 C CA . SER B 1 16 ? 13.633 28.812 4.832 1 87.94 16 SER B CA 1
ATOM 2717 C C . SER B 1 16 ? 12.758 29.531 5.863 1 87.94 16 SER B C 1
ATOM 2719 O O . SER B 1 16 ? 11.742 29 6.309 1 87.94 16 SER B O 1
ATOM 2721 N N . ASN B 1 17 ? 13.109 30.703 6.168 1 91.5 17 ASN B N 1
ATOM 2722 C CA . ASN B 1 17 ? 12.305 31.469 7.121 1 91.5 17 ASN B CA 1
ATOM 2723 C C . ASN B 1 17 ? 10.898 31.719 6.598 1 91.5 17 ASN B C 1
ATOM 2725 O O . ASN B 1 17 ? 9.922 31.609 7.348 1 91.5 17 ASN B O 1
ATOM 2729 N N . LYS B 1 18 ? 10.836 32.031 5.383 1 91.31 18 LYS B N 1
ATOM 2730 C CA . LYS B 1 18 ? 9.539 32.281 4.762 1 91.31 18 LYS B CA 1
ATOM 2731 C C . LYS B 1 18 ? 8.664 31.031 4.77 1 91.31 18 LYS B C 1
ATOM 2733 O O . LYS B 1 18 ? 7.496 31.094 5.156 1 91.31 18 LYS B O 1
ATOM 2738 N N . LYS B 1 19 ? 9.203 29.938 4.363 1 89.31 19 LYS B N 1
ATOM 2739 C CA . LYS B 1 19 ? 8.461 28.688 4.316 1 89.31 19 LYS B CA 1
ATOM 2740 C C . LYS B 1 19 ? 8.047 28.234 5.715 1 89.31 19 LYS B C 1
ATOM 2742 O O . LYS B 1 19 ? 6.98 27.641 5.895 1 89.31 19 LYS B O 1
ATOM 2747 N N . ARG B 1 20 ? 8.914 28.516 6.605 1 93.25 20 ARG B N 1
ATOM 2748 C CA . ARG B 1 20 ? 8.617 28.188 7.996 1 93.25 20 ARG B CA 1
ATOM 2749 C C . ARG B 1 20 ? 7.395 28.953 8.492 1 93.25 20 ARG B C 1
ATOM 2751 O O . ARG B 1 20 ? 6.516 28.375 9.141 1 93.25 20 ARG B O 1
ATOM 2758 N N . THR B 1 21 ? 7.383 30.156 8.234 1 95.06 21 THR B N 1
ATOM 2759 C CA . THR B 1 21 ? 6.266 30.984 8.648 1 95.06 21 THR B CA 1
ATOM 2760 C C . THR B 1 21 ? 4.969 30.547 7.98 1 95.06 21 THR B C 1
ATOM 2762 O O . THR B 1 21 ? 3.922 30.484 8.625 1 95.06 21 THR B O 1
ATOM 2765 N N . GLN B 1 22 ? 5.094 30.234 6.727 1 93.81 22 GLN B N 1
ATOM 2766 C CA . GLN B 1 22 ? 3.928 29.766 5.988 1 93.81 22 GLN B CA 1
ATOM 2767 C C . GLN B 1 22 ? 3.414 28.453 6.551 1 93.81 22 GLN B C 1
ATOM 2769 O O . GLN B 1 22 ? 2.207 28.266 6.734 1 93.81 22 GLN B O 1
ATOM 2774 N N . ALA B 1 23 ? 4.344 27.578 6.809 1 94.75 23 ALA B N 1
ATOM 2775 C CA . 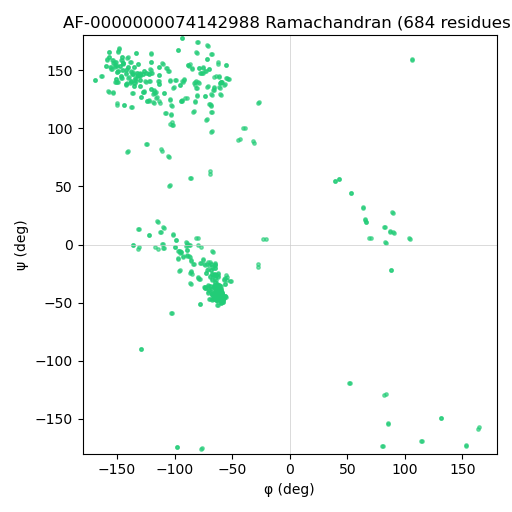ALA B 1 23 ? 3.977 26.266 7.352 1 94.75 23 ALA B CA 1
ATOM 2776 C C . ALA B 1 23 ? 3.344 26.406 8.734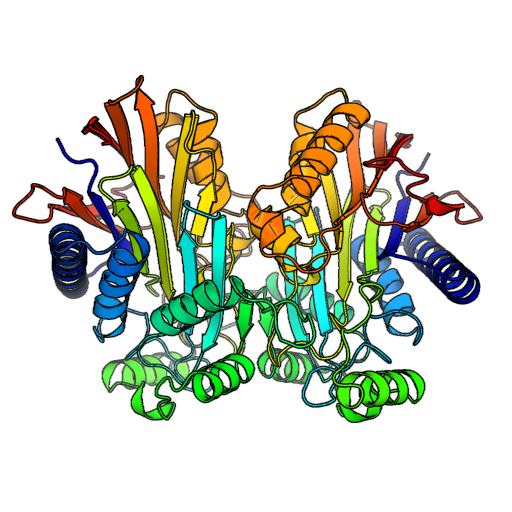 1 94.75 23 ALA B C 1
ATOM 2778 O O . ALA B 1 23 ? 2.342 25.75 9.031 1 94.75 23 ALA B O 1
ATOM 2779 N N . THR B 1 24 ? 3.934 27.266 9.547 1 96.75 24 THR B N 1
ATOM 2780 C CA . THR B 1 24 ? 3.434 27.453 10.906 1 96.75 24 THR B CA 1
ATOM 2781 C C . THR B 1 24 ? 2.018 28.031 10.883 1 96.75 24 THR B C 1
ATOM 2783 O O . THR B 1 24 ? 1.162 27.609 11.664 1 96.75 24 THR B O 1
ATOM 2786 N N . THR B 1 25 ? 1.808 28.891 10.008 1 97.12 25 THR B N 1
ATOM 2787 C CA . THR B 1 25 ? 0.485 29.484 9.875 1 97.12 25 THR B CA 1
ATOM 2788 C C . THR B 1 25 ? -0.538 28.453 9.414 1 97.12 25 THR B C 1
ATOM 2790 O O . THR B 1 25 ? -1.646 28.391 9.953 1 97.12 25 THR B O 1
ATOM 2793 N N . ALA B 1 26 ? -0.152 27.703 8.43 1 96.88 26 ALA B N 1
ATOM 2794 C CA . ALA B 1 26 ? -1.038 26.656 7.906 1 96.88 26 ALA B CA 1
ATOM 2795 C C . ALA B 1 26 ? -1.382 25.641 8.984 1 96.88 26 ALA B C 1
ATOM 2797 O O . ALA B 1 26 ? -2.527 25.188 9.078 1 96.88 26 ALA B O 1
ATOM 2798 N N . ILE B 1 27 ? -0.454 25.297 9.781 1 98 27 ILE B N 1
ATOM 2799 C CA . ILE B 1 27 ? -0.623 24.297 10.828 1 98 27 ILE B CA 1
ATOM 2800 C C . ILE B 1 27 ? -1.551 24.828 11.914 1 98 27 ILE B C 1
ATOM 2802 O O . ILE B 1 27 ? -2.441 24.109 12.383 1 98 27 ILE B O 1
ATOM 2806 N N . ARG B 1 28 ? -1.282 26.062 12.328 1 98.25 28 ARG B N 1
ATOM 2807 C CA . ARG B 1 28 ? -2.137 26.656 13.344 1 98.25 28 ARG B CA 1
ATOM 2808 C C . ARG B 1 28 ? -3.598 26.656 12.906 1 98.25 28 ARG B C 1
ATOM 2810 O O . ARG B 1 28 ? -4.484 26.297 13.688 1 98.25 28 ARG B O 1
ATOM 2817 N N . LEU B 1 29 ? -3.756 27.016 11.703 1 98.5 29 LEU B N 1
ATOM 2818 C CA . LEU B 1 29 ? -5.113 27.062 11.164 1 98.5 29 LEU B CA 1
ATOM 2819 C C . LEU B 1 29 ? -5.723 25.672 11.117 1 98.5 29 LEU B C 1
ATOM 2821 O O . LEU B 1 29 ? -6.887 25.484 11.492 1 98.5 29 LEU B O 1
ATOM 2825 N N . ALA B 1 30 ? -4.992 24.703 10.617 1 98.69 30 ALA B N 1
ATOM 2826 C CA . ALA B 1 30 ? -5.48 23.328 10.523 1 98.69 30 ALA B CA 1
ATOM 2827 C C . ALA B 1 30 ? -5.895 22.797 11.891 1 98.69 30 ALA B C 1
ATOM 2829 O O . ALA B 1 30 ? -6.953 22.188 12.031 1 98.69 30 ALA B O 1
ATOM 2830 N N . CYS B 1 31 ? -5.043 23.047 12.906 1 98.81 31 CYS B N 1
ATOM 2831 C CA . CYS B 1 31 ? -5.344 22.594 14.266 1 98.81 31 CYS B CA 1
ATOM 2832 C C . CYS B 1 31 ? -6.621 23.25 14.773 1 98.81 31 CYS B C 1
ATOM 2834 O O . CYS B 1 31 ? -7.477 22.578 15.359 1 98.81 31 CYS B O 1
ATOM 2836 N N . GLN B 1 32 ? -6.715 24.5 14.562 1 98.62 32 GLN B N 1
ATOM 2837 C CA . GLN B 1 32 ? -7.871 25.25 15.039 1 98.62 32 GLN B CA 1
ATOM 2838 C C . GLN B 1 32 ? -9.156 24.75 14.383 1 98.62 32 GLN B C 1
ATOM 2840 O O . GLN B 1 32 ? -10.172 24.562 15.055 1 98.62 32 GLN B O 1
ATOM 2845 N N . ILE B 1 33 ? -9.102 24.531 13.125 1 98.62 33 ILE B N 1
ATOM 2846 C CA . ILE B 1 33 ? -10.258 24.062 12.375 1 98.62 33 ILE B CA 1
ATOM 2847 C C . ILE B 1 33 ? -10.703 22.703 12.922 1 98.62 33 ILE B C 1
ATOM 2849 O O . ILE B 1 33 ? -11.898 22.484 13.133 1 98.62 33 ILE B O 1
ATOM 2853 N N . ALA B 1 34 ? -9.781 21.812 13.117 1 98.75 34 ALA B N 1
ATOM 2854 C CA . ALA B 1 34 ? -10.102 20.469 13.594 1 98.75 34 ALA B CA 1
ATOM 2855 C C . ALA B 1 34 ? -10.719 20.516 14.992 1 98.75 34 ALA B C 1
ATOM 2857 O O . ALA B 1 34 ? -11.727 19.859 15.258 1 98.75 34 ALA B O 1
ATOM 2858 N N . VAL B 1 35 ? -10.125 21.297 15.883 1 98.25 35 VAL B N 1
ATOM 2859 C CA . VAL B 1 35 ? -10.602 21.359 17.266 1 98.25 35 VAL B CA 1
ATOM 2860 C C . VAL B 1 35 ? -11.977 22.016 17.312 1 98.25 35 VAL B C 1
ATOM 2862 O O . VAL B 1 35 ? -12.852 21.594 18.062 1 98.25 35 VAL B O 1
ATOM 2865 N N . GLU B 1 36 ? -12.133 23.047 16.547 1 98.06 36 GLU B N 1
ATOM 2866 C CA . GLU B 1 36 ? -13.453 23.672 16.469 1 98.06 36 GLU B CA 1
ATOM 2867 C C . GLU B 1 36 ? -14.508 22.672 15.984 1 98.06 36 GLU B C 1
ATOM 2869 O O . GLU B 1 36 ? -15.625 22.656 16.5 1 98.06 36 GLU B O 1
ATOM 2874 N N . ALA B 1 37 ? -14.172 21.891 15.016 1 98.19 37 ALA B N 1
ATOM 2875 C CA . ALA B 1 37 ? -15.086 20.859 14.516 1 98.19 37 ALA B CA 1
ATOM 2876 C C . ALA B 1 37 ? -15.438 19.875 15.617 1 98.19 37 ALA B C 1
ATOM 2878 O O . ALA B 1 37 ? -16.609 19.5 15.781 1 98.19 37 ALA B O 1
ATOM 2879 N N . LEU B 1 38 ? -14.453 19.438 16.328 1 97.38 38 LEU B N 1
ATOM 2880 C CA . LEU B 1 38 ? -14.672 18.5 17.422 1 97.38 38 LEU B CA 1
ATOM 2881 C C . LEU B 1 38 ? -15.602 19.094 18.484 1 97.38 38 LEU B C 1
ATOM 2883 O O . LEU B 1 38 ? -16.516 18.438 18.953 1 97.38 38 LEU B O 1
ATOM 2887 N N . LYS B 1 39 ? -15.352 20.312 18.812 1 95.19 39 LYS B N 1
ATOM 2888 C CA . LYS B 1 39 ? -16.156 21 19.812 1 95.19 39 LYS B CA 1
ATOM 2889 C C . LYS B 1 39 ? -17.609 21.125 19.359 1 95.19 39 LYS B C 1
ATOM 2891 O O . LYS B 1 39 ? -18.531 21.125 20.188 1 95.19 39 LYS B O 1
ATOM 2896 N N . ASN B 1 40 ? -17.781 21.141 18.109 1 96.19 40 ASN B N 1
ATOM 2897 C CA . ASN B 1 40 ? -19.125 21.281 17.562 1 96.19 40 ASN B CA 1
ATOM 2898 C C . ASN B 1 40 ? -19.781 19.906 17.359 1 96.19 40 ASN B C 1
ATOM 2900 O O . ASN B 1 40 ? -20.828 19.812 16.703 1 96.19 40 ASN B O 1
ATOM 2904 N N . GLY B 1 41 ? -19.141 18.875 17.703 1 94.62 41 GLY B N 1
ATOM 2905 C CA . GLY B 1 41 ? -19.766 17.562 17.734 1 94.62 41 GLY B CA 1
ATOM 2906 C C . GLY B 1 41 ? -19.375 16.688 16.547 1 94.62 41 GLY B C 1
ATOM 2907 O O . GLY B 1 41 ? -19.875 15.562 16.406 1 94.62 41 GLY B O 1
ATOM 2908 N N . CYS B 1 42 ? -18.469 17.156 15.734 1 96.12 42 CYS B N 1
ATOM 2909 C CA . CYS B 1 42 ? -17.984 16.328 14.641 1 96.12 42 CYS B CA 1
ATOM 2910 C C . CYS B 1 42 ? -17.125 15.18 15.164 1 96.12 42 CYS B C 1
ATOM 2912 O O . CYS B 1 42 ? -16.562 15.273 16.25 1 96.12 42 CYS B O 1
ATOM 2914 N N . ASP B 1 43 ? -17.125 14.055 14.406 1 97 43 ASP B N 1
ATOM 2915 C CA . ASP B 1 43 ? -16.25 12.953 14.789 1 97 43 ASP B CA 1
ATOM 2916 C C . ASP B 1 43 ? -14.82 13.211 14.32 1 97 43 ASP B C 1
ATOM 2918 O O . ASP B 1 43 ? -14.547 14.227 13.672 1 97 43 ASP B O 1
ATOM 2922 N N . CYS B 1 44 ? -13.922 12.359 14.703 1 97.81 44 CYS B N 1
ATOM 2923 C CA . CYS B 1 44 ? -12.5 12.539 14.43 1 97.81 44 CYS B CA 1
ATOM 2924 C C . CYS B 1 44 ? -12.227 12.523 12.93 1 97.81 44 CYS B C 1
ATOM 2926 O O . CYS B 1 44 ? -11.328 13.219 12.453 1 97.81 44 CYS B O 1
ATOM 2928 N N . MET B 1 45 ? -12.969 11.734 12.125 1 98.56 45 MET B N 1
ATOM 2929 C CA . MET B 1 45 ? -12.727 11.688 10.68 1 98.56 45 MET B CA 1
ATOM 2930 C C . MET B 1 45 ? -13.078 13.008 10.023 1 98.56 45 MET B C 1
ATOM 2932 O O . MET B 1 45 ? -12.312 13.539 9.219 1 98.56 45 MET B O 1
ATOM 2936 N N . GLU B 1 46 ? -14.242 13.523 10.359 1 98.56 46 GLU B N 1
ATOM 2937 C CA . GLU B 1 46 ? -14.633 14.82 9.812 1 98.56 46 GLU B CA 1
ATOM 2938 C C . GLU B 1 46 ? -13.625 15.906 10.18 1 98.56 46 GLU B C 1
ATOM 2940 O O . GLU B 1 46 ? -13.289 16.75 9.352 1 98.56 46 GLU B O 1
ATOM 2945 N N . ALA B 1 47 ? -13.172 15.859 11.398 1 98.81 47 ALA B N 1
ATOM 2946 C CA . ALA B 1 47 ? -12.234 16.875 11.883 1 98.81 47 ALA B CA 1
ATOM 2947 C C . ALA B 1 47 ? -10.914 16.812 11.117 1 98.81 47 ALA B C 1
ATOM 2949 O O . ALA B 1 47 ? -10.391 17.844 10.695 1 98.81 47 ALA B O 1
ATOM 2950 N N . VAL B 1 48 ? -10.383 15.641 10.953 1 98.88 48 VAL B N 1
ATOM 2951 C CA . VAL B 1 48 ? -9.086 15.516 10.305 1 98.88 48 VAL B CA 1
ATOM 2952 C C . VAL B 1 48 ? -9.203 15.875 8.828 1 98.88 48 VAL B C 1
ATOM 2954 O O . VAL B 1 48 ? -8.273 16.422 8.234 1 98.88 48 VAL B O 1
ATOM 2957 N N . VAL B 1 49 ? -10.336 15.523 8.188 1 98.94 49 VAL B N 1
ATOM 2958 C CA . VAL B 1 49 ? -10.57 15.859 6.793 1 98.94 49 VAL B CA 1
ATOM 2959 C C . VAL B 1 49 ? -10.609 17.375 6.629 1 98.94 49 VAL B C 1
ATOM 2961 O O . VAL B 1 49 ? -9.984 17.922 5.719 1 98.94 49 VAL B O 1
ATOM 2964 N N . LYS B 1 50 ? -11.297 18.062 7.512 1 98.88 50 LYS B N 1
ATOM 2965 C CA . LYS B 1 50 ? -11.367 19.516 7.461 1 98.88 50 LYS B CA 1
ATOM 2966 C C . LYS B 1 50 ? -9.984 20.141 7.633 1 98.88 50 LYS B C 1
ATOM 2968 O O . LYS B 1 50 ? -9.656 21.141 6.977 1 98.88 50 LYS B O 1
ATOM 2973 N N . ALA B 1 51 ? -9.211 19.562 8.539 1 98.88 51 ALA B N 1
ATOM 2974 C CA . ALA B 1 51 ? -7.852 20.062 8.75 1 98.88 51 ALA B CA 1
ATOM 2975 C C . ALA B 1 51 ? -7.027 19.953 7.473 1 98.88 51 ALA B C 1
ATOM 2977 O O . ALA B 1 51 ? -6.395 20.922 7.051 1 98.88 51 ALA B O 1
ATOM 2978 N N . ILE B 1 52 ? -7.055 18.812 6.816 1 98.88 52 ILE B N 1
ATOM 2979 C CA . ILE B 1 52 ? -6.238 18.578 5.629 1 98.88 52 ILE B CA 1
ATOM 2980 C C . ILE B 1 52 ? -6.773 19.406 4.469 1 98.88 52 ILE B C 1
ATOM 2982 O O . ILE B 1 52 ? -6 19.906 3.648 1 98.88 52 ILE B O 1
ATOM 2986 N N . MET B 1 53 ? -8.094 19.578 4.398 1 98.69 53 MET B N 1
ATOM 2987 C CA . MET B 1 53 ? -8.664 20.422 3.35 1 98.69 53 MET B CA 1
ATOM 2988 C C . MET B 1 53 ? -8.133 21.844 3.447 1 98.69 53 MET B C 1
ATOM 2990 O O . MET B 1 53 ? -7.848 22.469 2.43 1 98.69 53 MET B O 1
ATOM 2994 N N . SER B 1 54 ? -8.039 22.344 4.66 1 98.56 54 SER B N 1
ATOM 2995 C CA . SER B 1 54 ? -7.508 23.688 4.84 1 98.56 54 SER B CA 1
ATOM 2996 C C . SER B 1 54 ? -6.078 23.797 4.316 1 98.56 54 SER B C 1
ATOM 2998 O O . SER B 1 54 ? -5.691 24.828 3.764 1 98.56 54 SER B O 1
ATOM 3000 N N . MET B 1 55 ? -5.336 22.734 4.488 1 97.69 55 MET B N 1
ATOM 3001 C CA . MET B 1 55 ? -3.965 22.719 3.984 1 97.69 55 MET B CA 1
ATOM 3002 C C . MET B 1 55 ? -3.945 22.562 2.467 1 97.69 55 MET B C 1
ATOM 3004 O O . MET B 1 55 ? -3.094 23.156 1.794 1 97.69 55 MET B O 1
ATOM 3008 N N . GLU B 1 56 ? -4.867 21.781 1.918 1 97.62 56 GLU B N 1
ATOM 3009 C CA . GLU B 1 56 ? -4.984 21.609 0.474 1 97.62 56 GLU B CA 1
ATOM 3010 C C . GLU B 1 56 ? -5.395 22.906 -0.211 1 97.62 56 GLU B C 1
ATOM 3012 O O . GLU B 1 56 ? -5.055 23.141 -1.374 1 97.62 56 GLU B O 1
ATOM 3017 N N . ASP B 1 57 ? -6.047 23.75 0.521 1 96.69 57 ASP B N 1
ATOM 3018 C CA . ASP B 1 57 ? -6.492 25.031 -0.009 1 96.69 57 ASP B CA 1
ATOM 3019 C C . ASP B 1 57 ? -5.375 26.078 0.061 1 96.69 57 ASP B C 1
ATOM 3021 O O . ASP B 1 57 ? -5.477 27.141 -0.541 1 96.69 57 ASP B O 1
ATOM 3025 N N . ASN B 1 58 ? -4.359 25.797 0.857 1 94.5 58 ASN B N 1
ATOM 3026 C CA . ASN B 1 58 ? -3.221 26.703 0.994 1 94.5 58 ASN B CA 1
ATOM 3027 C C . ASN B 1 58 ? -2.201 26.484 -0.122 1 94.5 58 ASN B C 1
ATOM 3029 O O . ASN B 1 58 ? -1.541 25.453 -0.178 1 94.5 58 ASN B O 1
ATOM 3033 N N . PRO B 1 59 ? -2.016 27.453 -0.976 1 91.62 59 PRO B N 1
ATOM 3034 C CA . PRO B 1 59 ? -1.152 27.266 -2.145 1 91.62 59 PRO B CA 1
ATOM 3035 C C . PRO B 1 59 ? 0.317 27.078 -1.769 1 91.62 59 PRO B C 1
ATOM 3037 O O . PRO B 1 59 ? 1.135 26.719 -2.617 1 91.62 59 PRO B O 1
ATOM 3040 N N . HIS B 1 60 ? 0.621 27.25 -0.47 1 88.19 60 HIS B N 1
ATOM 3041 C CA . HIS B 1 60 ? 2.012 27.125 -0.048 1 88.19 60 HIS B CA 1
ATOM 3042 C C . HIS B 1 60 ? 2.312 25.719 0.448 1 88.19 60 HIS B C 1
ATOM 3044 O O . HIS B 1 60 ? 3.467 25.391 0.73 1 88.19 60 HIS B O 1
ATOM 3050 N N . THR B 1 61 ? 1.308 24.938 0.547 1 91.38 61 THR B N 1
ATOM 3051 C CA . THR B 1 61 ? 1.511 23.531 0.891 1 91.38 61 THR B CA 1
ATOM 3052 C C . THR B 1 61 ? 1.472 22.656 -0.359 1 91.38 61 THR B C 1
ATOM 3054 O O . THR B 1 61 ? 0.737 22.953 -1.305 1 91.38 61 THR B O 1
ATOM 3057 N N . ASN B 1 62 ? 2.285 21.703 -0.391 1 92.56 62 ASN B N 1
ATOM 3058 C CA . ASN B 1 62 ? 2.383 20.844 -1.56 1 92.56 62 ASN B CA 1
ATOM 3059 C C . ASN B 1 62 ? 1.367 19.703 -1.498 1 92.56 62 ASN B C 1
ATOM 3061 O O . ASN B 1 62 ? 1.743 18.531 -1.479 1 92.56 62 ASN B O 1
ATOM 3065 N N . CYS B 1 63 ? 0.165 20.203 -1.388 1 94.75 63 CYS B N 1
ATOM 3066 C CA . CYS B 1 63 ? -0.976 19.297 -1.42 1 94.75 63 CYS B CA 1
ATOM 3067 C C . CYS B 1 63 ? -2.201 19.984 -2.012 1 94.75 63 CYS B C 1
ATOM 3069 O O . CYS B 1 63 ? -2.518 21.109 -1.653 1 94.75 63 CYS B O 1
ATOM 3071 N N . GLY B 1 64 ? -2.779 19.531 -3.078 1 94.56 64 GLY B N 1
ATOM 3072 C CA . GLY B 1 64 ? -3.924 20.172 -3.717 1 94.56 64 GLY B CA 1
ATOM 3073 C C . GLY B 1 64 ? -3.535 21.297 -4.645 1 94.56 64 GLY B C 1
ATOM 3074 O O . GLY B 1 64 ? -2.625 21.156 -5.465 1 94.56 64 GLY B O 1
ATOM 3075 N N . THR B 1 65 ? -4.195 22.469 -4.426 1 94.06 65 THR B N 1
ATOM 3076 C CA . THR B 1 65 ? -3.959 23.609 -5.297 1 94.06 65 THR B CA 1
ATOM 3077 C C . THR B 1 65 ? -2.543 24.156 -5.109 1 94.06 65 THR B C 1
ATOM 3079 O O . THR B 1 65 ? -2.107 24.391 -3.979 1 94.06 65 THR B O 1
ATOM 3082 N N . GLY B 1 66 ? -1.837 24.328 -6.203 1 93.75 66 GLY B N 1
ATOM 3083 C CA . GLY B 1 66 ? -0.503 24.906 -6.152 1 93.75 66 GLY B CA 1
ATOM 3084 C C . GLY B 1 66 ? 0.584 23.875 -5.906 1 93.75 66 GLY B C 1
ATOM 3085 O O . GLY B 1 66 ? 1.747 24.234 -5.703 1 93.75 66 GLY B O 1
ATOM 3086 N N . SER B 1 67 ? 0.214 22.609 -5.996 1 94.44 67 SER B N 1
ATOM 3087 C CA . SER B 1 67 ? 1.18 21.531 -5.785 1 94.44 67 SER B CA 1
ATOM 3088 C C . SER B 1 67 ? 2.223 21.5 -6.898 1 94.44 67 SER B C 1
ATOM 3090 O O . SER B 1 67 ? 2.031 22.109 -7.953 1 94.44 67 SER B O 1
ATOM 3092 N N . ASN B 1 68 ? 3.295 20.781 -6.594 1 93 68 ASN B N 1
ATOM 3093 C CA . ASN B 1 68 ? 4.332 20.547 -7.594 1 93 68 ASN B CA 1
ATOM 3094 C C . ASN B 1 68 ? 3.75 19.953 -8.875 1 93 68 ASN B C 1
ATOM 3096 O O . ASN B 1 68 ? 2.842 19.125 -8.82 1 93 68 ASN B O 1
ATOM 3100 N N . LEU B 1 69 ? 4.344 20.422 -9.977 1 94.88 69 LEU B N 1
ATOM 3101 C CA . LEU B 1 69 ? 3.875 19.906 -11.258 1 94.88 69 LEU B CA 1
ATOM 3102 C C . LEU B 1 69 ? 4.691 18.703 -11.688 1 94.88 69 LEU B C 1
ATOM 3104 O O . LEU B 1 69 ? 5.902 18.656 -11.477 1 94.88 69 LEU B O 1
ATOM 3108 N N . ASN B 1 70 ? 3.986 17.719 -12.297 1 93.62 70 ASN B N 1
ATOM 3109 C CA . ASN B 1 70 ? 4.676 16.531 -12.812 1 93.62 70 ASN B CA 1
ATOM 3110 C C . ASN B 1 70 ? 5.387 16.828 -14.125 1 93.62 70 ASN B C 1
ATOM 3112 O O . ASN B 1 70 ? 5.406 17.969 -14.578 1 93.62 70 ASN B O 1
ATOM 3116 N N . GLN B 1 71 ? 5.965 15.852 -14.727 1 92.12 71 GLN B N 1
ATOM 3117 C CA . GLN B 1 71 ? 6.809 16.031 -15.906 1 92.12 71 GLN B CA 1
ATOM 3118 C C . GLN B 1 71 ? 6 16.562 -17.094 1 92.12 71 GLN B C 1
ATOM 3120 O O . GLN B 1 71 ? 6.566 17.125 -18.031 1 92.12 71 GLN B O 1
ATOM 3125 N N . HIS B 1 72 ? 4.656 16.453 -17.047 1 94.56 72 HIS B N 1
ATOM 3126 C CA . HIS B 1 72 ? 3.799 16.953 -18.109 1 94.56 72 HIS B CA 1
ATOM 3127 C C . HIS B 1 72 ? 3.195 18.297 -17.75 1 94.56 72 HIS B C 1
ATOM 3129 O O . HIS B 1 72 ? 2.367 18.828 -18.484 1 94.56 72 HIS B O 1
ATOM 3135 N N . GLY B 1 73 ? 3.486 18.766 -16.594 1 94.81 73 GLY B N 1
ATOM 3136 C CA . GLY B 1 73 ? 3.078 20.109 -16.219 1 94.81 73 GLY B CA 1
ATOM 3137 C C . GLY B 1 73 ? 1.713 20.156 -15.562 1 94.81 73 GLY B C 1
ATOM 3138 O O . GLY B 1 73 ? 1.007 21.156 -15.648 1 94.81 73 GLY B O 1
ATOM 3139 N N . TYR B 1 74 ? 1.334 19.047 -14.914 1 95.12 74 TYR B N 1
ATOM 3140 C CA . TYR B 1 74 ? 0.044 19.016 -14.234 1 95.12 74 TYR B CA 1
ATOM 3141 C C . TYR B 1 74 ? 0.217 18.719 -12.75 1 95.12 74 TYR B C 1
ATOM 3143 O O . TYR B 1 74 ? 1.182 18.062 -12.344 1 95.12 74 TYR B O 1
ATOM 3151 N N . VAL B 1 75 ? -0.77 19.281 -11.992 1 95.81 75 VAL B N 1
ATOM 3152 C CA . VAL B 1 75 ? -0.898 18.875 -10.594 1 95.81 75 VAL B CA 1
ATOM 3153 C C . VAL B 1 75 ? -1.495 17.469 -10.523 1 95.81 75 VAL B C 1
ATOM 3155 O O . VAL B 1 75 ? -2.471 17.172 -11.211 1 95.81 75 VAL B O 1
ATOM 3158 N N . SER B 1 76 ? -0.901 16.609 -9.844 1 96.56 76 SER B N 1
ATOM 3159 C CA . SER B 1 76 ? -1.424 15.273 -9.555 1 96.56 76 SER B CA 1
ATOM 3160 C C . SER B 1 76 ? -1.178 14.891 -8.102 1 96.56 76 SER B C 1
ATOM 3162 O O . SER B 1 76 ? -0.029 14.727 -7.68 1 96.56 76 SER B O 1
ATOM 3164 N N . CYS B 1 77 ? -2.256 14.664 -7.367 1 97.88 77 CYS B N 1
ATOM 3165 C CA . CYS B 1 77 ? -2.109 14.516 -5.926 1 97.88 77 CYS B CA 1
ATOM 3166 C C . CYS B 1 77 ? -2.455 13.094 -5.484 1 97.88 77 CYS B C 1
ATOM 3168 O O . CYS B 1 77 ? -3.207 12.398 -6.168 1 97.88 77 CYS B O 1
ATOM 3170 N N . ASP B 1 78 ? -1.85 12.68 -4.387 1 98.62 78 ASP B N 1
ATOM 3171 C CA . ASP B 1 78 ? -2.16 11.469 -3.635 1 98.62 78 ASP B CA 1
ATOM 3172 C C . ASP B 1 78 ? -2.729 11.805 -2.258 1 98.62 78 ASP B C 1
ATOM 3174 O O . ASP B 1 78 ? -2.324 12.789 -1.641 1 98.62 78 ASP B O 1
ATOM 3178 N N . ALA B 1 79 ? -3.646 10.969 -1.806 1 98.88 79 ALA B N 1
ATOM 3179 C CA . ALA B 1 79 ? -4.203 11.188 -0.472 1 98.88 79 ALA B CA 1
ATOM 3180 C C . ALA B 1 79 ? -4.652 9.867 0.154 1 98.88 79 ALA B C 1
ATOM 3182 O O . ALA B 1 79 ? -4.941 8.898 -0.557 1 98.88 79 ALA B O 1
ATOM 3183 N N . GLY B 1 80 ? -4.656 9.789 1.459 1 98.88 80 GLY B N 1
ATOM 3184 C CA . GLY B 1 80 ? -5.09 8.633 2.225 1 98.88 80 GLY B CA 1
ATOM 3185 C C . GLY B 1 80 ? -5.844 9 3.486 1 98.88 80 GLY B C 1
ATOM 3186 O O . GLY B 1 80 ? -5.566 10.023 4.109 1 98.88 80 GLY B O 1
ATOM 3187 N N . LEU B 1 81 ? -6.797 8.172 3.863 1 98.94 81 LEU B N 1
ATOM 3188 C CA . LEU B 1 81 ? -7.668 8.344 5.02 1 98.94 81 LEU B CA 1
ATOM 3189 C C . LEU B 1 81 ? -7.938 7.012 5.703 1 98.94 81 LEU B C 1
ATOM 3191 O O . LEU B 1 81 ? -8.148 5.996 5.031 1 98.94 81 LEU B O 1
ATOM 3195 N N . MET B 1 82 ? -7.91 6.996 7.008 1 98.62 82 MET B N 1
ATOM 3196 C CA . MET B 1 82 ? -8.227 5.797 7.777 1 98.62 82 MET B CA 1
ATOM 3197 C C . MET B 1 82 ? -8.844 6.16 9.117 1 98.62 82 MET B C 1
ATOM 3199 O O . MET B 1 82 ? -8.562 7.227 9.672 1 98.62 82 MET B O 1
ATOM 3203 N N . ARG B 1 83 ? -9.672 5.367 9.617 1 97.25 83 ARG B N 1
ATOM 3204 C CA . ARG B 1 83 ? -10.227 5.621 10.945 1 97.25 83 ARG B CA 1
ATOM 3205 C C . ARG B 1 83 ? -10.305 4.336 11.758 1 97.25 83 ARG B C 1
ATOM 3207 O O . ARG B 1 83 ? -10.383 3.242 11.195 1 97.25 83 ARG B O 1
ATOM 3214 N N . SER B 1 84 ? -10.336 4.496 13.016 1 95.38 84 SER B N 1
ATOM 3215 C CA . SER B 1 84 ? -10.211 3.365 13.922 1 95.38 84 SER B CA 1
ATOM 3216 C C . SER B 1 84 ? -11.562 2.705 14.172 1 95.38 84 SER B C 1
ATOM 3218 O O . SER B 1 84 ? -11.625 1.54 14.578 1 95.38 84 SER B O 1
ATOM 3220 N N . THR B 1 85 ? -12.688 3.369 14.008 1 92.69 85 THR B N 1
ATOM 3221 C CA . THR B 1 85 ? -14 2.889 14.406 1 92.69 85 THR B CA 1
ATOM 3222 C C . THR B 1 85 ? -14.359 1.602 13.672 1 92.69 85 THR B C 1
ATOM 3224 O O . THR B 1 85 ? -14.992 0.71 14.234 1 92.69 85 THR B O 1
ATOM 3227 N N . ASP B 1 86 ? -13.93 1.533 12.461 1 91.44 86 ASP B N 1
ATOM 3228 C CA . ASP B 1 86 ? -14.227 0.343 11.672 1 91.44 86 ASP B CA 1
ATOM 3229 C C . ASP B 1 86 ? -13 -0.122 10.891 1 91.44 86 ASP B C 1
ATOM 3231 O O . ASP B 1 86 ? -13.086 -1.05 10.086 1 91.44 86 ASP B O 1
ATOM 3235 N N . ASN B 1 87 ? -11.914 0.543 11 1 91.5 87 ASN B N 1
ATOM 3236 C CA . ASN B 1 87 ? -10.633 0.217 10.391 1 91.5 87 ASN B CA 1
ATOM 3237 C C . ASN B 1 87 ? -10.695 0.311 8.867 1 91.5 87 ASN B C 1
ATOM 3239 O O . ASN B 1 87 ? -9.914 -0.333 8.172 1 91.5 87 ASN B O 1
ATOM 3243 N N . LEU B 1 88 ? -11.672 1.062 8.398 1 95.31 88 LEU B N 1
ATOM 3244 C CA . LEU B 1 88 ? -11.734 1.282 6.957 1 95.31 88 LEU B CA 1
ATOM 3245 C C . LEU B 1 88 ? -10.703 2.314 6.52 1 95.31 88 LEU B C 1
ATOM 3247 O O . LEU B 1 88 ? -10.367 3.229 7.277 1 95.31 88 LEU B O 1
ATOM 3251 N N . CYS B 1 89 ? -10.195 2.15 5.344 1 97.69 89 CYS B N 1
ATOM 3252 C CA . CYS B 1 89 ? -9.289 3.119 4.742 1 97.69 89 CYS B CA 1
ATOM 3253 C C . CYS B 1 89 ? -9.703 3.443 3.312 1 97.69 89 CYS B C 1
ATOM 3255 O O . CYS B 1 89 ? -10.445 2.684 2.691 1 97.69 89 CYS B O 1
ATOM 3257 N N . ALA B 1 90 ? -9.336 4.559 2.867 1 98.69 90 ALA B N 1
ATOM 3258 C CA . ALA B 1 90 ? -9.578 5.023 1.504 1 98.69 90 ALA B CA 1
ATOM 3259 C C . ALA B 1 90 ? -8.383 5.797 0.962 1 98.69 90 ALA B C 1
ATOM 3261 O O . ALA B 1 90 ? -7.75 6.566 1.69 1 98.69 90 ALA B O 1
ATOM 3262 N N . SER B 1 91 ? -8.078 5.523 -0.315 1 98.88 91 SER B N 1
ATOM 3263 C CA . SER B 1 91 ? -6.934 6.164 -0.965 1 98.88 91 SER B CA 1
ATOM 3264 C C . SER B 1 91 ? -7.289 6.617 -2.377 1 98.88 91 SER B C 1
ATOM 3266 O O . SER B 1 91 ? -8.07 5.961 -3.07 1 98.88 91 SER B O 1
ATOM 3268 N N . ILE B 1 92 ? -6.703 7.68 -2.762 1 98.69 92 ILE B N 1
ATOM 3269 C CA . ILE B 1 92 ? -6.719 8.07 -4.168 1 98.69 92 ILE B CA 1
ATOM 3270 C C . ILE B 1 92 ? -5.305 8.43 -4.621 1 98.69 92 ILE B C 1
ATOM 3272 O O . ILE B 1 92 ? -4.488 8.898 -3.822 1 98.69 92 ILE B O 1
ATOM 3276 N N . GLY B 1 93 ? -5.004 8.148 -5.809 1 98.44 93 GLY B N 1
ATOM 3277 C CA . GLY B 1 93 ? -3.699 8.43 -6.383 1 98.44 93 GLY B CA 1
ATOM 3278 C C . GLY B 1 93 ? -3.777 9.102 -7.742 1 98.44 93 GLY B C 1
ATOM 3279 O O . GLY B 1 93 ? -4.719 8.859 -8.5 1 98.44 93 GLY B O 1
ATOM 3280 N N . ASP B 1 94 ? -2.766 9.938 -7.961 1 97.81 94 ASP B N 1
ATOM 3281 C CA . ASP B 1 94 ? -2.631 10.617 -9.25 1 97.81 94 ASP B CA 1
ATOM 3282 C C . ASP B 1 94 ? -3.918 11.344 -9.625 1 97.81 94 ASP B C 1
ATOM 3284 O O . ASP B 1 94 ? -4.41 11.203 -10.742 1 97.81 94 ASP B O 1
ATOM 3288 N N . CYS B 1 95 ? -4.504 12.031 -8.656 1 97.81 95 CYS B N 1
ATOM 3289 C CA . CYS B 1 95 ? -5.711 12.828 -8.859 1 97.81 95 CYS B CA 1
ATOM 3290 C C . CYS B 1 95 ? -5.375 14.18 -9.477 1 97.81 95 CYS B C 1
ATOM 3292 O O . CYS B 1 95 ? -4.629 14.969 -8.883 1 97.81 95 CYS B O 1
ATOM 3294 N N . ARG B 1 96 ? -6.047 14.562 -10.578 1 96.44 96 ARG B N 1
ATOM 3295 C CA . ARG B 1 96 ? -5.684 15.773 -11.305 1 96.44 96 ARG B CA 1
ATOM 3296 C C . ARG B 1 96 ? -6.867 16.734 -11.398 1 96.44 96 ARG B C 1
ATOM 3298 O O . ARG B 1 96 ? -6.777 17.781 -12.047 1 96.44 96 ARG B O 1
ATOM 3305 N N . VAL B 1 97 ? -7.895 16.344 -10.672 1 96.75 97 VAL B N 1
ATOM 3306 C CA . VAL B 1 97 ? -9.102 17.078 -11.023 1 96.75 97 VAL B CA 1
ATOM 3307 C C . VAL B 1 97 ? -9.781 17.609 -9.758 1 96.75 97 VAL B C 1
ATOM 3309 O O . VAL B 1 97 ? -10.945 18 -9.789 1 96.75 97 VAL B O 1
ATOM 3312 N N . ALA B 1 98 ? -9.094 17.578 -8.656 1 97.12 98 ALA B N 1
ATOM 3313 C CA . ALA B 1 98 ? -9.758 17.984 -7.418 1 97.12 98 ALA B CA 1
ATOM 3314 C C . ALA B 1 98 ? -8.922 19 -6.652 1 97.12 98 ALA B C 1
ATOM 3316 O O . ALA B 1 98 ? -7.695 18.891 -6.574 1 97.12 98 ALA B O 1
ATOM 3317 N N . LYS B 1 99 ? -9.641 19.969 -6.059 1 96.56 99 LYS B N 1
ATOM 3318 C CA . LYS B 1 99 ? -9 20.922 -5.152 1 96.56 99 LYS B CA 1
ATOM 3319 C C . LYS B 1 99 ? -8.656 20.266 -3.818 1 96.56 99 LYS B C 1
ATOM 3321 O O . LYS B 1 99 ? -7.656 20.609 -3.189 1 96.56 99 LYS B O 1
ATOM 3326 N N . ASN B 1 100 ? -9.578 19.422 -3.455 1 98.12 100 ASN B N 1
ATOM 3327 C CA . ASN B 1 100 ? -9.422 18.75 -2.17 1 98.12 100 ASN B CA 1
ATOM 3328 C C . ASN B 1 100 ? -9.461 17.219 -2.326 1 98.12 100 ASN B C 1
ATOM 3330 O O . ASN B 1 100 ? -10.477 16.594 -2.043 1 98.12 100 ASN B O 1
ATOM 3334 N N . PRO B 1 101 ? -8.32 16.641 -2.609 1 98.44 101 PRO B N 1
ATOM 3335 C CA . PRO B 1 101 ? -8.242 15.188 -2.754 1 98.44 101 PRO B CA 1
ATOM 3336 C C . PRO B 1 101 ? -8.742 14.445 -1.515 1 98.44 101 PRO B C 1
ATOM 3338 O O . PRO B 1 101 ? -9.375 13.398 -1.633 1 98.44 101 PRO B O 1
ATOM 3341 N N . ILE B 1 102 ? -8.547 14.961 -0.346 1 98.81 102 ILE B N 1
ATOM 3342 C CA . ILE B 1 102 ? -8.883 14.25 0.886 1 98.81 102 ILE B CA 1
ATOM 3343 C C . ILE B 1 102 ? -10.398 14.125 1.018 1 98.81 102 ILE B C 1
ATOM 3345 O O . ILE B 1 102 ? -10.898 13.188 1.642 1 98.81 102 ILE B O 1
ATOM 3349 N N . GLN B 1 103 ? -11.102 15.039 0.457 1 98.62 103 GLN B N 1
ATOM 3350 C CA . GLN B 1 103 ? -12.562 14.953 0.471 1 98.62 103 GLN B CA 1
ATOM 3351 C C . GLN B 1 103 ? -13.047 13.742 -0.321 1 98.62 103 GLN B C 1
ATOM 3353 O O . GLN B 1 103 ? -14.055 13.125 0.038 1 98.62 103 GLN B O 1
ATOM 3358 N N . ILE B 1 104 ? -12.375 13.461 -1.37 1 98.75 104 ILE B N 1
ATOM 3359 C CA . ILE B 1 104 ? -12.719 12.289 -2.168 1 98.75 104 ILE B CA 1
ATOM 3360 C C . ILE B 1 104 ? -12.508 11.016 -1.346 1 98.75 104 ILE B C 1
ATOM 3362 O O . ILE B 1 104 ? -13.328 10.102 -1.377 1 98.75 104 ILE B O 1
ATOM 3366 N N . CYS B 1 105 ? -11.406 10.977 -0.568 1 98.81 105 CYS B N 1
ATOM 3367 C CA . CYS B 1 105 ? -11.156 9.844 0.314 1 98.81 105 CYS B CA 1
ATOM 3368 C C . CYS B 1 105 ? -12.289 9.672 1.321 1 98.81 105 CYS B C 1
ATOM 3370 O O . CYS B 1 105 ? -12.695 8.547 1.625 1 98.81 105 CYS B O 1
ATOM 3372 N N . GLU B 1 106 ? -12.75 10.781 1.812 1 98.62 106 GLU B N 1
ATOM 3373 C CA . GLU B 1 106 ? -13.852 10.719 2.77 1 98.62 106 GLU B CA 1
ATOM 3374 C C . GLU B 1 106 ? -15.078 10.062 2.154 1 98.62 106 GLU B C 1
ATOM 3376 O O . GLU B 1 106 ? -15.664 9.148 2.744 1 98.62 106 GLU B O 1
ATOM 3381 N N . LYS B 1 107 ? -15.445 10.539 0.996 1 98.19 107 LYS B N 1
ATOM 3382 C CA . LYS B 1 107 ? -16.609 9.977 0.321 1 98.19 107 LYS B CA 1
ATOM 3383 C C . LYS B 1 107 ? -16.391 8.508 -0.032 1 98.19 107 LYS B C 1
ATOM 3385 O O . LYS B 1 107 ? -17.312 7.691 0.08 1 98.19 107 LYS B O 1
ATOM 3390 N N . LEU B 1 108 ? -15.219 8.219 -0.464 1 98.12 108 LEU B N 1
ATOM 3391 C CA . LEU B 1 108 ? -14.875 6.844 -0.827 1 98.12 108 LEU B CA 1
ATOM 3392 C C . LEU B 1 108 ? -14.977 5.922 0.381 1 98.12 108 LEU B C 1
ATOM 3394 O O . LEU B 1 108 ? -15.5 4.809 0.276 1 98.12 108 LEU B O 1
ATOM 3398 N N . LEU B 1 109 ? -14.484 6.344 1.51 1 97.75 109 LEU B N 1
ATOM 3399 C CA . LEU B 1 109 ? -14.547 5.555 2.736 1 97.75 109 LEU B CA 1
ATOM 3400 C C . LEU B 1 109 ? -15.992 5.301 3.143 1 97.75 109 LEU B C 1
ATOM 3402 O O . LEU B 1 109 ? -16.359 4.164 3.447 1 97.75 109 LEU B O 1
ATOM 3406 N N . LEU B 1 110 ? -16.797 6.285 3.082 1 96.44 110 LEU B N 1
ATOM 3407 C CA . LEU B 1 110 ? -18.203 6.176 3.482 1 96.44 110 LEU B CA 1
ATOM 3408 C C . LEU B 1 110 ? -18.969 5.266 2.531 1 96.44 110 LEU B C 1
ATOM 3410 O O . LEU B 1 110 ? -19.891 4.566 2.947 1 96.44 110 LEU B O 1
ATOM 3414 N N . SER B 1 111 ? -18.562 5.227 1.319 1 94.75 111 SER B N 1
ATOM 3415 C CA . SER B 1 111 ? -19.234 4.41 0.321 1 94.75 111 SER B CA 1
ATOM 3416 C C . SER B 1 111 ? -19 2.924 0.566 1 94.75 111 SER B C 1
ATOM 3418 O O . SER B 1 111 ? -19.734 2.078 0.04 1 94.75 111 SER B O 1
ATOM 3420 N N . GLN B 1 112 ? -18.031 2.578 1.333 1 93.69 112 GLN B N 1
ATOM 3421 C CA . GLN B 1 112 ? -17.672 1.185 1.584 1 93.69 112 GLN B CA 1
ATOM 3422 C C . GLN B 1 112 ? -18.672 0.531 2.537 1 93.69 112 GLN B C 1
ATOM 3424 O O . GLN B 1 112 ? -18.688 -0.693 2.68 1 93.69 112 GLN B O 1
ATOM 3429 N N . HIS B 1 113 ? -19.5 1.323 3.195 1 89.88 113 HIS B N 1
ATOM 3430 C CA . HIS B 1 113 ? -20.469 0.799 4.148 1 89.88 113 HIS B CA 1
ATOM 3431 C C . HIS B 1 113 ? -21.625 0.101 3.43 1 89.88 113 HIS B C 1
ATOM 3433 O O . HIS B 1 113 ? -22.375 -0.663 4.043 1 89.88 113 HIS B O 1
ATOM 3439 N N . LYS B 1 114 ? -21.75 0.365 2.221 1 81.88 114 LYS B N 1
ATOM 3440 C CA . LYS B 1 114 ? -22.844 -0.212 1.46 1 81.88 114 LYS B CA 1
ATOM 3441 C C . LYS B 1 114 ? -22.344 -1.01 0.265 1 81.88 114 LYS B C 1
ATOM 3443 O O . LYS B 1 114 ? -21.469 -0.544 -0.469 1 81.88 114 LYS B O 1
ATOM 3448 N N . LEU B 1 115 ? -22.797 -2.268 0.276 1 74 115 LEU B N 1
ATOM 3449 C CA . LEU B 1 115 ? -22.484 -3.025 -0.928 1 74 115 LEU B CA 1
ATOM 3450 C C . LEU B 1 115 ? -23.328 -2.555 -2.107 1 74 115 LEU B C 1
ATOM 3452 O O . LEU B 1 115 ? -24.438 -2.043 -1.918 1 74 115 LEU B O 1
ATOM 3456 N N . SER B 1 116 ? -22.734 -2.672 -3.279 1 71.25 116 SER B N 1
ATOM 3457 C CA . SER B 1 116 ? -23.484 -2.289 -4.465 1 71.25 116 SER B CA 1
ATOM 3458 C C . SER B 1 116 ? -24.719 -3.168 -4.641 1 71.25 116 SER B C 1
ATOM 3460 O O . SER B 1 116 ? -24.797 -4.262 -4.082 1 71.25 116 SER B O 1
ATOM 3462 N N . PRO B 1 117 ? -25.641 -2.594 -5.32 1 66.69 117 PRO B N 1
ATOM 3463 C CA . PRO B 1 117 ? -26.828 -3.4 -5.578 1 66.69 117 PRO B CA 1
ATOM 3464 C C . PRO B 1 117 ? -26.5 -4.742 -6.234 1 66.69 117 PRO B C 1
ATOM 3466 O O . PRO B 1 117 ? -27.234 -5.719 -6.043 1 66.69 117 PRO B O 1
ATOM 3469 N N . LEU B 1 118 ? -25.391 -4.789 -6.98 1 71.31 118 LEU B N 1
ATOM 3470 C CA . LEU B 1 118 ? -24.969 -6.016 -7.652 1 71.31 118 LEU B CA 1
ATOM 3471 C C . LEU B 1 118 ? -24.078 -6.859 -6.75 1 71.31 118 LEU B C 1
ATOM 3473 O O . LEU B 1 118 ? -23.594 -7.906 -7.164 1 71.31 118 LEU B O 1
ATOM 3477 N N . GLY B 1 119 ? -23.844 -6.363 -5.59 1 74.19 119 GLY B N 1
ATOM 3478 C CA . GLY B 1 119 ? -23.031 -7.102 -4.637 1 74.19 119 GLY B CA 1
ATOM 3479 C C . GLY B 1 119 ? -21.547 -6.934 -4.859 1 74.19 119 GLY B C 1
ATOM 3480 O O . GLY B 1 119 ? -20.734 -7.73 -4.363 1 74.19 119 GLY B O 1
ATOM 3481 N N . LEU B 1 120 ? -21.281 -5.926 -5.641 1 82 120 LEU B N 1
ATOM 3482 C CA . LEU B 1 120 ? -19.875 -5.676 -5.922 1 82 120 LEU B CA 1
ATOM 3483 C C . LEU B 1 120 ? -19.219 -4.941 -4.762 1 82 120 LEU B C 1
ATOM 3485 O O . LEU B 1 120 ? -19.828 -4.059 -4.152 1 82 120 LEU B O 1
ATOM 3489 N N . GLN B 1 121 ? -18 -5.371 -4.484 1 85.31 121 GLN B N 1
ATOM 3490 C CA . GLN B 1 121 ? -17.219 -4.711 -3.436 1 85.31 121 GLN B CA 1
ATOM 3491 C C . GLN B 1 121 ? -16.828 -3.295 -3.85 1 85.31 121 GLN B C 1
ATOM 3493 O O . GLN B 1 121 ? -16.172 -3.1 -4.875 1 85.31 121 GLN B O 1
ATOM 3498 N N . PRO B 1 122 ? -17.297 -2.336 -3.045 1 91.19 122 PRO B N 1
ATOM 3499 C CA . PRO B 1 122 ? -16.797 -0.988 -3.318 1 91.19 122 PRO B CA 1
ATOM 3500 C C . PRO B 1 122 ? -15.273 -0.88 -3.154 1 91.19 122 PRO B C 1
ATOM 3502 O O . PRO B 1 122 ? -14.711 -1.475 -2.234 1 91.19 122 PRO B O 1
ATOM 3505 N N . PRO B 1 123 ? -14.695 -0.054 -4.008 1 95.25 123 PRO B N 1
ATOM 3506 C CA . PRO B 1 123 ? -13.234 0.071 -3.908 1 95.25 123 PRO B CA 1
ATOM 3507 C C . PRO B 1 123 ? -12.797 0.912 -2.713 1 95.25 123 PRO B C 1
ATOM 3509 O O . PRO B 1 123 ? -13.547 1.778 -2.254 1 95.25 123 PRO B O 1
ATOM 3512 N N . CYS B 1 124 ? -11.594 0.621 -2.221 1 97.31 124 CYS B N 1
ATOM 3513 C CA . CYS B 1 124 ? -11.016 1.477 -1.191 1 97.31 124 CYS B CA 1
ATOM 3514 C C . CYS B 1 124 ? -9.828 2.268 -1.739 1 97.31 124 CYS B C 1
ATOM 3516 O O . CYS B 1 124 ? -9.266 3.111 -1.041 1 97.31 124 CYS B O 1
ATOM 3518 N N . PHE B 1 125 ? -9.445 2.062 -2.967 1 98.81 125 PHE B N 1
ATOM 3519 C CA . PHE B 1 125 ? -8.328 2.748 -3.613 1 98.81 125 PHE B CA 1
ATOM 3520 C C . PHE B 1 125 ? -8.633 2.998 -5.086 1 98.81 125 PHE B C 1
ATOM 3522 O O . PHE B 1 125 ? -8.828 2.055 -5.855 1 98.81 125 PHE B O 1
ATOM 3529 N N . LEU B 1 126 ? -8.648 4.281 -5.492 1 98.75 126 LEU B N 1
ATOM 3530 C CA . LEU B 1 126 ? -8.922 4.668 -6.871 1 98.75 126 LEU B CA 1
ATOM 3531 C C . LEU B 1 126 ? -7.816 5.562 -7.418 1 98.75 126 LEU B C 1
ATOM 3533 O O . LEU B 1 126 ? -7.211 6.336 -6.672 1 98.75 126 LEU B O 1
ATOM 3537 N N . VAL B 1 127 ? -7.613 5.445 -8.734 1 98.62 127 VAL B N 1
ATOM 3538 C CA . VAL B 1 127 ? -6.559 6.27 -9.312 1 98.62 127 VAL B CA 1
ATOM 3539 C C . VAL B 1 127 ? -7.062 6.906 -10.609 1 98.62 127 VAL B C 1
ATOM 3541 O O . VAL B 1 127 ? -8 6.406 -11.234 1 98.62 127 VAL B O 1
ATOM 3544 N N . HIS B 1 128 ? -6.496 8.016 -10.906 1 96.31 128 HIS B N 1
ATOM 3545 C CA . HIS B 1 128 ? -6.566 8.672 -12.203 1 96.31 128 HIS B CA 1
ATOM 3546 C C . HIS B 1 128 ? -8.008 8.828 -12.664 1 96.31 128 HIS B C 1
ATOM 3548 O O . HIS B 1 128 ? -8.844 9.383 -11.945 1 96.31 128 HIS B O 1
ATOM 3554 N N . ASP B 1 129 ? -8.391 8.219 -13.828 1 94.44 129 ASP B N 1
ATOM 3555 C CA . ASP B 1 129 ? -9.719 8.398 -14.398 1 94.44 129 ASP B CA 1
ATOM 3556 C C . ASP B 1 129 ? -10.797 7.801 -13.492 1 94.44 129 ASP B C 1
ATOM 3558 O O . ASP B 1 129 ? -11.93 8.281 -13.469 1 94.44 129 ASP B O 1
ATOM 3562 N N . GLY B 1 130 ? -10.383 6.867 -12.781 1 97.19 130 GLY B N 1
ATOM 3563 C CA . GLY B 1 130 ? -11.32 6.277 -11.836 1 97.19 130 GLY B CA 1
ATOM 3564 C C . GLY B 1 130 ? -11.758 7.246 -10.758 1 97.19 130 GLY B C 1
ATOM 3565 O O . GLY B 1 130 ? -12.891 7.168 -10.273 1 97.19 130 GLY B O 1
ATOM 3566 N N . VAL B 1 131 ? -10.852 8.156 -10.391 1 97.94 131 VAL B N 1
ATOM 3567 C CA . VAL B 1 131 ? -11.18 9.18 -9.398 1 97.94 131 VAL B CA 1
ATOM 3568 C C . VAL B 1 131 ? -12.25 10.117 -9.953 1 97.94 131 VAL B C 1
ATOM 3570 O O . VAL B 1 131 ? -13.234 10.422 -9.281 1 97.94 131 VAL B O 1
ATOM 3573 N N . LYS B 1 132 ? -12.031 10.539 -11.172 1 96.94 132 LYS B N 1
ATOM 3574 C CA . LYS B 1 132 ? -12.984 11.445 -11.82 1 96.94 132 LYS B CA 1
ATOM 3575 C C . LYS B 1 132 ? -14.359 10.805 -11.93 1 96.94 132 LYS B C 1
ATOM 3577 O O . LYS B 1 132 ? -15.375 11.445 -11.633 1 96.94 132 LYS B O 1
ATOM 3582 N N . ASP B 1 133 ? -14.391 9.547 -12.383 1 96.94 133 ASP B N 1
ATOM 3583 C CA . ASP B 1 133 ? -15.648 8.82 -12.5 1 96.94 133 ASP B CA 1
ATOM 3584 C C . ASP B 1 133 ? -16.375 8.766 -11.164 1 96.94 133 ASP B C 1
ATOM 3586 O O . ASP B 1 133 ? -17.594 8.992 -11.102 1 96.94 133 ASP B O 1
ATOM 3590 N N . PHE B 1 134 ? -15.695 8.469 -10.164 1 97.88 134 PHE B N 1
ATOM 3591 C CA . PHE B 1 134 ? -16.281 8.367 -8.836 1 97.88 134 PHE B CA 1
ATOM 3592 C C . PHE B 1 134 ? -16.828 9.719 -8.391 1 97.88 134 PHE B C 1
ATOM 3594 O O . PHE B 1 134 ? -17.922 9.781 -7.82 1 97.88 134 PHE B O 1
ATOM 3601 N N . MET B 1 135 ? -16.016 10.766 -8.602 1 98 135 MET B N 1
ATOM 3602 C CA . MET B 1 135 ? -16.453 12.109 -8.25 1 98 135 MET B CA 1
ATOM 3603 C C . MET B 1 135 ? -17.766 12.453 -8.961 1 98 135 MET B C 1
ATOM 3605 O O . MET B 1 135 ? -18.688 12.969 -8.336 1 98 135 MET B O 1
ATOM 3609 N N . GLU B 1 136 ? -17.828 12.133 -10.195 1 96.5 136 GLU B N 1
ATOM 3610 C CA . GLU B 1 136 ? -19.031 12.414 -10.969 1 96.5 136 GLU B CA 1
ATOM 3611 C C . GLU B 1 136 ? -20.219 11.617 -10.453 1 96.5 136 GLU B C 1
ATOM 3613 O O . GLU B 1 136 ? -21.328 12.148 -10.328 1 96.5 136 GLU B O 1
ATOM 3618 N N . GLN B 1 137 ? -19.984 10.375 -10.125 1 94 137 GLN B N 1
ATOM 3619 C CA . GLN B 1 137 ? -21.031 9.5 -9.617 1 94 137 GLN B CA 1
ATOM 3620 C C . GLN B 1 137 ? -21.562 10 -8.273 1 94 137 GLN B C 1
ATOM 3622 O O . GLN B 1 137 ? -22.719 9.758 -7.93 1 94 137 GLN B O 1
ATOM 3627 N N . HIS B 1 138 ? -20.766 10.711 -7.523 1 95 138 HIS B N 1
ATOM 3628 C CA . HIS B 1 138 ? -21.141 11.117 -6.176 1 95 138 HIS B CA 1
ATOM 3629 C C . HIS B 1 138 ? -21.344 12.625 -6.098 1 95 138 HIS B C 1
ATOM 3631 O O . HIS B 1 138 ? -21.312 13.211 -5.008 1 95 138 HIS B O 1
ATOM 3637 N N . ALA B 1 139 ? -21.391 13.32 -7.199 1 95.62 139 ALA B N 1
ATOM 3638 C CA . ALA B 1 139 ? -21.719 14.734 -7.34 1 95.62 139 ALA B CA 1
ATOM 3639 C C . ALA B 1 139 ? -20.688 15.609 -6.629 1 95.62 139 ALA B C 1
ATOM 3641 O O . ALA B 1 139 ? -21.047 16.594 -5.973 1 95.62 139 ALA B O 1
ATOM 3642 N N . LEU B 1 140 ? -19.469 15.164 -6.59 1 96.81 140 LEU B N 1
ATOM 3643 C CA . LEU B 1 140 ? -18.359 16 -6.145 1 96.81 140 LEU B CA 1
ATOM 3644 C C . LEU B 1 140 ? -17.859 16.891 -7.277 1 96.81 140 LEU B C 1
ATOM 3646 O O . LEU B 1 140 ? -17.812 16.469 -8.43 1 96.81 140 LEU B O 1
ATOM 3650 N N . PRO B 1 141 ? -17.578 18.141 -6.973 1 95.38 141 PRO B N 1
ATOM 3651 C CA . PRO B 1 141 ? -17.125 19.031 -8.039 1 95.38 141 PRO B CA 1
ATOM 3652 C C . PRO B 1 141 ? -15.766 18.641 -8.617 1 95.38 141 PRO B C 1
ATOM 3654 O O . PRO B 1 141 ? -14.867 18.25 -7.867 1 95.38 141 PRO B O 1
ATOM 3657 N N . THR B 1 142 ? -15.664 18.656 -9.914 1 95.88 142 THR B N 1
ATOM 3658 C CA . THR B 1 142 ? -14.391 18.453 -10.602 1 95.88 142 THR B CA 1
ATOM 3659 C C . THR B 1 142 ? -13.852 19.766 -11.141 1 95.88 142 THR B C 1
ATOM 3661 O O . THR B 1 142 ? -14.617 20.688 -11.445 1 95.88 142 THR B O 1
ATOM 3664 N N . TYR B 1 143 ? -12.57 19.875 -11.195 1 94.38 143 TYR B N 1
ATOM 3665 C CA . TYR B 1 143 ? -11.898 21.062 -11.711 1 94.38 143 TYR B CA 1
ATOM 3666 C C . TYR B 1 143 ? -10.992 20.703 -12.883 1 94.38 143 TYR B C 1
ATOM 3668 O O . TYR B 1 143 ? -10.336 19.672 -12.875 1 94.38 143 TYR B O 1
ATOM 3676 N N . PRO B 1 144 ? -10.992 21.609 -13.891 1 94.75 144 PRO B N 1
ATOM 3677 C CA . PRO B 1 144 ? -9.961 21.422 -14.906 1 94.75 144 PRO B CA 1
ATOM 3678 C C . PRO B 1 144 ? -8.547 21.469 -14.344 1 94.75 144 PRO B C 1
ATOM 3680 O O . PRO B 1 144 ? -8.266 22.297 -13.461 1 94.75 144 PRO B O 1
ATOM 3683 N N . PRO B 1 145 ? -7.703 20.625 -14.805 1 94.38 145 PRO B N 1
ATOM 3684 C CA . PRO B 1 145 ? -6.34 20.562 -14.273 1 94.38 145 PRO B CA 1
ATOM 3685 C C . PRO B 1 145 ? -5.648 21.922 -14.25 1 94.38 145 PRO B C 1
ATOM 3687 O O . PRO B 1 145 ? -4.879 22.219 -13.336 1 94.38 145 PRO B O 1
ATOM 3690 N N . GLU B 1 146 ? -5.934 22.797 -15.156 1 95.06 146 GLU B N 1
ATOM 3691 C CA . GLU B 1 146 ? -5.277 24.094 -15.273 1 95.06 146 GLU B CA 1
ATOM 3692 C C . GLU B 1 146 ? -5.625 25 -14.086 1 95.06 146 GLU B C 1
ATOM 3694 O O . GLU B 1 146 ? -4.84 25.859 -13.711 1 95.06 146 GLU B O 1
ATOM 3699 N N . LYS B 1 147 ? -6.754 24.75 -13.484 1 94.88 147 LYS B N 1
ATOM 3700 C CA . LYS B 1 147 ? -7.223 25.594 -12.383 1 94.88 147 LYS B CA 1
ATOM 3701 C C . LYS B 1 147 ? -6.473 25.266 -11.094 1 94.88 147 LYS B C 1
ATOM 3703 O O . LYS B 1 147 ? -6.523 26.047 -10.133 1 94.88 147 LYS B O 1
ATOM 3708 N N . LEU B 1 148 ? -5.832 24.156 -11.094 1 96.12 148 LEU B N 1
ATOM 3709 C CA . LEU B 1 148 ? -5.102 23.75 -9.898 1 96.12 148 LEU B CA 1
ATOM 3710 C C . LEU B 1 148 ? -3.674 24.281 -9.922 1 96.12 148 LEU B C 1
ATOM 3712 O O . LEU B 1 148 ? -2.943 24.172 -8.938 1 96.12 148 LEU B O 1
ATOM 3716 N N . ILE B 1 149 ? -3.289 24.922 -11.031 1 96.31 149 ILE B N 1
ATOM 3717 C CA . ILE B 1 149 ? -1.934 25.422 -11.227 1 96.31 149 ILE B CA 1
ATOM 3718 C C . ILE B 1 149 ? -1.862 26.891 -10.805 1 96.31 149 ILE B C 1
ATOM 3720 O O . ILE B 1 149 ? -2.633 27.719 -11.289 1 96.31 149 ILE B O 1
ATOM 3724 N N . THR B 1 150 ? -0.962 27.156 -9.883 1 95.75 150 THR B N 1
ATOM 3725 C CA . THR B 1 150 ? -0.725 28.547 -9.492 1 95.75 150 THR B CA 1
ATOM 3726 C C . THR B 1 150 ? 0.474 29.109 -10.242 1 95.75 150 THR B C 1
ATOM 3728 O O . THR B 1 150 ? 1.26 28.359 -10.836 1 95.75 150 THR B O 1
ATOM 3731 N N . GLU B 1 151 ? 0.609 30.406 -10.164 1 95.25 151 GLU B N 1
ATOM 3732 C CA . GLU B 1 151 ? 1.753 31.047 -10.797 1 95.25 151 GLU B CA 1
ATOM 3733 C C . GLU B 1 151 ? 3.066 30.578 -10.18 1 95.25 151 GLU B C 1
ATOM 3735 O O . GLU B 1 151 ? 4.047 30.344 -10.898 1 95.25 151 GLU B O 1
ATOM 3740 N N . THR B 1 152 ? 3.004 30.453 -8.953 1 91.81 152 THR B N 1
ATOM 3741 C CA . THR B 1 152 ? 4.203 30.031 -8.234 1 91.81 152 THR B CA 1
ATOM 3742 C C . THR B 1 152 ? 4.617 28.625 -8.648 1 91.81 152 THR B C 1
ATOM 3744 O O . THR B 1 152 ? 5.793 28.375 -8.922 1 91.81 152 THR B O 1
ATOM 3747 N N . SER B 1 153 ? 3.682 27.719 -8.703 1 92.19 153 SER B N 1
ATOM 3748 C CA . SER B 1 153 ? 4 26.328 -9.07 1 92.19 153 SER B CA 1
ATOM 3749 C C . SER B 1 153 ? 4.48 26.25 -10.516 1 92.19 153 SER B C 1
ATOM 3751 O O . SER B 1 153 ? 5.367 25.453 -10.828 1 92.19 153 SER B O 1
ATOM 3753 N N . LEU B 1 154 ? 3.9 27.047 -11.359 1 94.31 154 LEU B N 1
ATOM 3754 C CA . LEU B 1 154 ? 4.301 27.062 -12.766 1 94.31 154 LEU B CA 1
ATOM 3755 C C . LEU B 1 154 ? 5.723 27.609 -12.914 1 94.31 154 LEU B C 1
ATOM 3757 O O . LEU B 1 154 ? 6.512 27.062 -13.695 1 94.31 154 LEU B O 1
ATOM 3761 N N . ARG B 1 155 ? 6.004 28.641 -12.211 1 92.69 155 ARG B N 1
ATOM 3762 C CA . ARG B 1 155 ? 7.344 29.219 -12.242 1 92.69 155 ARG B CA 1
ATOM 3763 C C . ARG B 1 155 ? 8.383 28.203 -11.758 1 92.69 155 ARG B C 1
ATOM 3765 O O . ARG B 1 155 ? 9.445 28.062 -12.375 1 92.69 155 ARG B O 1
ATOM 3772 N N . THR B 1 156 ? 8.07 27.609 -10.695 1 89.19 156 THR B N 1
ATOM 3773 C CA . THR B 1 156 ? 8.977 26.594 -10.156 1 89.19 156 THR B CA 1
ATOM 3774 C C . THR B 1 156 ? 9.18 25.469 -11.164 1 89.19 156 THR B C 1
ATOM 3776 O O . THR B 1 156 ? 10.312 25 -11.367 1 89.19 156 THR B O 1
ATOM 3779 N N . TYR B 1 157 ? 8.141 25.016 -11.781 1 91.88 157 TYR B N 1
ATOM 3780 C CA . TYR B 1 157 ? 8.172 23.969 -12.797 1 91.88 157 TYR B CA 1
ATOM 3781 C C . TYR B 1 157 ? 9.078 24.359 -13.953 1 91.88 157 TYR B C 1
ATOM 3783 O O . TYR B 1 157 ? 9.945 23.578 -14.359 1 91.88 157 TYR B O 1
ATOM 3791 N N . ARG B 1 158 ? 8.898 25.516 -14.438 1 91.81 158 ARG B N 1
ATOM 3792 C CA . ARG B 1 158 ? 9.688 26 -15.57 1 91.81 158 ARG B CA 1
ATOM 3793 C C . ARG B 1 158 ? 11.164 26.109 -15.203 1 91.81 158 ARG B C 1
ATOM 3795 O O . ARG B 1 158 ? 12.031 25.766 -16 1 91.81 158 ARG B O 1
ATOM 3802 N N . HIS B 1 159 ? 11.336 26.531 -14.031 1 87.25 159 HIS B N 1
ATOM 3803 C CA . HIS B 1 159 ? 12.703 26.688 -13.547 1 87.25 159 HIS B CA 1
ATOM 3804 C C . HIS B 1 159 ? 13.445 25.359 -13.555 1 87.25 159 HIS B C 1
ATOM 3806 O O . HIS B 1 159 ? 14.562 25.266 -14.07 1 87.25 159 HIS B O 1
ATOM 3812 N N . TRP B 1 160 ? 12.828 24.328 -13.094 1 83.5 160 TRP B N 1
ATOM 3813 C CA . TRP B 1 160 ? 13.516 23.047 -12.922 1 83.5 160 TRP B CA 1
ATOM 3814 C C . TRP B 1 160 ? 13.477 22.234 -14.211 1 83.5 160 TRP B C 1
ATOM 3816 O O . TRP B 1 160 ? 14.352 21.391 -14.438 1 83.5 160 TRP B O 1
ATOM 3826 N N . LYS B 1 161 ? 12.578 22.469 -14.984 1 83.12 161 LYS B N 1
ATOM 3827 C CA . LYS B 1 161 ? 12.523 21.781 -16.266 1 83.12 161 LYS B CA 1
ATOM 3828 C C . LYS B 1 161 ? 13.633 22.25 -17.203 1 83.12 161 LYS B C 1
ATOM 3830 O O . LYS B 1 161 ? 14.195 21.469 -17.953 1 83.12 161 LYS B O 1
ATOM 3835 N N . GLU B 1 162 ? 13.891 23.469 -17.188 1 80.62 162 GLU B N 1
ATOM 3836 C CA . GLU B 1 162 ? 14.891 24.062 -18.062 1 80.62 162 GLU B CA 1
ATOM 3837 C C . GLU B 1 162 ? 16.312 23.797 -17.547 1 80.62 162 GLU B C 1
ATOM 3839 O O . GLU B 1 162 ? 17.219 23.578 -18.328 1 80.62 162 GLU B O 1
ATOM 3844 N N . ARG B 1 163 ? 16.453 24.125 -16.312 1 65.88 163 ARG B N 1
ATOM 3845 C CA . ARG B 1 163 ? 17.797 24.016 -15.781 1 65.88 163 ARG B CA 1
ATOM 3846 C C . ARG B 1 163 ? 18.219 22.562 -15.664 1 65.88 163 ARG B C 1
ATOM 3848 O O . ARG B 1 163 ? 17.609 21.781 -14.914 1 65.88 163 ARG B O 1
ATOM 3855 N N . ARG B 1 164 ? 18.297 21.922 -16.672 1 56.94 164 ARG B N 1
ATOM 3856 C CA . ARG B 1 164 ? 18.797 20.547 -16.719 1 56.94 164 ARG B CA 1
ATOM 3857 C C . ARG B 1 164 ? 19.703 20.266 -15.516 1 56.94 164 ARG B C 1
ATOM 3859 O O . ARG B 1 164 ? 20.531 19.359 -15.57 1 56.94 164 ARG B O 1
ATOM 3866 N N . VAL B 1 165 ? 19.844 21.188 -14.594 1 52.41 165 VAL B N 1
ATOM 3867 C CA . VAL B 1 165 ? 20.828 21.031 -13.523 1 52.41 165 VAL B CA 1
ATOM 3868 C C . VAL B 1 165 ? 20.203 20.25 -12.367 1 52.41 165 VAL B C 1
ATOM 3870 O O . VAL B 1 165 ? 18.969 20.172 -12.25 1 52.41 165 VAL B O 1
ATOM 3873 N N . GLU B 1 166 ? 21.125 19.641 -11.648 1 54.41 166 GLU B N 1
ATOM 3874 C CA . GLU B 1 166 ? 20.859 18.812 -10.477 1 54.41 166 GLU B CA 1
ATOM 3875 C C . GLU B 1 166 ? 19.844 19.484 -9.555 1 54.41 166 GLU B C 1
ATOM 3877 O O . GLU B 1 166 ? 20.031 20.609 -9.117 1 54.41 166 GLU B O 1
ATOM 3882 N N . ILE B 1 167 ? 18.625 19.172 -9.836 1 53.62 167 ILE B N 1
ATOM 3883 C CA . ILE B 1 167 ? 17.578 19.578 -8.914 1 53.62 167 ILE B CA 1
ATOM 3884 C C . ILE B 1 167 ? 18.109 19.609 -7.488 1 53.62 167 ILE B C 1
ATOM 3886 O O . ILE B 1 167 ? 18.656 18.609 -7 1 53.62 167 ILE B O 1
ATOM 3890 N N . GLU B 1 168 ? 18.672 20.719 -7.109 1 50.62 168 GLU B N 1
ATOM 3891 C CA . GLU B 1 168 ? 19.141 20.844 -5.734 1 50.62 168 GLU B CA 1
ATOM 3892 C C . GLU B 1 168 ? 18.344 19.938 -4.789 1 50.62 168 GLU B C 1
ATOM 3894 O O . GLU B 1 168 ? 17.141 19.734 -4.984 1 50.62 168 GLU B O 1
ATOM 3899 N N . LYS B 1 169 ? 19.094 19.125 -4.164 1 50.81 169 LYS B N 1
ATOM 3900 C CA . LYS B 1 169 ? 18.719 18.25 -3.059 1 50.81 169 LYS B CA 1
ATOM 3901 C C . LYS B 1 169 ? 17.547 18.844 -2.268 1 50.81 169 LYS B C 1
ATOM 3903 O O . LYS B 1 169 ? 17.094 18.25 -1.291 1 50.81 169 LYS B O 1
ATOM 3908 N N . HIS B 1 170 ? 17.297 20.141 -2.449 1 47.53 170 HIS B N 1
ATOM 3909 C CA . HIS B 1 170 ? 16.5 20.844 -1.459 1 47.53 170 HIS B CA 1
ATOM 3910 C C . HIS B 1 170 ? 15.008 20.609 -1.682 1 47.53 170 HIS B C 1
ATOM 3912 O O . HIS B 1 170 ? 14.172 21.375 -1.214 1 47.53 170 HIS B O 1
ATOM 3918 N N . MET B 1 171 ? 14.703 19.719 -2.643 1 50.5 171 MET B N 1
ATOM 3919 C CA . MET B 1 171 ? 13.266 19.75 -2.891 1 50.5 171 MET B CA 1
ATOM 3920 C C . MET B 1 171 ? 12.5 19.109 -1.741 1 50.5 171 MET B C 1
ATOM 3922 O O . MET B 1 171 ? 12.867 18.016 -1.282 1 50.5 171 MET B O 1
ATOM 3926 N N . PHE B 1 172 ? 11.812 19.969 -0.934 1 53.31 172 PHE B N 1
ATOM 3927 C CA . PHE B 1 172 ? 10.844 19.812 0.145 1 53.31 172 PHE B CA 1
ATOM 3928 C C . PHE B 1 172 ? 9.852 18.703 -0.171 1 53.31 172 PHE B C 1
ATOM 3930 O O . PHE B 1 172 ? 9.328 18.625 -1.282 1 53.31 172 PHE B O 1
ATOM 3937 N N . SER B 1 173 ? 10.172 17.531 0.487 1 57.28 173 SER B N 1
ATOM 3938 C CA . SER B 1 173 ? 9.031 16.625 0.446 1 57.28 173 SER B CA 1
ATOM 3939 C C . SER B 1 173 ? 7.871 17.156 1.276 1 57.28 173 SER B C 1
ATOM 3941 O O . SER B 1 173 ? 8.008 17.375 2.482 1 57.28 173 SER B O 1
ATOM 3943 N N . ASP B 1 174 ? 6.82 17.844 0.663 1 75.38 174 ASP B N 1
ATOM 3944 C CA . ASP B 1 174 ? 5.828 18.625 1.383 1 75.38 174 ASP B CA 1
ATOM 3945 C C . ASP B 1 174 ? 4.492 17.891 1.463 1 75.38 174 ASP B C 1
ATOM 3947 O O . ASP B 1 174 ? 3.441 18.484 1.193 1 75.38 174 ASP B O 1
ATOM 3951 N N . THR B 1 175 ? 4.637 16.562 1.937 1 90.31 175 THR B N 1
ATOM 3952 C CA . THR B 1 175 ? 3.428 15.844 2.318 1 90.31 175 THR B CA 1
ATOM 3953 C C . THR B 1 175 ? 2.854 16.391 3.619 1 90.31 175 THR B C 1
ATOM 3955 O O . THR B 1 175 ? 3.602 16.781 4.523 1 90.31 175 THR B O 1
ATOM 3958 N N . VAL B 1 176 ? 1.549 16.578 3.654 1 98 176 VAL B N 1
ATOM 3959 C CA . VAL B 1 176 ? 0.937 17 4.914 1 98 176 VAL B CA 1
ATOM 3960 C C . VAL B 1 176 ? 0.179 15.828 5.531 1 98 176 VAL B C 1
ATOM 3962 O O . VAL B 1 176 ? -0.238 14.906 4.824 1 98 176 VAL B O 1
ATOM 3965 N N . GLY B 1 177 ? 0.057 15.789 6.801 1 98.75 177 GLY B N 1
ATOM 3966 C CA . GLY B 1 177 ? -0.648 14.742 7.516 1 98.75 177 GLY B CA 1
ATOM 3967 C C . GLY B 1 177 ? -1.214 15.203 8.844 1 98.75 177 GLY B C 1
ATOM 3968 O O . GLY B 1 177 ? -0.728 16.172 9.43 1 98.75 177 GLY B O 1
ATOM 3969 N N . ALA B 1 178 ? -2.236 14.5 9.289 1 98.94 178 ALA B N 1
ATOM 3970 C CA . ALA B 1 178 ? -2.879 14.836 10.555 1 98.94 178 ALA B CA 1
ATOM 3971 C C . ALA B 1 178 ? -3.469 13.594 11.219 1 98.94 178 ALA B C 1
ATOM 3973 O O . ALA B 1 178 ? -3.879 12.648 10.531 1 98.94 178 ALA B O 1
ATOM 3974 N N . ILE B 1 179 ? -3.498 13.555 12.477 1 98.94 179 ILE B N 1
ATOM 3975 C CA . ILE B 1 179 ? -4.145 12.539 13.305 1 98.94 179 ILE B CA 1
ATOM 3976 C C . ILE B 1 179 ? -5.07 13.211 14.312 1 98.94 179 ILE B C 1
ATOM 3978 O O . ILE B 1 179 ? -4.668 14.148 15.008 1 98.94 179 ILE B O 1
ATOM 3982 N N . CYS B 1 180 ? -6.258 12.734 14.406 1 98.81 180 CYS B N 1
ATOM 3983 C CA . CYS B 1 180 ? -7.238 13.305 15.32 1 98.81 180 CYS B CA 1
ATOM 3984 C C . CYS B 1 180 ? -7.812 12.227 16.234 1 98.81 180 CYS B C 1
ATOM 3986 O O . CYS B 1 180 ? -8.031 11.094 15.812 1 98.81 180 CYS B O 1
ATOM 3988 N N . ILE B 1 181 ? -8.008 12.562 17.469 1 97.44 181 ILE B N 1
ATOM 3989 C CA . ILE B 1 181 ? -8.711 11.758 18.453 1 97.44 181 ILE B CA 1
ATOM 3990 C C . ILE B 1 181 ? -9.969 12.484 18.922 1 97.44 181 ILE B C 1
ATOM 3992 O O . ILE B 1 181 ? -9.914 13.664 19.266 1 97.44 181 ILE B O 1
ATOM 3996 N N . ASP B 1 182 ? -11.094 11.805 18.938 1 96.25 182 ASP B N 1
ATOM 3997 C CA . ASP B 1 182 ? -12.312 12.469 19.391 1 96.25 182 ASP B CA 1
ATOM 3998 C C . ASP B 1 182 ? -12.609 12.133 20.859 1 96.25 182 ASP B C 1
ATOM 4000 O O . ASP B 1 182 ? -11.789 11.508 21.531 1 96.25 182 ASP B O 1
ATOM 4004 N N . ARG B 1 183 ? -13.758 12.578 21.391 1 93.5 183 ARG B N 1
ATOM 4005 C CA . ARG B 1 183 ? -14.086 12.477 22.812 1 93.5 183 ARG B CA 1
ATOM 4006 C C . ARG B 1 183 ? -14.336 11.031 23.234 1 93.5 183 ARG B C 1
ATOM 4008 O O . ARG B 1 183 ? -14.32 10.703 24.422 1 93.5 183 ARG B O 1
ATOM 4015 N N . TYR B 1 184 ? -14.539 10.148 22.25 1 92 184 TYR B N 1
ATOM 4016 C CA . TYR B 1 184 ? -14.828 8.75 22.547 1 92 184 TYR B CA 1
ATOM 4017 C C . TYR B 1 184 ? -13.562 7.906 22.469 1 92 184 TYR B C 1
ATOM 4019 O O . TYR B 1 184 ? -13.602 6.695 22.688 1 92 184 TYR B O 1
ATOM 4027 N N . GLY B 1 185 ? -12.453 8.539 22.047 1 92.38 185 GLY B N 1
ATOM 4028 C CA . GLY B 1 185 ? -11.188 7.82 21.953 1 92.38 185 GLY B CA 1
ATOM 4029 C C . GLY B 1 185 ? -10.977 7.18 20.594 1 92.38 185 GLY B C 1
ATOM 4030 O O . GLY B 1 185 ? -10.094 6.332 20.422 1 92.38 185 GLY B O 1
ATOM 4031 N N . ASN B 1 186 ? -11.805 7.512 19.656 1 95 186 ASN B N 1
ATOM 4032 C CA . ASN B 1 186 ? -11.578 7.066 18.281 1 95 186 ASN B CA 1
ATOM 4033 C C . ASN B 1 186 ? -10.508 7.914 17.578 1 95 186 ASN B C 1
ATOM 4035 O O . ASN B 1 186 ? -10.344 9.094 17.906 1 95 186 ASN B O 1
ATOM 4039 N N . MET B 1 187 ? -9.836 7.297 16.641 1 97.38 187 MET B N 1
ATOM 4040 C CA . MET B 1 187 ? -8.797 7.988 15.891 1 97.38 187 MET B CA 1
ATOM 4041 C C . MET B 1 187 ? -9.117 8 14.398 1 97.38 187 MET B C 1
ATOM 4043 O O . MET B 1 187 ? -9.758 7.074 13.891 1 97.38 187 MET B O 1
ATOM 4047 N N . ALA B 1 188 ? -8.719 9.008 13.812 1 98.75 188 ALA B N 1
ATOM 4048 C CA . ALA B 1 188 ? -8.688 9.094 12.359 1 98.75 188 ALA B CA 1
ATOM 4049 C C . ALA B 1 188 ? -7.398 9.75 11.875 1 98.75 188 ALA B C 1
ATOM 4051 O O . ALA B 1 188 ? -6.816 10.578 12.578 1 98.75 188 ALA B O 1
ATOM 4052 N N . ILE B 1 189 ? -6.965 9.359 10.742 1 98.94 189 ILE B N 1
ATOM 4053 C CA . ILE B 1 189 ? -5.711 9.844 10.172 1 98.94 189 ILE B CA 1
ATOM 4054 C C . ILE B 1 189 ? -5.914 10.195 8.703 1 98.94 189 ILE B C 1
ATOM 4056 O O . ILE B 1 189 ? -6.648 9.508 7.988 1 98.94 189 ILE B O 1
ATOM 4060 N N . ALA B 1 190 ? -5.336 11.297 8.273 1 98.88 190 ALA B N 1
ATOM 4061 C CA . ALA B 1 190 ? -5.414 11.758 6.887 1 98.88 190 ALA B CA 1
ATOM 4062 C C . ALA B 1 190 ? -4.074 12.32 6.422 1 98.88 190 ALA B C 1
ATOM 4064 O O . ALA B 1 190 ? -3.354 12.945 7.203 1 98.88 190 ALA B O 1
ATOM 4065 N N . CYS B 1 191 ? -3.73 12.109 5.195 1 98.75 191 CYS B N 1
ATOM 4066 C CA . CYS B 1 191 ? -2.545 12.711 4.602 1 98.75 191 CYS B CA 1
ATOM 4067 C C . CYS B 1 191 ? -2.783 13.047 3.133 1 98.75 191 CYS B C 1
ATOM 4069 O O . CYS B 1 191 ? -3.703 12.516 2.51 1 98.75 191 CYS B O 1
ATOM 4071 N N . SER B 1 192 ? -2.068 13.984 2.596 1 98.69 192 SER B N 1
ATOM 4072 C CA . SER B 1 192 ? -2.188 14.484 1.229 1 98.69 192 SER B CA 1
ATOM 4073 C C . SER B 1 192 ? -0.851 15 0.711 1 98.69 192 SER B C 1
ATOM 4075 O O . SER B 1 192 ? -0.071 15.586 1.465 1 98.69 192 SER B O 1
ATOM 4077 N N . SER B 1 193 ? -0.581 14.758 -0.573 1 97.81 193 SER B N 1
ATOM 4078 C CA . SER B 1 193 ? 0.706 15.156 -1.139 1 97.81 193 SER B CA 1
ATOM 4079 C C . SER B 1 193 ? 0.586 15.453 -2.629 1 97.81 193 SER B C 1
ATOM 4081 O O . SER B 1 193 ? -0.124 14.75 -3.354 1 97.81 193 SER B O 1
ATOM 4083 N N . GLY B 1 194 ? 1.27 16.484 -3.014 1 95.75 194 GLY B N 1
ATOM 4084 C CA . GLY B 1 194 ? 1.413 16.766 -4.434 1 95.75 194 GLY B CA 1
ATOM 4085 C C . GLY B 1 194 ? 2.584 16.047 -5.07 1 95.75 194 GLY B C 1
ATOM 4086 O O . GLY B 1 194 ? 2.717 16.031 -6.297 1 95.75 194 GLY B O 1
ATOM 4087 N N . GLY B 1 195 ? 3.383 15.477 -4.266 1 92.5 195 GLY B N 1
ATOM 4088 C CA . GLY B 1 195 ? 4.5 14.695 -4.766 1 92.5 195 GLY B CA 1
ATOM 4089 C C . GLY B 1 195 ? 5.688 15.547 -5.18 1 92.5 195 GLY B C 1
ATOM 4090 O O . GLY B 1 195 ? 5.672 16.766 -5.008 1 92.5 195 GLY B O 1
ATOM 4091 N N . ASN B 1 196 ? 6.664 14.898 -5.766 1 89.38 196 ASN B N 1
ATOM 4092 C CA . ASN B 1 196 ? 7.906 15.547 -6.176 1 89.38 196 ASN B CA 1
ATOM 4093 C C . ASN B 1 196 ? 7.711 16.375 -7.438 1 89.38 196 ASN B C 1
ATOM 4095 O O . ASN B 1 196 ? 6.906 16.031 -8.305 1 89.38 196 ASN B O 1
ATOM 4099 N N . ILE B 1 197 ? 8.484 17.422 -7.445 1 90.06 197 ILE B N 1
ATOM 4100 C CA . ILE B 1 197 ? 8.492 18.234 -8.664 1 90.06 197 ILE B CA 1
ATOM 4101 C C . ILE B 1 197 ? 8.969 17.391 -9.836 1 90.06 197 ILE B C 1
ATOM 4103 O O . ILE B 1 197 ? 9.875 16.562 -9.695 1 90.06 197 ILE B O 1
ATOM 4107 N N . LEU B 1 198 ? 8.312 17.469 -10.953 1 91.31 198 LEU B N 1
ATOM 4108 C CA . LEU B 1 198 ? 8.664 16.828 -12.211 1 91.31 198 LEU B CA 1
ATOM 4109 C C . LEU B 1 198 ? 8.57 15.312 -12.102 1 91.31 198 LEU B C 1
ATOM 4111 O O . LEU B 1 198 ? 9.195 14.594 -12.883 1 91.31 198 LEU B O 1
ATOM 4115 N N . LYS B 1 199 ? 7.852 14.867 -11.109 1 91.62 199 LYS B N 1
ATOM 4116 C CA . LYS B 1 199 ? 7.688 13.422 -10.977 1 91.62 199 LYS B CA 1
ATOM 4117 C C . LYS B 1 199 ? 7.117 12.82 -12.258 1 91.62 199 LYS B C 1
ATOM 4119 O O . LYS B 1 199 ? 6.406 13.492 -13.008 1 91.62 199 LYS B O 1
ATOM 4124 N N . HIS B 1 200 ? 7.41 11.547 -12.461 1 94.06 200 HIS B N 1
ATOM 4125 C CA . HIS B 1 200 ? 6.852 10.805 -13.586 1 94.06 200 HIS B CA 1
ATOM 4126 C C . HIS B 1 200 ? 5.328 10.766 -13.516 1 94.06 200 HIS B C 1
ATOM 4128 O O . HIS B 1 200 ? 4.758 10.586 -12.438 1 94.06 200 HIS B O 1
ATOM 4134 N N . GLN B 1 201 ? 4.73 10.93 -14.695 1 94.25 201 GLN B N 1
ATOM 4135 C CA . GLN B 1 201 ? 3.279 10.812 -14.734 1 94.25 201 GLN B CA 1
ATOM 4136 C C . GLN B 1 201 ? 2.82 9.461 -14.195 1 94.25 201 GLN B C 1
ATOM 4138 O O . GLN B 1 201 ? 3.418 8.43 -14.5 1 94.25 201 GLN B O 1
ATOM 4143 N N . GLY B 1 202 ? 1.743 9.484 -13.383 1 97.62 202 GLY B N 1
ATOM 4144 C CA . GLY B 1 202 ? 1.186 8.227 -12.898 1 97.62 202 GLY B CA 1
ATOM 4145 C C . GLY B 1 202 ? 1.904 7.688 -11.672 1 97.62 202 GLY B C 1
ATOM 4146 O O . GLY B 1 202 ? 1.544 6.633 -11.156 1 97.62 202 GLY B O 1
ATOM 4147 N N . ARG B 1 203 ? 2.904 8.422 -11.18 1 97.75 203 ARG B N 1
ATOM 4148 C CA . ARG B 1 203 ? 3.605 7.98 -9.977 1 97.75 203 ARG B CA 1
ATOM 4149 C C . ARG B 1 203 ? 2.686 8.008 -8.766 1 97.75 203 ARG B C 1
ATOM 4151 O O . ARG B 1 203 ? 1.943 8.969 -8.562 1 97.75 203 ARG B O 1
ATOM 4158 N N . ILE B 1 204 ? 2.715 6.91 -8 1 98.5 204 ILE B N 1
ATOM 4159 C CA . ILE B 1 204 ? 2 6.863 -6.73 1 98.5 204 ILE B CA 1
ATOM 4160 C C . ILE B 1 204 ? 2.99 7 -5.574 1 98.5 204 ILE B C 1
ATOM 4162 O O . ILE B 1 204 ? 3.971 6.254 -5.5 1 98.5 204 ILE B O 1
ATOM 4166 N N . GLY B 1 205 ? 2.766 7.977 -4.699 1 97.19 205 GLY B N 1
ATOM 4167 C CA . GLY B 1 205 ? 3.594 8.172 -3.518 1 97.19 205 GLY B CA 1
ATOM 4168 C C . GLY B 1 205 ? 3.049 7.473 -2.287 1 97.19 205 GLY B C 1
ATOM 4169 O O . GLY B 1 205 ? 1.96 6.895 -2.324 1 97.19 205 GLY B O 1
ATOM 4170 N N . PRO B 1 206 ? 3.783 7.594 -1.229 1 97.62 206 PRO B N 1
ATOM 4171 C CA . PRO B 1 206 ? 3.414 6.859 -0.018 1 97.62 206 PRO B CA 1
ATOM 4172 C C . PRO B 1 206 ? 2.121 7.371 0.613 1 97.62 206 PRO B C 1
ATOM 4174 O O . PRO B 1 206 ? 1.452 6.633 1.344 1 97.62 206 PRO B O 1
ATOM 4177 N N . SER B 1 207 ? 1.723 8.617 0.333 1 98.25 207 SER B N 1
ATOM 4178 C CA . SER B 1 207 ? 0.543 9.195 0.965 1 98.25 207 SER B CA 1
ATOM 4179 C C . SER B 1 207 ? -0.726 8.453 0.559 1 98.25 207 SER B C 1
ATOM 4181 O O . SER B 1 207 ? -1.75 8.547 1.238 1 98.25 207 SER B O 1
ATOM 4183 N N . ALA B 1 208 ? -0.662 7.742 -0.536 1 98.62 208 ALA B N 1
ATOM 4184 C CA . ALA B 1 208 ? -1.827 6.98 -0.978 1 98.62 208 ALA B CA 1
ATOM 4185 C C . ALA B 1 208 ? -1.764 5.539 -0.477 1 98.62 208 ALA B C 1
ATOM 4187 O O . ALA B 1 208 ? -2.717 4.777 -0.642 1 98.62 208 ALA B O 1
ATOM 4188 N N . LEU B 1 209 ? -0.737 5.125 0.111 1 98.75 209 LEU B N 1
ATOM 4189 C CA . LEU B 1 209 ? -0.518 3.711 0.392 1 98.75 209 LEU B CA 1
ATOM 4190 C C . LEU B 1 209 ? -0.689 3.42 1.879 1 98.75 209 LEU B C 1
ATOM 4192 O O . LEU B 1 209 ? 0.157 3.797 2.691 1 98.75 209 LEU B O 1
ATOM 4196 N N . PRO B 1 210 ? -1.749 2.629 2.244 1 98.44 210 PRO B N 1
ATOM 4197 C CA . PRO B 1 210 ? -1.876 2.213 3.643 1 98.44 210 PRO B CA 1
ATOM 4198 C C . PRO B 1 210 ? -0.674 1.409 4.129 1 98.44 210 PRO B C 1
ATOM 4200 O O . PRO B 1 210 ? -0.156 0.561 3.4 1 98.44 210 PRO B O 1
ATOM 4203 N N . GLY B 1 211 ? -0.281 1.687 5.34 1 98.19 211 GLY B N 1
ATOM 4204 C CA . GLY B 1 211 ? 0.887 1.017 5.891 1 98.19 211 GLY B CA 1
ATOM 4205 C C . GLY B 1 211 ? 2.188 1.732 5.578 1 98.19 211 GLY B C 1
ATOM 4206 O O . GLY B 1 211 ? 3.186 1.55 6.277 1 98.19 211 GLY B O 1
ATOM 4207 N N . CYS B 1 212 ? 2.162 2.549 4.516 1 98.31 212 CYS B N 1
ATOM 4208 C CA . CYS B 1 212 ? 3.365 3.266 4.109 1 98.31 212 CYS B CA 1
ATOM 4209 C C . CYS B 1 212 ? 3.299 4.727 4.535 1 98.31 212 CYS B C 1
ATOM 4211 O O . CYS B 1 212 ? 4.039 5.152 5.422 1 98.31 212 CYS B O 1
ATOM 4213 N N . GLY B 1 213 ? 2.309 5.426 4.078 1 98.44 213 GLY B N 1
ATOM 4214 C CA . GLY B 1 213 ? 2.209 6.848 4.375 1 98.44 213 GLY B CA 1
ATOM 4215 C C . GLY B 1 213 ? 1.316 7.145 5.566 1 98.44 213 GLY B C 1
ATOM 4216 O O . GLY B 1 213 ? 1.395 8.227 6.152 1 98.44 213 GLY B O 1
ATOM 4217 N N . PHE B 1 214 ? 0.434 6.238 5.883 1 98.88 214 PHE B N 1
ATOM 4218 C CA . PHE B 1 214 ? -0.49 6.371 7.004 1 98.88 214 PHE B CA 1
ATOM 4219 C C . PHE B 1 214 ? -0.942 5.004 7.5 1 98.88 214 PHE B C 1
ATOM 4221 O O . PHE B 1 214 ? -1.036 4.055 6.719 1 98.88 214 PHE B O 1
ATOM 4228 N N . TRP B 1 215 ? -1.247 5.012 8.797 1 98.81 215 TRP B N 1
ATOM 4229 C CA . TRP B 1 215 ? -1.688 3.721 9.312 1 98.81 215 TRP B CA 1
ATOM 4230 C C . TRP B 1 215 ? -2.262 3.861 10.719 1 98.81 215 TRP B C 1
ATOM 4232 O O . TRP B 1 215 ? -1.784 4.68 11.508 1 98.81 215 TRP B O 1
ATOM 4242 N N . ILE B 1 216 ? -3.312 3.113 11 1 97.94 216 ILE B N 1
ATOM 4243 C CA . ILE B 1 216 ? -3.824 2.916 12.352 1 97.94 216 ILE B CA 1
ATOM 4244 C C . ILE B 1 216 ? -3.795 1.431 12.703 1 97.94 216 ILE B C 1
ATOM 4246 O O . ILE B 1 216 ? -4.215 0.589 11.906 1 97.94 216 ILE B O 1
ATOM 4250 N N . GLU B 1 217 ? -3.318 1.147 13.844 1 94.25 217 GLU B N 1
ATOM 4251 C CA . GLU B 1 217 ? -3.242 -0.242 14.281 1 94.25 217 GLU B CA 1
ATOM 4252 C C . GLU B 1 217 ? -3.604 -0.371 15.758 1 94.25 217 GLU B C 1
ATOM 4254 O O . GLU B 1 217 ? -3.354 0.544 16.547 1 94.25 217 GLU B O 1
ATOM 4259 N N . GLY B 1 218 ? -4.109 -1.573 16.109 1 89.88 218 GLY B N 1
ATOM 4260 C CA . GLY B 1 218 ? -4.414 -1.861 17.5 1 89.88 218 GLY B CA 1
ATOM 4261 C C . GLY B 1 218 ? -5.898 -2.051 17.766 1 89.88 218 GLY B C 1
ATOM 4262 O O . GLY B 1 218 ? -6.668 -2.293 16.828 1 89.88 218 GLY B O 1
ATOM 4263 N N . SER B 1 219 ? -6.207 -2.088 19.031 1 82.94 219 SER B N 1
ATOM 4264 C CA . SER B 1 219 ? -7.59 -2.314 19.438 1 82.94 219 SER B CA 1
ATOM 4265 C C . SER B 1 219 ? -8.047 -1.275 20.453 1 82.94 219 SER B C 1
ATOM 4267 O O . SER B 1 219 ? -7.281 -0.877 21.328 1 82.94 219 SER B O 1
ATOM 4269 N N . SER B 1 220 ? -9.305 -0.994 20.281 1 76.06 220 SER B N 1
ATOM 4270 C CA . SER B 1 220 ? -9.875 0.027 21.156 1 76.06 220 SER B CA 1
ATOM 4271 C C . SER B 1 220 ? -9.922 -0.447 22.609 1 76.06 220 SER B C 1
ATOM 4273 O O . SER B 1 220 ? -9.961 0.368 23.531 1 76.06 220 SER B O 1
ATOM 4275 N N . ASP B 1 221 ? -9.867 -1.692 22.766 1 79.44 221 ASP B N 1
ATOM 4276 C CA . ASP B 1 221 ? -9.992 -2.238 24.125 1 79.44 221 ASP B CA 1
ATOM 4277 C C . ASP B 1 221 ? -8.641 -2.27 24.828 1 79.44 221 ASP B C 1
ATOM 4279 O O . ASP B 1 221 ? -8.578 -2.439 26.047 1 79.44 221 ASP B O 1
ATOM 4283 N N . LYS B 1 222 ? -7.582 -2.096 24.094 1 87.69 222 LYS B N 1
ATOM 4284 C CA . LYS B 1 222 ? -6.246 -2.127 24.688 1 87.69 222 LYS B CA 1
ATOM 4285 C C . LYS B 1 222 ? -5.441 -0.894 24.281 1 87.69 222 LYS B C 1
ATOM 4287 O O . LYS B 1 222 ? -5.551 0.158 24.922 1 87.69 222 LYS B O 1
ATOM 4292 N N . SER B 1 223 ? -4.75 -0.94 23.234 1 93.25 223 SER B N 1
ATOM 4293 C CA . SER B 1 223 ? -3.934 0.162 22.734 1 93.25 223 SER B CA 1
ATOM 4294 C C . SER B 1 223 ? -4.059 0.301 21.219 1 93.25 223 SER B C 1
ATOM 4296 O O . SER B 1 223 ? -4.148 -0.699 20.516 1 93.25 223 SER B O 1
ATOM 4298 N N . MET B 1 224 ? -4.129 1.511 20.828 1 94.88 224 MET B N 1
ATOM 4299 C CA . MET B 1 224 ? -4.168 1.83 19.406 1 94.88 224 MET B CA 1
ATOM 4300 C C . MET B 1 224 ? -3.141 2.9 19.062 1 94.88 224 MET B C 1
ATOM 4302 O O . MET B 1 224 ? -2.865 3.789 19.875 1 94.88 224 MET B O 1
ATOM 4306 N N . CYS B 1 225 ? -2.629 2.807 17.906 1 97.19 225 CYS B N 1
ATOM 4307 C CA . CYS B 1 225 ? -1.631 3.77 17.469 1 97.19 225 CYS B CA 1
ATOM 4308 C C . CYS B 1 225 ? -1.911 4.219 16.031 1 97.19 225 CYS B C 1
ATOM 4310 O O . CYS B 1 225 ? -2.482 3.465 15.242 1 97.19 225 CYS B O 1
ATOM 4312 N N . ALA B 1 226 ? -1.605 5.406 15.758 1 98.5 226 ALA B N 1
ATOM 4313 C CA . ALA B 1 226 ? -1.7 5.98 14.422 1 98.5 226 ALA B CA 1
ATOM 4314 C C . ALA B 1 226 ? -0.42 6.723 14.047 1 98.5 226 ALA B C 1
ATOM 4316 O O . ALA B 1 226 ? 0.205 7.355 14.906 1 98.5 226 ALA B O 1
ATOM 4317 N N . SER B 1 227 ? -0.065 6.652 12.789 1 98.81 227 SER B N 1
ATOM 4318 C CA . SER B 1 227 ? 1.098 7.406 12.328 1 98.81 227 SER B CA 1
ATOM 4319 C C . SER B 1 227 ? 0.95 7.812 10.867 1 98.81 227 SER B C 1
ATOM 4321 O O . SER B 1 227 ? 0.441 7.043 10.055 1 98.81 227 SER B O 1
ATOM 4323 N N . THR B 1 228 ? 1.336 8.961 10.523 1 98.81 228 THR B N 1
ATOM 4324 C CA . THR B 1 228 ? 1.506 9.43 9.156 1 98.81 228 THR B CA 1
ATOM 4325 C C . THR B 1 228 ? 2.902 10.016 8.953 1 98.81 228 THR B C 1
ATOM 4327 O O . THR B 1 228 ? 3.488 10.57 9.883 1 98.81 228 THR B O 1
ATOM 4330 N N . VAL B 1 229 ? 3.42 9.859 7.773 1 98.25 229 VAL B N 1
ATOM 4331 C CA . VAL B 1 229 ? 4.855 10.062 7.598 1 98.25 229 VAL B CA 1
ATOM 4332 C C . VAL B 1 229 ? 5.105 10.922 6.359 1 98.25 229 VAL B C 1
ATOM 4334 O O . VAL B 1 229 ? 4.184 11.195 5.594 1 98.25 229 VAL B O 1
ATOM 4337 N N . THR B 1 230 ? 6.277 11.445 6.23 1 96.75 230 THR B N 1
ATOM 4338 C CA . THR B 1 230 ? 6.758 12.289 5.148 1 96.75 230 THR B CA 1
ATOM 4339 C C . THR B 1 230 ? 8.234 12.031 4.875 1 96.75 230 THR B C 1
ATOM 4341 O O . THR B 1 230 ? 8.922 11.398 5.68 1 96.75 230 THR B O 1
ATOM 4344 N N . GLY B 1 231 ? 8.695 12.391 3.662 1 94.31 231 GLY B N 1
ATOM 4345 C CA . GLY B 1 231 ? 10.086 12.18 3.291 1 94.31 231 GLY B CA 1
ATOM 4346 C C . GLY B 1 231 ? 10.25 11.508 1.938 1 94.31 231 GLY B C 1
ATOM 4347 O O . GLY B 1 231 ? 9.461 11.758 1.021 1 94.31 231 GLY B O 1
ATOM 4348 N N . SER B 1 232 ? 11.352 10.727 1.807 1 93.12 232 SER B N 1
ATOM 4349 C CA . SER B 1 232 ? 11.617 10.008 0.562 1 93.12 232 SER B CA 1
ATOM 4350 C C . SER B 1 232 ? 10.594 8.906 0.33 1 93.12 232 SER B C 1
ATOM 4352 O O . SER B 1 232 ? 10.625 7.871 0.999 1 93.12 232 SER B O 1
ATOM 4354 N N . GLY B 1 233 ? 9.805 9.094 -0.714 1 94.44 233 GLY B N 1
ATOM 4355 C CA . GLY B 1 233 ? 8.656 8.234 -0.952 1 94.44 233 GLY B CA 1
ATOM 4356 C C . GLY B 1 233 ? 9.023 6.77 -1.117 1 94.44 233 GLY B C 1
ATOM 4357 O O . GLY B 1 233 ? 8.422 5.898 -0.49 1 94.44 233 GLY B O 1
ATOM 4358 N N . GLU B 1 234 ? 9.984 6.523 -1.923 1 93.94 234 GLU B N 1
ATOM 4359 C CA . GLU B 1 234 ? 10.375 5.152 -2.221 1 93.94 234 GLU B CA 1
ATOM 4360 C C . GLU B 1 234 ? 10.945 4.457 -0.984 1 93.94 234 GLU B C 1
ATOM 4362 O O . GLU B 1 234 ? 10.695 3.27 -0.766 1 93.94 234 GLU B O 1
ATOM 4367 N N . LEU B 1 235 ? 11.672 5.246 -0.165 1 93.62 235 LEU B N 1
ATOM 4368 C CA . LEU B 1 235 ? 12.188 4.703 1.089 1 93.62 235 LEU B CA 1
ATOM 4369 C C . LEU B 1 235 ? 11.047 4.355 2.037 1 93.62 235 LEU B C 1
ATOM 4371 O O . LEU B 1 235 ? 11.055 3.297 2.67 1 93.62 235 LEU B O 1
ATOM 4375 N N . ILE B 1 236 ? 10.117 5.207 2.123 1 96 236 ILE B N 1
ATOM 4376 C CA . ILE B 1 236 ? 8.945 5.023 2.98 1 96 236 ILE B CA 1
ATOM 4377 C C . ILE B 1 236 ? 8.18 3.775 2.551 1 96 236 ILE B C 1
ATOM 4379 O O . ILE B 1 236 ? 7.762 2.977 3.391 1 96 236 ILE B O 1
ATOM 4383 N N . ILE B 1 237 ? 8.016 3.582 1.288 1 96.94 237 ILE B N 1
ATOM 4384 C CA . ILE B 1 237 ? 7.258 2.459 0.751 1 96.94 237 ILE B CA 1
ATOM 4385 C C . ILE B 1 237 ? 7.996 1.153 1.04 1 96.94 237 ILE B C 1
ATOM 4387 O O . ILE B 1 237 ? 7.41 0.203 1.563 1 96.94 237 ILE B O 1
ATOM 4391 N N . ARG B 1 238 ? 9.266 1.119 0.868 1 94.12 238 ARG B N 1
ATOM 4392 C CA . ARG B 1 238 ? 10.07 -0.093 0.997 1 94.12 238 ARG B CA 1
ATOM 4393 C C . ARG B 1 238 ? 10.18 -0.526 2.455 1 94.12 238 ARG B C 1
ATOM 4395 O O . ARG B 1 238 ? 10.438 -1.695 2.742 1 94.12 238 ARG B O 1
ATOM 4402 N N . THR B 1 239 ? 9.953 0.433 3.33 1 94.88 239 THR B N 1
ATOM 4403 C CA . THR B 1 239 ? 10.133 0.128 4.746 1 94.88 239 THR B CA 1
ATOM 4404 C C . THR B 1 239 ? 8.789 0.113 5.469 1 94.88 239 THR B C 1
ATOM 4406 O O . THR B 1 239 ? 8.742 -0.089 6.684 1 94.88 239 THR B O 1
ATOM 4409 N N . GLN B 1 240 ? 7.703 0.361 4.734 1 96.69 240 GLN B N 1
ATOM 4410 C CA . GLN B 1 240 ? 6.398 0.499 5.379 1 96.69 240 GLN B CA 1
ATOM 4411 C C . GLN B 1 240 ? 6.5 1.334 6.648 1 96.69 240 GLN B C 1
ATOM 4413 O O . GLN B 1 240 ? 6.051 0.906 7.715 1 96.69 240 GLN B O 1
ATOM 4418 N N . PHE B 1 241 ? 6.988 2.504 6.516 1 97.75 241 PHE B N 1
ATOM 4419 C CA . PHE B 1 241 ? 7.469 3.275 7.66 1 97.75 241 PHE B CA 1
ATOM 4420 C C . PHE B 1 241 ? 6.324 3.592 8.617 1 97.75 241 PHE B C 1
ATOM 4422 O O . PHE B 1 241 ? 6.488 3.521 9.836 1 97.75 241 PHE B O 1
ATOM 4429 N N . ALA B 1 242 ? 5.152 3.906 8.125 1 98.69 242 ALA B N 1
ATOM 4430 C CA . ALA B 1 242 ? 4.039 4.234 9.016 1 98.69 242 ALA B CA 1
ATOM 4431 C C . ALA B 1 242 ? 3.664 3.041 9.891 1 98.69 242 ALA B C 1
ATOM 4433 O O . ALA B 1 242 ? 3.494 3.18 11.102 1 98.69 242 ALA B O 1
ATOM 4434 N N . SER B 1 243 ? 3.525 1.892 9.273 1 98.06 243 SER B N 1
ATOM 4435 C CA . SER B 1 243 ? 3.217 0.673 10.016 1 98.06 243 SER B CA 1
ATOM 4436 C C . SER B 1 243 ? 4.324 0.335 11.008 1 98.06 243 SER B C 1
ATOM 4438 O O . SER B 1 243 ? 4.051 -0.12 12.117 1 98.06 243 SER B O 1
ATOM 4440 N N . SER B 1 244 ? 5.559 0.526 10.617 1 97.12 244 SER B N 1
ATOM 4441 C CA . SER B 1 244 ? 6.691 0.243 11.492 1 97.12 244 SER B CA 1
ATOM 4442 C C . SER B 1 244 ? 6.672 1.139 12.727 1 97.12 244 SER B C 1
ATOM 4444 O O . SER B 1 244 ? 7.035 0.703 13.82 1 97.12 244 SER B O 1
ATOM 4446 N N . VAL B 1 245 ? 6.293 2.363 12.531 1 98.31 245 VAL B N 1
ATOM 4447 C CA . VAL B 1 245 ? 6.188 3.287 13.656 1 98.31 245 VAL B CA 1
ATOM 4448 C C . VAL B 1 245 ? 5.125 2.787 14.633 1 98.31 245 VAL B C 1
ATOM 4450 O O . VAL B 1 245 ? 5.371 2.719 15.844 1 98.31 245 VAL B O 1
ATOM 4453 N N . CYS B 1 246 ? 3.982 2.41 14.109 1 97.81 246 CYS B N 1
ATOM 4454 C CA . CYS B 1 246 ? 2.912 1.916 14.969 1 97.81 246 CYS B CA 1
ATOM 4455 C C . CYS B 1 246 ? 3.348 0.664 15.719 1 97.81 246 CYS B C 1
ATOM 4457 O O . CYS B 1 246 ? 3.117 0.545 16.922 1 97.81 246 CYS B O 1
ATOM 4459 N N . GLN B 1 247 ? 3.986 -0.212 15.031 1 95.19 247 GLN B N 1
ATOM 4460 C CA . GLN B 1 247 ? 4.445 -1.448 15.656 1 95.19 247 GLN B CA 1
ATOM 4461 C C . GLN B 1 247 ? 5.457 -1.162 16.766 1 95.19 247 GLN B C 1
ATOM 4463 O O . GLN B 1 247 ? 5.402 -1.769 17.828 1 95.19 247 GLN B O 1
ATOM 4468 N N . SER B 1 248 ? 6.324 -0.285 16.469 1 95.88 248 SER B N 1
ATOM 4469 C CA . SER B 1 248 ? 7.336 0.088 17.453 1 95.88 248 SER B CA 1
ATOM 4470 C C . SER B 1 248 ? 6.695 0.644 18.719 1 95.88 248 SER B C 1
ATOM 4472 O O . SER B 1 248 ? 7.156 0.361 19.828 1 95.88 248 SER B O 1
ATOM 4474 N N . LEU B 1 249 ? 5.684 1.379 18.547 1 95.75 249 LEU B N 1
ATOM 4475 C CA . LEU B 1 249 ? 5.004 2.018 19.672 1 95.75 249 LEU B CA 1
ATOM 4476 C C . LEU B 1 249 ? 4.195 1 20.469 1 95.75 249 LEU B C 1
ATOM 4478 O O . LEU B 1 249 ? 4.121 1.085 21.703 1 95.75 249 LEU B O 1
ATOM 4482 N N . LEU B 1 250 ? 3.619 0.062 19.781 1 94.06 250 LEU B N 1
ATOM 4483 C CA . LEU B 1 250 ? 2.764 -0.916 20.453 1 94.06 250 LEU B CA 1
ATOM 4484 C C . LEU B 1 250 ? 3.598 -1.981 21.156 1 94.06 250 LEU B C 1
ATOM 4486 O O . LEU B 1 250 ? 3.186 -2.521 22.188 1 94.06 250 LEU B O 1
ATOM 4490 N N . ASP B 1 251 ? 4.754 -2.289 20.656 1 88.94 251 ASP B N 1
ATOM 4491 C CA . ASP B 1 251 ? 5.562 -3.395 21.156 1 88.94 251 ASP B CA 1
ATOM 4492 C C . ASP B 1 251 ? 6.48 -2.938 22.281 1 88.94 251 ASP B C 1
ATOM 4494 O O . ASP B 1 251 ? 7.117 -3.76 22.953 1 88.94 251 ASP B O 1
ATOM 4498 N N . SER B 1 252 ? 6.531 -1.674 22.469 1 84.94 252 SER B N 1
ATOM 4499 C CA . SER B 1 252 ? 7.535 -1.209 23.422 1 84.94 252 SER B CA 1
ATOM 4500 C C . SER B 1 252 ? 6.906 -0.369 24.531 1 84.94 252 SER B C 1
ATOM 4502 O O . SER B 1 252 ? 5.93 0.344 24.297 1 84.94 252 SER B O 1
ATOM 4504 N N . SER B 1 253 ? 7.578 -0.548 25.641 1 84.44 253 SER B N 1
ATOM 4505 C CA . SER B 1 253 ? 7.219 0.34 26.734 1 84.44 253 SER B CA 1
ATOM 4506 C C . SER B 1 253 ? 8.094 1.589 26.75 1 84.44 253 SER B C 1
ATOM 4508 O O . SER B 1 253 ? 7.789 2.562 27.438 1 84.44 253 SER B O 1
ATOM 4510 N N . GLU B 1 254 ? 9.078 1.604 25.984 1 92.69 254 GLU B N 1
ATOM 4511 C CA . GLU B 1 254 ? 9.969 2.752 25.844 1 92.69 254 GLU B CA 1
ATOM 4512 C C . GLU B 1 254 ? 9.836 3.385 24.469 1 92.69 254 GLU B C 1
ATOM 4514 O O . GLU B 1 254 ? 10.75 3.285 23.641 1 92.69 254 GLU B O 1
ATOM 4519 N N . GLU B 1 255 ? 8.867 4.172 24.344 1 94.31 255 GLU B N 1
ATOM 4520 C CA . GLU B 1 255 ? 8.461 4.688 23.031 1 94.31 255 GLU B CA 1
ATOM 4521 C C . GLU B 1 255 ? 9.562 5.547 22.422 1 94.31 255 GLU B C 1
ATOM 4523 O O . GLU B 1 255 ? 9.859 5.43 21.219 1 94.31 255 GLU B O 1
ATOM 4528 N N . TRP B 1 256 ? 10.219 6.395 23.25 1 96.44 256 TRP B N 1
ATOM 4529 C CA . TRP B 1 256 ? 11.25 7.297 22.734 1 96.44 256 TRP B CA 1
ATOM 4530 C C . TRP B 1 256 ? 12.422 6.516 22.141 1 96.44 256 TRP B C 1
ATOM 4532 O O . TRP B 1 256 ? 12.836 6.762 21.016 1 96.44 256 TRP B O 1
ATOM 4542 N N . SER B 1 257 ? 12.953 5.621 22.875 1 96.69 257 SER B N 1
ATOM 4543 C CA . SER B 1 257 ? 14.117 4.855 22.438 1 96.69 257 SER B CA 1
ATOM 4544 C C . SER B 1 257 ? 13.789 3.975 21.234 1 96.69 257 SER B C 1
ATOM 4546 O O . SER B 1 257 ? 14.602 3.836 20.328 1 96.69 257 SER B O 1
ATOM 4548 N N . SER B 1 258 ? 12.617 3.371 21.266 1 96.19 258 SER B N 1
ATOM 4549 C CA . SER B 1 258 ? 12.211 2.49 20.188 1 96.19 258 SER B CA 1
ATOM 4550 C C . SER B 1 258 ? 12.047 3.264 18.875 1 96.19 258 SER B C 1
ATOM 4552 O O . SER B 1 258 ? 12.477 2.801 17.812 1 96.19 258 SER B O 1
ATOM 4554 N N . LEU B 1 259 ? 11.461 4.422 18.984 1 97.12 259 LEU B N 1
ATOM 4555 C CA . LEU B 1 259 ? 11.25 5.238 17.781 1 97.12 259 LEU B CA 1
ATOM 4556 C C . LEU B 1 259 ? 12.57 5.789 17.266 1 97.12 259 LEU B C 1
ATOM 4558 O O . LEU B 1 259 ? 12.766 5.883 16.047 1 97.12 259 LEU B O 1
ATOM 4562 N N . LYS B 1 260 ? 13.383 6.203 18.188 1 97.31 260 LYS B N 1
ATOM 4563 C CA . LYS B 1 260 ? 14.695 6.688 17.797 1 97.31 260 LYS B CA 1
ATOM 4564 C C . LYS B 1 260 ? 15.477 5.621 17.031 1 97.31 260 LYS B C 1
ATOM 4566 O O . LYS B 1 260 ? 16.047 5.898 15.977 1 97.31 260 LYS B O 1
ATOM 4571 N N . GLU B 1 261 ? 15.445 4.469 17.516 1 96.81 261 GLU B N 1
ATOM 4572 C CA . GLU B 1 261 ? 16.156 3.365 16.875 1 96.81 261 GLU B CA 1
ATOM 4573 C C . GLU B 1 261 ? 15.555 3.035 15.516 1 96.81 261 GLU B C 1
ATOM 4575 O O . GLU B 1 261 ? 16.281 2.828 14.539 1 96.81 261 GLU B O 1
ATOM 4580 N N . LEU B 1 262 ? 14.258 2.965 15.453 1 97.06 262 LEU B N 1
ATOM 4581 C CA . LEU B 1 262 ? 13.578 2.695 14.188 1 97.06 262 LEU B CA 1
ATOM 4582 C C . LEU B 1 262 ? 13.938 3.742 13.141 1 97.06 262 LEU B C 1
ATOM 4584 O O . LEU B 1 262 ? 14.266 3.398 12 1 97.06 262 LEU B O 1
ATOM 4588 N N . THR B 1 263 ? 13.867 4.977 13.539 1 97.38 263 THR B N 1
ATOM 4589 C CA . THR B 1 263 ? 14.125 6.078 12.617 1 97.38 263 THR B CA 1
ATOM 4590 C C . THR B 1 263 ? 15.57 6.047 12.141 1 97.38 263 THR B C 1
ATOM 4592 O O . THR B 1 263 ? 15.852 6.297 10.961 1 97.38 263 THR B O 1
ATOM 4595 N N . ARG B 1 264 ? 16.469 5.715 13.016 1 95.44 264 ARG B N 1
ATOM 4596 C CA . ARG B 1 264 ? 17.875 5.559 12.664 1 95.44 264 ARG B CA 1
ATOM 4597 C C . ARG B 1 264 ? 18.062 4.41 11.68 1 95.44 264 ARG B C 1
ATOM 4599 O O . ARG B 1 264 ? 18.812 4.535 10.711 1 95.44 264 ARG B O 1
ATOM 4606 N N . ASN B 1 265 ? 17.422 3.34 11.945 1 94.12 265 ASN B N 1
ATOM 4607 C CA . ASN B 1 265 ? 17.531 2.176 11.07 1 94.12 265 ASN B CA 1
ATOM 4608 C C . ASN B 1 265 ? 17.016 2.477 9.672 1 94.12 265 ASN B C 1
ATOM 4610 O O . ASN B 1 265 ? 17.578 1.992 8.68 1 94.12 265 ASN B O 1
ATOM 4614 N N . VAL B 1 266 ? 15.977 3.242 9.586 1 93.12 266 VAL B N 1
ATOM 4615 C CA . VAL B 1 266 ? 15.445 3.617 8.281 1 93.12 266 VAL B CA 1
ATOM 4616 C C . VAL B 1 266 ? 16.422 4.531 7.559 1 93.12 266 VAL B C 1
ATOM 4618 O O . VAL B 1 266 ? 16.656 4.387 6.355 1 93.12 266 VAL B O 1
ATOM 4621 N N . GLN B 1 267 ? 17.062 5.41 8.289 1 90.62 267 GLN B N 1
ATOM 4622 C CA . GLN B 1 267 ? 18.031 6.332 7.723 1 90.62 267 GLN B CA 1
ATOM 4623 C C . GLN B 1 267 ? 19.25 5.582 7.172 1 90.62 267 GLN B C 1
ATOM 4625 O O . GLN B 1 267 ? 19.859 6.012 6.191 1 90.62 267 GLN B O 1
ATOM 4630 N N . HIS B 1 268 ? 19.531 4.477 7.754 1 89.69 268 HIS B N 1
ATOM 4631 C CA . HIS B 1 268 ? 20.734 3.742 7.352 1 89.69 268 HIS B CA 1
ATOM 4632 C C . HIS B 1 268 ? 20.359 2.457 6.617 1 89.69 268 HIS B C 1
ATOM 4634 O O . HIS B 1 268 ? 21.172 1.532 6.535 1 89.69 268 HIS B O 1
ATOM 4640 N N . HIS B 1 269 ? 19.172 2.422 6.238 1 87.25 269 HIS B N 1
ATOM 4641 C CA . HIS B 1 269 ? 18.75 1.241 5.496 1 87.25 269 HIS B CA 1
ATOM 4642 C C . HIS B 1 269 ? 19.641 1.006 4.281 1 87.25 269 HIS B C 1
ATOM 4644 O O . HIS B 1 269 ? 20.031 1.957 3.605 1 87.25 269 HIS B O 1
ATOM 4650 N N . HIS B 1 270 ? 19.938 -0.156 3.92 1 82 270 HIS B N 1
ATOM 4651 C CA . HIS B 1 270 ? 20.906 -0.507 2.885 1 82 270 HIS B CA 1
ATOM 4652 C C . HIS B 1 270 ? 20.406 -0.088 1.505 1 82 270 HIS B C 1
ATOM 4654 O O . HIS B 1 270 ? 21.203 0.036 0.568 1 82 270 HIS B O 1
ATOM 4660 N N . THR B 1 271 ? 19.156 0.176 1.415 1 81.31 271 THR B N 1
ATOM 4661 C CA . THR B 1 271 ? 18.609 0.557 0.116 1 81.31 271 THR B CA 1
ATOM 4662 C C . THR B 1 271 ? 18.75 2.061 -0.107 1 81.31 271 THR B C 1
ATOM 4664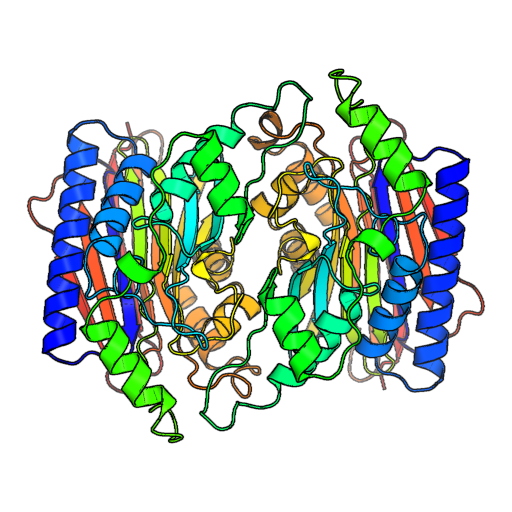 O O . THR B 1 271 ? 18.359 2.574 -1.158 1 81.31 271 THR B O 1
ATOM 4667 N N . ASN B 1 272 ? 19.281 2.771 0.804 1 87.12 272 ASN B N 1
ATOM 4668 C CA . ASN B 1 272 ? 19.406 4.223 0.701 1 87.12 272 ASN B CA 1
ATOM 4669 C C . ASN B 1 272 ? 20.281 4.625 -0.481 1 87.12 272 ASN B C 1
ATOM 4671 O O . ASN B 1 272 ? 20.141 5.723 -1.021 1 87.12 272 ASN B O 1
ATOM 4675 N N . LYS B 1 273 ? 21.109 3.758 -0.86 1 85.25 273 LYS B N 1
ATOM 4676 C CA . LYS B 1 273 ? 22 4.062 -1.979 1 85.25 273 LYS B CA 1
ATOM 4677 C C . LYS B 1 273 ? 21.203 4.25 -3.271 1 85.25 273 LYS B C 1
ATOM 4679 O O . LYS B 1 273 ? 21.703 4.844 -4.23 1 85.25 273 LYS B O 1
ATOM 4684 N N . TYR B 1 274 ? 19.953 3.793 -3.266 1 85.56 274 TYR B N 1
ATOM 4685 C CA . TYR B 1 274 ? 19.109 3.928 -4.453 1 85.56 274 TYR B CA 1
ATOM 4686 C C . TYR B 1 274 ? 18.141 5.09 -4.305 1 85.56 274 TYR B C 1
ATOM 4688 O O . TYR B 1 274 ? 17.234 5.258 -5.129 1 85.56 274 TYR B O 1
ATOM 4696 N N . VAL B 1 275 ? 18.312 5.875 -3.248 1 86.69 275 VAL B N 1
ATOM 4697 C CA . VAL B 1 275 ? 17.391 6.98 -2.957 1 86.69 275 VAL B CA 1
ATOM 4698 C C . VAL B 1 275 ? 18.141 8.305 -3.059 1 86.69 275 VAL B C 1
ATOM 4700 O O . VAL B 1 275 ? 19.219 8.469 -2.48 1 86.69 275 VAL B O 1
ATOM 4703 N N . ALA B 1 276 ? 17.703 9.234 -3.814 1 78.5 276 ALA B N 1
ATOM 4704 C CA . ALA B 1 276 ? 18.375 10.5 -4.109 1 78.5 276 ALA B CA 1
ATOM 4705 C C . ALA B 1 276 ? 18.641 11.289 -2.832 1 78.5 276 ALA B C 1
ATOM 4707 O O . ALA B 1 276 ? 19.75 11.805 -2.637 1 78.5 276 ALA B O 1
ATOM 4708 N N . ASP B 1 277 ? 17.781 11.5 -1.942 1 81.38 277 ASP B N 1
ATOM 4709 C CA . ASP B 1 277 ? 17.859 12.258 -0.695 1 81.38 277 ASP B CA 1
ATOM 4710 C C . ASP B 1 277 ? 17.094 11.555 0.426 1 81.38 277 ASP B C 1
ATOM 4712 O O . ASP B 1 277 ? 16.016 12 0.814 1 81.38 277 ASP B O 1
ATOM 4716 N N . PRO B 1 278 ? 17.781 10.57 0.95 1 89.5 278 PRO B N 1
ATOM 4717 C CA . PRO B 1 278 ? 17.047 9.773 1.934 1 89.5 278 PRO B CA 1
ATOM 4718 C C . PRO B 1 278 ? 16.766 10.539 3.225 1 89.5 278 PRO B C 1
ATOM 4720 O O . PRO B 1 278 ? 17.703 11.008 3.883 1 89.5 278 PRO B O 1
ATOM 4723 N N . MET B 1 279 ? 15.57 10.688 3.566 1 92.38 279 MET B N 1
ATOM 4724 C CA . MET B 1 279 ? 15.102 11.297 4.812 1 92.38 279 MET B CA 1
ATOM 4725 C C . MET B 1 279 ? 13.672 10.875 5.117 1 92.38 279 MET B C 1
ATOM 4727 O O . MET B 1 279 ? 12.898 10.578 4.207 1 92.38 279 MET B O 1
ATOM 4731 N N . VAL B 1 280 ? 13.312 10.883 6.367 1 95.44 280 VAL B N 1
ATOM 4732 C CA . VAL B 1 280 ? 11.945 10.562 6.773 1 95.44 280 VAL B CA 1
ATOM 4733 C C . VAL B 1 280 ? 11.547 11.422 7.973 1 95.44 280 VAL B C 1
ATOM 4735 O O . VAL B 1 280 ? 12.406 11.945 8.68 1 95.44 280 VAL B O 1
ATOM 4738 N N . GLY B 1 281 ? 10.32 11.609 8.133 1 97.19 281 GLY B N 1
ATOM 4739 C CA . GLY B 1 281 ? 9.672 12.203 9.289 1 97.19 281 GLY B CA 1
ATOM 4740 C C . GLY B 1 281 ? 8.32 11.594 9.602 1 97.19 281 GLY B C 1
ATOM 4741 O O . GLY B 1 281 ? 7.629 11.109 8.703 1 97.19 281 GLY B O 1
ATOM 4742 N N . SER B 1 282 ? 7.906 11.578 10.852 1 98.38 282 SER B N 1
ATOM 4743 C CA . SER B 1 282 ? 6.625 11.008 11.25 1 98.38 282 SER B CA 1
ATOM 4744 C C . SER B 1 282 ? 6.023 11.773 12.422 1 98.38 282 SER B C 1
ATOM 4746 O O . SER B 1 282 ? 6.754 12.328 13.25 1 98.38 282 SER B O 1
ATOM 4748 N N . ILE B 1 283 ? 4.781 11.891 12.438 1 98.88 283 ILE B N 1
ATOM 4749 C CA . ILE B 1 283 ? 4.043 12.156 13.664 1 98.88 283 ILE B CA 1
ATOM 4750 C C . ILE B 1 283 ? 3.236 10.914 14.055 1 98.88 283 ILE B C 1
ATOM 4752 O O . ILE B 1 283 ? 2.895 10.094 13.203 1 98.88 283 ILE B O 1
ATOM 4756 N N . PHE B 1 284 ? 2.918 10.789 15.352 1 98.75 284 PHE B N 1
ATOM 4757 C CA . PHE B 1 284 ? 2.215 9.602 15.82 1 98.75 284 PHE B CA 1
ATOM 4758 C C . PHE B 1 284 ? 1.362 9.922 17.047 1 98.75 284 PHE B C 1
ATOM 4760 O O . PHE B 1 284 ? 1.589 10.93 17.719 1 98.75 284 PHE B O 1
ATOM 4767 N N . THR B 1 285 ? 0.391 9.125 17.266 1 98.19 285 THR B N 1
ATOM 4768 C CA . THR B 1 285 ? -0.388 9.078 18.5 1 98.19 285 THR B CA 1
ATOM 4769 C C . THR B 1 285 ? -0.589 7.637 18.953 1 98.19 285 THR B C 1
ATOM 4771 O O . THR B 1 285 ? -0.718 6.73 18.125 1 98.19 285 THR B O 1
ATOM 4774 N N . LYS B 1 286 ? -0.557 7.43 20.156 1 97.12 286 LYS B N 1
ATOM 4775 C CA . LYS B 1 286 ? -0.901 6.168 20.812 1 97.12 286 LYS B CA 1
ATOM 4776 C C . LYS B 1 286 ? -1.902 6.391 21.953 1 97.12 286 LYS B C 1
ATOM 4778 O O . LYS B 1 286 ? -1.709 7.27 22.797 1 97.12 286 LYS B O 1
ATOM 4783 N N . LEU B 1 287 ? -2.945 5.695 21.922 1 95.69 287 LEU B N 1
ATOM 4784 C CA . LEU B 1 287 ? -3.965 5.758 22.969 1 95.69 287 LEU B CA 1
ATOM 4785 C C . LEU B 1 287 ? -4.035 4.441 23.734 1 95.69 287 LEU B C 1
ATOM 4787 O O . LEU B 1 287 ? -4.223 3.379 23.141 1 95.69 287 LEU B O 1
ATOM 4791 N N . GLU B 1 288 ? -3.859 4.551 24.984 1 93.88 288 GLU B N 1
ATOM 4792 C CA . GLU B 1 288 ? -3.934 3.389 25.875 1 93.88 288 GLU B CA 1
ATOM 4793 C C . GLU B 1 288 ? -5.051 3.545 26.891 1 93.88 288 GLU B C 1
ATOM 4795 O O . GLU B 1 288 ? -5.133 4.566 27.578 1 93.88 288 GLU B O 1
ATOM 4800 N N . ARG B 1 289 ? -5.812 2.561 27.031 1 90.69 289 ARG B N 1
ATOM 4801 C CA . ARG B 1 289 ? -6.871 2.578 28.031 1 90.69 289 ARG B CA 1
ATOM 4802 C C . ARG B 1 289 ? -6.324 2.215 29.406 1 90.69 289 ARG B C 1
ATOM 4804 O O . ARG B 1 289 ? -5.625 1.209 29.562 1 90.69 289 ARG B O 1
ATOM 4811 N N . LEU B 1 290 ? -6.602 3.193 30.266 1 88.19 290 LEU B N 1
ATOM 4812 C CA . LEU B 1 290 ? -6.23 2.998 31.672 1 88.19 290 LEU B CA 1
ATOM 4813 C C . LEU B 1 290 ? -7.461 2.707 32.531 1 88.19 290 LEU B C 1
ATOM 4815 O O . LEU B 1 290 ? -7.988 3.605 33.188 1 88.19 290 LEU B O 1
ATOM 4819 N N . GLY B 1 291 ? -8.016 1.565 32.5 1 80.12 291 GLY B N 1
ATOM 4820 C CA . GLY B 1 291 ? -9.258 1.238 33.188 1 80.12 291 GLY B CA 1
ATOM 4821 C C . GLY B 1 291 ? -10.492 1.589 32.375 1 80.12 291 GLY B C 1
ATOM 4822 O O . GLY B 1 291 ? -10.461 1.59 31.156 1 80.12 291 GLY B O 1
ATOM 4823 N N . LYS B 1 292 ? -11.602 1.832 33.094 1 74.38 292 LYS B N 1
ATOM 4824 C CA . LYS B 1 292 ? -12.891 1.971 32.438 1 74.38 292 LYS B CA 1
ATOM 4825 C C . LYS B 1 292 ? -13.055 3.367 31.828 1 74.38 292 LYS B C 1
ATOM 4827 O O . LYS B 1 292 ? -13.711 3.537 30.812 1 74.38 292 LYS B O 1
ATOM 4832 N N . ALA B 1 293 ? -12.406 4.332 32.406 1 79.38 293 ALA B N 1
ATOM 4833 C CA . ALA B 1 293 ? -12.773 5.676 31.969 1 79.38 293 ALA B CA 1
ATOM 4834 C C . ALA B 1 293 ? -11.539 6.508 31.641 1 79.38 293 ALA B C 1
ATOM 4836 O O . ALA B 1 293 ? -11.641 7.621 31.125 1 79.38 293 ALA B O 1
ATOM 4837 N N . ASN B 1 294 ? -10.453 6.035 31.828 1 89.44 294 ASN B N 1
ATOM 4838 C CA . ASN B 1 294 ? -9.234 6.82 31.672 1 89.44 294 ASN B CA 1
ATOM 4839 C C . ASN B 1 294 ? -8.383 6.309 30.5 1 89.44 294 ASN B C 1
ATOM 4841 O O . ASN B 1 294 ? -8.312 5.098 30.266 1 89.44 294 ASN B O 1
ATOM 4845 N N . VAL B 1 295 ? -7.82 7.301 29.781 1 93.19 295 VAL B N 1
ATOM 4846 C CA . VAL B 1 295 ? -6.922 6.941 28.688 1 93.19 295 VAL B CA 1
ATOM 4847 C C . VAL B 1 295 ? -5.621 7.734 28.797 1 93.19 295 VAL B C 1
ATOM 4849 O O . VAL B 1 295 ? -5.609 8.836 29.359 1 93.19 295 VAL B O 1
ATOM 4852 N N . LEU B 1 296 ? -4.609 7.121 28.406 1 94.88 296 LEU B N 1
ATOM 4853 C CA . LEU B 1 296 ? -3.324 7.785 28.219 1 94.88 296 LEU B CA 1
ATOM 4854 C C . LEU B 1 296 ? -3.061 8.039 26.734 1 94.88 296 LEU B C 1
ATOM 4856 O O . LEU B 1 296 ? -3.045 7.102 25.938 1 94.88 296 LEU B O 1
ATOM 4860 N N . VAL B 1 297 ? -2.91 9.289 26.406 1 96.25 297 VAL B N 1
ATOM 4861 C CA . VAL B 1 297 ? -2.588 9.656 25.031 1 96.25 297 VAL B CA 1
ATOM 4862 C C . VAL B 1 297 ? -1.105 10.008 24.922 1 96.25 297 VAL B C 1
ATOM 4864 O O . VAL B 1 297 ? -0.642 10.969 25.531 1 96.25 297 VAL B O 1
ATOM 4867 N N . THR B 1 298 ? -0.398 9.219 24.25 1 97.12 298 THR B N 1
ATOM 4868 C CA . THR B 1 298 ? 0.995 9.477 23.906 1 97.12 298 THR B CA 1
ATOM 4869 C C . THR B 1 298 ? 1.11 9.961 22.469 1 97.12 298 THR B C 1
ATOM 4871 O O . THR B 1 298 ? 0.441 9.438 21.578 1 97.12 298 THR B O 1
ATOM 4874 N N . PHE B 1 299 ? 1.915 11.031 22.234 1 98.38 299 PHE B N 1
ATOM 4875 C CA . PHE B 1 299 ? 2.051 11.578 20.891 1 98.38 299 PHE B CA 1
ATOM 4876 C C . PHE B 1 299 ? 3.438 12.18 20.688 1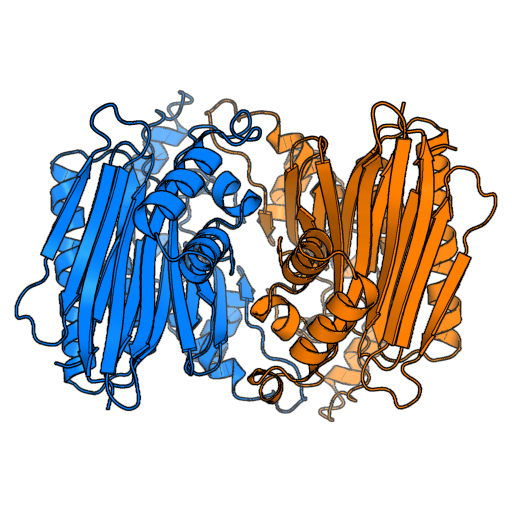 98.38 299 PHE B C 1
ATOM 4878 O O . PHE B 1 299 ? 4.203 12.32 21.641 1 98.38 299 PHE B O 1
ATOM 4885 N N . GLY B 1 300 ? 3.787 12.445 19.469 1 98.62 300 GLY B N 1
ATOM 4886 C CA . GLY B 1 300 ? 5.094 13.031 19.203 1 98.62 300 GLY B CA 1
ATOM 4887 C C . GLY B 1 300 ? 5.504 12.938 17.734 1 98.62 300 GLY B C 1
ATOM 4888 O O . GLY B 1 300 ? 4.656 12.977 16.844 1 98.62 300 GLY B O 1
ATOM 4889 N N . TYR B 1 301 ? 6.867 13.016 17.562 1 98.62 301 TYR B N 1
ATOM 4890 C CA . TYR B 1 301 ? 7.41 13.023 16.219 1 98.62 301 TYR B CA 1
ATOM 4891 C C . TYR B 1 301 ? 8.844 12.5 16.203 1 98.62 301 TYR B C 1
ATOM 4893 O O . TYR B 1 301 ? 9.5 12.445 17.234 1 98.62 301 TYR B O 1
ATOM 4901 N N . ALA B 1 302 ? 9.227 12.094 15.086 1 98.44 302 ALA B N 1
ATOM 4902 C CA . ALA B 1 302 ? 10.609 11.703 14.797 1 98.44 302 ALA B CA 1
ATOM 4903 C C . ALA B 1 302 ? 10.977 12.039 13.359 1 98.44 302 ALA B C 1
ATOM 4905 O O . ALA B 1 302 ? 10.148 11.93 12.453 1 98.44 302 ALA B O 1
ATOM 4906 N N . HIS B 1 303 ? 12.289 12.477 13.133 1 97.06 303 HIS B N 1
ATOM 4907 C CA . HIS B 1 303 ? 12.68 12.75 11.75 1 97.06 303 HIS B CA 1
ATOM 4908 C C . HIS B 1 303 ? 14.195 12.695 11.586 1 97.06 303 HIS B C 1
ATOM 4910 O O . HIS B 1 303 ? 14.938 12.836 12.562 1 97.06 303 HIS B O 1
ATOM 4916 N N . THR B 1 304 ? 14.617 12.508 10.367 1 95.94 304 THR B N 1
ATOM 4917 C CA . THR B 1 304 ? 16.016 12.57 9.969 1 95.94 304 THR B CA 1
ATOM 4918 C C . THR B 1 304 ? 16.25 13.711 8.977 1 95.94 304 THR B C 1
ATOM 4920 O O . THR B 1 304 ? 17.375 13.922 8.516 1 95.94 304 THR B O 1
ATOM 4923 N N . SER B 1 305 ? 15.188 14.398 8.617 1 93.62 305 SER B N 1
ATOM 4924 C CA . SER B 1 305 ? 15.258 15.523 7.699 1 93.62 305 SER B CA 1
ATOM 4925 C C . SER B 1 305 ? 15.906 16.734 8.359 1 93.62 305 SER B C 1
ATOM 4927 O O . SER B 1 305 ? 15.922 16.844 9.586 1 93.62 305 SER B O 1
ATOM 4929 N N . PRO B 1 306 ? 16.406 17.672 7.566 1 92.25 306 PRO B N 1
ATOM 4930 C CA . PRO B 1 306 ? 17 18.875 8.156 1 92.25 306 PRO B CA 1
ATOM 4931 C C . PRO B 1 306 ? 16.031 19.625 9.062 1 92.25 306 PRO B C 1
ATOM 4933 O O . PRO B 1 306 ? 16.453 20.266 10.031 1 92.25 306 PRO B O 1
ATOM 4936 N N . GLY B 1 307 ? 14.789 19.531 8.734 1 93.62 307 GLY B N 1
ATOM 4937 C CA . GLY B 1 307 ? 13.75 20.156 9.539 1 93.62 307 GLY B CA 1
ATOM 4938 C C . GLY B 1 307 ? 12.391 19.516 9.359 1 93.62 307 GLY B C 1
ATOM 4939 O O . GLY B 1 307 ? 12.18 18.734 8.422 1 93.62 307 GLY B O 1
ATOM 4940 N N . MET B 1 308 ? 11.484 19.812 10.234 1 95.31 308 MET B N 1
ATOM 4941 C CA . MET B 1 308 ? 10.094 19.391 10.18 1 95.31 308 MET B CA 1
ATOM 4942 C C . MET B 1 308 ? 9.203 20.328 11 1 95.31 308 MET B C 1
ATOM 4944 O O . MET B 1 308 ? 9.555 20.703 12.117 1 95.31 308 MET B O 1
ATOM 4948 N N . VAL B 1 309 ? 8.156 20.75 10.438 1 96.62 309 VAL B N 1
ATOM 4949 C CA . VAL B 1 309 ? 7.223 21.625 11.133 1 96.62 309 VAL B CA 1
ATOM 4950 C C . VAL B 1 309 ? 5.941 20.875 11.461 1 96.62 309 VAL B C 1
ATOM 4952 O O . VAL B 1 309 ? 5.371 20.203 10.602 1 96.62 309 VAL B O 1
ATOM 4955 N N . LEU B 1 310 ? 5.523 20.953 12.672 1 98.31 310 LEU B N 1
ATOM 4956 C CA . LEU B 1 310 ? 4.312 20.281 13.133 1 98.31 310 LEU B CA 1
ATOM 4957 C C . LEU B 1 310 ? 3.627 21.078 14.234 1 98.31 310 LEU B C 1
ATOM 4959 O O . LEU B 1 310 ? 4.172 22.078 14.703 1 98.31 310 LEU B O 1
ATOM 4963 N N . GLY B 1 311 ? 2.453 20.688 14.531 1 98.69 311 GLY B N 1
ATOM 4964 C CA . GLY B 1 311 ? 1.707 21.312 15.617 1 98.69 311 GLY B CA 1
ATOM 4965 C C . GLY B 1 311 ? 0.621 20.406 16.188 1 98.69 311 GLY B C 1
ATOM 4966 O O . GLY B 1 311 ? 0.274 19.391 15.578 1 98.69 311 GLY B O 1
ATOM 4967 N N . TYR B 1 312 ? 0.185 20.734 17.359 1 98.81 312 TYR B N 1
ATOM 4968 C CA . TYR B 1 312 ? -0.886 19.984 18 1 98.81 312 TYR B CA 1
ATOM 4969 C C . TYR B 1 312 ? -1.772 20.891 18.844 1 98.81 312 TYR B C 1
ATOM 4971 O O . TYR B 1 312 ? -1.392 22.016 19.156 1 98.81 312 TYR B O 1
ATOM 4979 N N . MET B 1 313 ? -2.904 20.406 19.125 1 98.75 313 MET B N 1
ATOM 4980 C CA . MET B 1 313 ? -3.879 21.141 19.922 1 98.75 313 MET B CA 1
ATOM 4981 C C . MET B 1 313 ? -4.816 20.188 20.656 1 98.75 313 MET B C 1
ATOM 4983 O O . MET B 1 313 ? -5.344 19.25 20.047 1 98.75 313 MET B O 1
ATOM 4987 N N . LYS B 1 314 ? -4.977 20.422 21.938 1 97.12 314 LYS B N 1
ATOM 4988 C CA . LYS B 1 314 ? -5.945 19.672 22.719 1 97.12 314 LYS B CA 1
ATOM 4989 C C . LYS B 1 314 ? -7.34 20.281 22.609 1 97.12 314 LYS B C 1
ATOM 4991 O O . LYS B 1 314 ? -7.477 21.484 22.406 1 97.12 314 LYS B O 1
ATOM 4996 N N . GLY B 1 315 ? -8.305 19.422 22.766 1 94.56 315 GLY B N 1
ATOM 4997 C CA . GLY B 1 315 ? -9.68 19.875 22.641 1 94.56 315 GLY B CA 1
ATOM 4998 C C . GLY B 1 315 ? -10.023 21.016 23.578 1 94.56 315 GLY B C 1
ATOM 4999 O O . GLY B 1 315 ? -10.859 21.859 23.25 1 94.56 315 GLY B O 1
ATOM 5000 N N . ASN B 1 316 ? -9.383 21.078 24.688 1 91.31 316 ASN B N 1
ATOM 5001 C CA . ASN B 1 316 ? -9.711 22.094 25.688 1 91.31 316 ASN B CA 1
ATOM 5002 C C . ASN B 1 316 ? -8.75 23.266 25.609 1 91.31 316 ASN B C 1
ATOM 5004 O O . ASN B 1 316 ? -8.836 24.203 26.422 1 91.31 316 ASN B O 1
ATOM 5008 N N . SER B 1 317 ? -7.879 23.234 24.672 1 92.56 317 SER B N 1
ATOM 5009 C CA . SER B 1 317 ? -6.918 24.328 24.547 1 92.56 317 SER B CA 1
ATOM 5010 C C . SER B 1 317 ? -7.48 25.453 23.672 1 92.56 317 SER B C 1
ATOM 5012 O O . SER B 1 317 ? -8.328 25.219 22.812 1 92.56 317 SER B O 1
ATOM 5014 N N . SER B 1 318 ? -6.949 26.625 23.938 1 92.81 318 SER B N 1
ATOM 5015 C CA . SER B 1 318 ? -7.387 27.781 23.156 1 92.81 318 SER B CA 1
ATOM 5016 C C . SER B 1 318 ? -6.426 28.078 22.016 1 92.81 318 SER B C 1
ATOM 5018 O O . SER B 1 318 ? -6.758 28.828 21.094 1 92.81 318 SER B O 1
ATOM 5020 N N . LYS B 1 319 ? -5.32 27.453 22.109 1 95.69 319 LYS B N 1
ATOM 5021 C CA . LYS B 1 319 ? -4.332 27.719 21.078 1 95.69 319 LYS B CA 1
ATOM 5022 C C . LYS B 1 319 ? -3.582 26.453 20.688 1 95.69 319 LYS B C 1
ATOM 5024 O O . LYS B 1 319 ? -3.398 25.547 21.516 1 95.69 319 LYS B O 1
ATOM 5029 N N . ALA B 1 320 ? -3.176 26.484 19.453 1 98.19 320 ALA B N 1
ATOM 5030 C CA . ALA B 1 320 ? -2.336 25.391 18.969 1 98.19 320 ALA B CA 1
ATOM 5031 C C . ALA B 1 320 ? -0.876 25.609 19.359 1 98.19 320 ALA B C 1
ATOM 5033 O O . ALA B 1 320 ? -0.395 26.75 19.375 1 98.19 320 ALA B O 1
ATOM 5034 N N . THR B 1 321 ? -0.205 24.578 19.75 1 98.44 321 THR B N 1
ATOM 5035 C CA . THR B 1 321 ? 1.245 24.594 19.891 1 98.44 321 THR B CA 1
ATOM 5036 C C . THR B 1 321 ? 1.933 24.203 18.594 1 98.44 321 THR B C 1
ATOM 5038 O O . THR B 1 321 ? 1.644 23.141 18.031 1 98.44 321 THR B O 1
ATOM 5041 N N . VAL B 1 322 ? 2.809 25 18.125 1 98.19 322 VAL B N 1
ATOM 5042 C CA . VAL B 1 322 ? 3.525 24.719 16.891 1 98.19 322 VAL B CA 1
ATOM 5043 C C . VAL B 1 322 ? 5.004 24.484 17.188 1 98.19 322 VAL B C 1
ATOM 5045 O O . VAL B 1 322 ? 5.594 25.188 18.016 1 98.19 322 VAL B O 1
ATOM 5048 N N . ILE B 1 323 ? 5.59 23.531 16.578 1 98 323 ILE B N 1
ATOM 5049 C CA . ILE B 1 323 ? 6.984 23.141 16.781 1 98 323 ILE B CA 1
ATOM 5050 C C . ILE B 1 323 ? 7.727 23.188 15.445 1 98 323 ILE B C 1
ATOM 5052 O O . ILE B 1 323 ? 7.277 22.578 14.469 1 98 323 ILE B O 1
ATOM 5056 N N . THR B 1 324 ? 8.766 23.922 15.398 1 96.19 324 THR B N 1
ATOM 5057 C CA . THR B 1 324 ? 9.734 23.844 14.312 1 96.19 324 THR B CA 1
ATOM 5058 C C . THR B 1 324 ? 10.977 23.062 14.734 1 96.19 324 THR B C 1
ATOM 5060 O O . THR B 1 324 ? 11.852 23.609 15.414 1 96.19 324 THR B O 1
ATOM 5063 N N . SER B 1 325 ? 11.031 21.844 14.273 1 96.5 325 SER B N 1
ATOM 5064 C CA . SER B 1 325 ? 12.117 20.969 14.688 1 96.5 325 SER B CA 1
ATOM 5065 C C . SER B 1 325 ? 13.258 20.984 13.672 1 96.5 325 SER B C 1
ATOM 5067 O O . SER B 1 325 ? 13.023 21 12.461 1 96.5 325 SER B O 1
ATOM 5069 N N . GLU B 1 326 ? 14.492 21.031 14.195 1 95.19 326 GLU B N 1
ATOM 5070 C CA . GLU B 1 326 ? 15.688 21 13.359 1 95.19 326 GLU B CA 1
ATOM 5071 C C . GLU B 1 326 ? 16.594 19.828 13.742 1 95.19 326 GLU B C 1
ATOM 5073 O O . GLU B 1 326 ? 16.688 19.469 14.914 1 95.19 326 GLU B O 1
ATOM 5078 N N . LEU B 1 327 ? 17.25 19.297 12.805 1 93.25 327 LEU B N 1
ATOM 5079 C CA . LEU B 1 327 ? 18.109 18.141 13.016 1 93.25 327 LEU B CA 1
ATOM 5080 C C . LEU B 1 327 ? 19.375 18.531 13.781 1 93.25 327 LEU B C 1
ATOM 5082 O O . LEU B 1 327 ? 19.891 17.734 14.578 1 93.25 327 LEU B O 1
ATOM 5086 N N . ASN B 1 328 ? 19.906 19.672 13.836 1 88.44 328 ASN B N 1
ATOM 5087 C CA . ASN B 1 328 ? 21.031 20.25 14.562 1 88.44 328 ASN B CA 1
ATOM 5088 C C . ASN B 1 328 ? 22.203 19.266 14.648 1 88.44 328 ASN B C 1
ATOM 5090 O O . ASN B 1 328 ? 22.703 18.984 15.742 1 88.44 328 ASN B O 1
ATOM 5094 N N . ASN B 1 329 ? 22.781 18.672 13.625 1 86.12 329 ASN B N 1
ATOM 5095 C CA . ASN B 1 329 ? 23.953 17.797 13.508 1 86.12 329 ASN B CA 1
ATOM 5096 C C . ASN B 1 329 ? 23.688 16.422 14.117 1 86.12 329 ASN B C 1
ATOM 5098 O O . ASN B 1 329 ? 24.625 15.672 14.391 1 86.12 329 ASN B O 1
ATOM 5102 N N . LEU B 1 330 ? 22.531 16.219 14.508 1 85.81 330 LEU B N 1
ATOM 5103 C CA . LEU B 1 330 ? 22.141 14.891 14.953 1 85.81 330 LEU B CA 1
ATOM 5104 C C . LEU B 1 330 ? 21.812 14 13.766 1 85.81 330 LEU B C 1
ATOM 5106 O O . LEU B 1 330 ? 21.625 14.484 12.648 1 85.81 330 LEU B O 1
ATOM 5110 N N . ASP B 1 331 ? 21.75 12.727 14.094 1 90.12 331 ASP B N 1
ATOM 5111 C CA . ASP B 1 331 ? 21.375 11.781 13.047 1 90.12 331 ASP B CA 1
ATOM 5112 C C . ASP B 1 331 ? 19.859 11.656 12.945 1 90.12 331 ASP B C 1
ATOM 5114 O O . ASP B 1 331 ? 19.328 11.281 11.898 1 90.12 331 ASP B O 1
ATOM 5118 N N . THR B 1 332 ? 19.219 11.781 14.102 1 94.94 332 THR B N 1
ATOM 5119 C CA . THR B 1 332 ? 17.766 11.758 14.172 1 94.94 332 THR B CA 1
ATOM 5120 C C . THR B 1 332 ? 17.266 12.648 15.305 1 94.94 332 THR B C 1
ATOM 5122 O O . THR B 1 332 ? 18 12.938 16.25 1 94.94 332 THR B O 1
ATOM 5125 N N . VAL B 1 333 ? 16.125 13.125 15.195 1 97 333 VAL B N 1
ATOM 5126 C CA . VAL B 1 333 ? 15.422 13.812 16.281 1 97 333 VAL B CA 1
ATOM 5127 C C . VAL B 1 333 ? 14.148 13.047 16.625 1 97 333 VAL B C 1
ATOM 5129 O O . VAL B 1 333 ? 13.398 12.625 15.734 1 97 333 VAL B O 1
ATOM 5132 N N . THR B 1 334 ? 13.938 12.766 17.891 1 97.56 334 THR B N 1
ATOM 5133 C CA . THR B 1 334 ? 12.734 12.109 18.391 1 97.56 334 THR B CA 1
ATOM 5134 C C . THR B 1 334 ? 12.234 12.789 19.656 1 97.56 334 THR B C 1
ATOM 5136 O O . THR B 1 334 ? 13.008 13.055 20.578 1 97.56 334 THR B O 1
ATOM 5139 N N . ASN B 1 335 ? 10.977 13.109 19.688 1 98 335 ASN B N 1
ATOM 5140 C CA . ASN B 1 335 ? 10.344 13.656 20.875 1 98 335 ASN B CA 1
ATOM 5141 C C . ASN B 1 335 ? 8.992 13 21.141 1 98 335 ASN B C 1
ATOM 5143 O O . ASN B 1 335 ? 8.203 12.781 20.219 1 98 335 ASN B O 1
ATOM 5147 N N . VAL B 1 336 ? 8.75 12.672 22.406 1 97.75 336 VAL B N 1
ATOM 5148 C CA . VAL B 1 336 ? 7.527 12.008 22.844 1 97.75 336 VAL B CA 1
ATOM 5149 C C . VAL B 1 336 ? 6.883 12.805 23.969 1 97.75 336 VAL B C 1
ATOM 5151 O O . VAL B 1 336 ? 7.559 13.188 24.938 1 97.75 336 VAL B O 1
ATOM 5154 N N . PHE B 1 337 ? 5.652 13.039 23.859 1 97.75 337 PHE B N 1
ATOM 5155 C CA . PHE B 1 337 ? 4.832 13.695 24.875 1 97.75 337 PHE B CA 1
ATOM 5156 C C . PHE B 1 337 ? 3.693 12.781 25.328 1 97.75 337 PHE B C 1
ATOM 5158 O O . PHE B 1 337 ? 3.391 11.789 24.656 1 97.75 337 PHE B O 1
ATOM 5165 N N . ALA B 1 338 ? 3.072 13.109 26.453 1 96 338 ALA B N 1
ATOM 5166 C CA . ALA B 1 338 ? 1.926 12.32 26.906 1 96 338 ALA B CA 1
ATOM 5167 C C . ALA B 1 338 ? 1.025 13.148 27.828 1 96 338 ALA B C 1
ATOM 5169 O O . ALA B 1 338 ? 1.484 14.102 28.469 1 96 338 ALA B O 1
ATOM 5170 N N . PHE B 1 339 ? -0.22 12.828 27.859 1 95.06 339 PHE B N 1
ATOM 5171 C CA . PHE B 1 339 ? -1.153 13.375 28.828 1 95.06 339 PHE B CA 1
ATOM 5172 C C . PHE B 1 339 ? -2.273 12.383 29.125 1 95.06 339 PHE B C 1
ATOM 5174 O O . PHE B 1 339 ? -2.594 11.539 28.297 1 95.06 339 PHE B O 1
ATOM 5181 N N . LYS B 1 340 ? -2.865 12.492 30.312 1 93.94 340 LYS B N 1
ATOM 5182 C CA . LYS B 1 340 ? -4.008 11.672 30.703 1 93.94 340 LYS B CA 1
ATOM 5183 C C . LYS B 1 340 ? -5.324 12.375 30.391 1 93.94 340 LYS B C 1
ATOM 5185 O O . LYS B 1 340 ? -5.41 13.602 30.453 1 93.94 340 LYS B O 1
ATOM 5190 N N . ALA B 1 341 ? -6.176 11.547 29.953 1 92.19 341 ALA B N 1
ATOM 5191 C CA . ALA B 1 341 ? -7.5 12.086 29.641 1 92.19 341 ALA B CA 1
ATOM 5192 C C . ALA B 1 341 ? -8.594 11.109 30.047 1 92.19 341 ALA B C 1
ATOM 5194 O O . ALA B 1 341 ? -8.312 9.992 30.5 1 92.19 341 ALA B O 1
ATOM 5195 N N . ASN B 1 342 ? -9.812 11.641 30.188 1 83.5 342 ASN B N 1
ATOM 5196 C CA . ASN B 1 342 ? -10.992 10.805 30.359 1 83.5 342 ASN B CA 1
ATOM 5197 C C . ASN B 1 342 ? -11.688 10.523 29.031 1 83.5 342 ASN B C 1
ATOM 5199 O O . ASN B 1 342 ? -11.773 11.398 28.172 1 83.5 342 ASN B O 1
ATOM 5203 N N . SER B 1 343 ? -11.828 9.18 28.766 1 70.31 343 SER B N 1
ATOM 5204 C CA . SER B 1 343 ? -12.578 8.828 27.562 1 70.31 343 SER B CA 1
ATOM 5205 C C . SER B 1 343 ? -13.977 8.336 27.906 1 70.31 343 SER B C 1
ATOM 5207 O O . SER B 1 343 ? -14.148 7.492 28.797 1 70.31 343 SER B O 1
ATOM 5209 N N . GLY B 1 344 ? -15.086 9.141 27.719 1 59.56 344 GLY B N 1
ATOM 5210 C CA . GLY B 1 344 ? -16.453 8.859 28.109 1 59.56 344 GLY B CA 1
ATOM 5211 C C . GLY B 1 344 ? -17.219 8.062 27.078 1 59.56 344 GLY B C 1
ATOM 5212 O O . GLY B 1 344 ? -16.828 7.996 25.922 1 59.56 344 GLY B O 1
#

InterPro domains:
  IPR000246 Peptidase T2, asparaginase 2 [PF01112] (5-251)
  IPR000246 Peptidase T2, asparaginase 2 [PTHR10188] (5-315)
  IPR029055 Nucleophile aminohydrolases, N-terminal [SSF56235] (5-323)
  IPR037464 Threonine aspartase 1 [cd04514] (4-333)

Secondary structure (DSSP, 8-state):
-B--EEEEEEEES---HHHHHHHHHHHHHHHHHHHHHHHTT--HHHHHHHHHHHHHT-TTSSSSTTPPB-TTS-B-EEEEEEETTT--EEEEEEE-S-S-HHHHHHHHHHHTTS--TT-PPPPSEEETHHHHHHHHHTT-----GGGG--HHHHHHHHHHHH--S---TT--B--EEEEEE-TTS-EEEEEEE--STTPPTTB--GGGSBTTTEEEEE-TTSEEEEEEEEE-HHHHHHHTHHHHHHHHHHH-S-HHHHHHHHHHHHHT-GGGGG-SS--EEEEEEEEEEETTTEEEEEEEEEE-SSEEEEEEEETT-SS-EEEEEE-TT-S-EEEEEEEEEE--/-B--EEEEEEEES---HHHHHHHHHHHHHHHHHHHHHHHTT--HHHHHHHHHHHHHT-TTSSSSTTPPB-TTS-B-EEEEEEETTT--EEEEEEE-S-S-HHHHHHHHHHHTTS--TT-PPPPSEEETHHHHHHHHHTT-----GGGG--HHHHHHHHHHHH--S---TT--B--EEEEEE-TTS-EEEEEEE--STTPPTTB--GGGSBTTTEEEEE-TTSEEEEEEEEE-HHHHHHHTHHHHHHHHHHH-S-HHHHHHHHHHHHHT-GGGGG-SS--EEEEEEEEEEETTTEEEEEEEEEE-SSEEEEEEEETT-SS-EEEEEE-TT-S-EEEEEEEEEE--

Sequence (688 aa):
MSSEFIIVHAGAGAYSNKKRTQATTAIRLACQIAVEALKNGCDCMEAVVKAIMSMEDNPHTNCGTGSNLNQHGYVSCDAGLMRSTDNLCASIGDCRVAKNPIQICEKLLLSQHKLSPLGLQPPCFLVHDGVKDFMEQHALPTYPPEKLITETSLRTYRHWKERRVEIEKHMFSDTVGAICIDRYGNMAIACSSGGNILKHQGRIGPSALPGCGFWIEGSSDKSMCASTVTGSGELIIRTQFASSVCQSLLDSSEEWSSLKELTRNVQHHHTNKYVADPMVGSIFTKLERLGKANVLVTFGYAHTSPGMVLGYMKGNSSKATVITSELNNLDTVTNVFAFKANSGMSSEFIIVHAGAGAYSNKKRTQATTAIRLACQIAVEALKNGCDCMEAVVKAIMSMEDNPHTNCGTGSNLNQHGYVSCDAGLMRSTDNLCASIGDCRVAKNPIQICEKLLLSQHKLSPLGLQPPCFLVHDGVKDFMEQHALPTYPPEKLITETSLRTYRHWKERRVEIEKHMFSDTVGAICIDRYGNMAIACSSGGNILKHQGRIGPSALPGCGFWIEGSSDKSMCASTVTGSGELIIRTQFASSVCQSLLDSSEEWSSLKELTRNVQHHHTNKYVADPMVGSIFTKLERLGKANVLVTFGYAHTSPGMVLGYMKGNSSKATVITSELNNLDTVTNVFAFKANSG